Protein AF-A0A350M6R0-F1 (afdb_monomer_lite)

Foldseek 3Di:
DVVVVVVVVVVVVVVPPPPPPPLPPFWKKKKWKDAAKWWWWFQALVRDIDIDTDHDDPDDDSDTDMDIDTHHLNGFKTKIKDFHQDDQKMWMWMDTRNRTQDIDMDSGIDIDMDGSCCNVCSVPRDPCFAKEKEFAAAAAWWQFKAKAFDADDPPDDRDDGPSRHDRTAHHGGMDIDGNDDQGKIWIWIAHPVRDTQDDRFDIDGDHRHHKYWYGHGQPPDDLDRTDIDDVPDFDFPDKAKDQPDDPDDWDWDDDDDDDDPDDDDFTFTWDDLDDAFGFIWMKTAIPVRDIDIQGRPGDHRDPGDRDDDDVVNVVVRVPDDPPDPQVLDDQQFWWWDDDDQKIWIWHDDSSQKIKTDIGNDDRVPCGVQRDPPHDLAIWMWGWDAHPQQWIWIWTAHPQGIKTWTFGRRRQWTFIWIADPNVRDIDTDIIGTDGDNVPPD

pLDDT: mean 72.2, std 20.67, range [27.5, 98.38]

Sequence (440 aa):
MDRFRKYIIVFLILLISPVFTSCRNGQKITYKCQGAESIVRYTAANGKIVEEEIDPPIRMGDDYWEKTVYVSTDVEIIQLLVSPQQVSSVACSIYVGNMEVLWEESDGGLMLYLTKDQIQHPEKLTFTAPALTILNKDAPDVCSFYLEKGPLNADAEWKNDLLLGRSEMEYGESYQIRGLPIGKYSLLAEDCKGKYMLGVGNSLAYSGEDATLSLYRPGDRPANGFGISNESSRKICKVVIDADTLDEPVNVLTPNSIINENKMHIFGVAIGPHAPDVILDFSVIACDGASMSVKNLKVPNMNMPILTVTDELLEKSAVVDGSANFSLLRFDGIYYVPEAGYFHYLRFYKDGTVVDGSFRDKPEKAVDRIKKDGHEFLAEGEYVLFDDGRLDFTTSSSARSVKYYGIAKGNQLELHLHSHINDFQTDYVYNFYEHWDLYP

Radius of gyration: 29.94 Å; chains: 1; bounding box: 70×63×94 Å

Secondary structure (DSSP, 8-state):
-HHHHHHHHHHHHHH--TTSSSGGGPEEEEEEEESS-EEEEEE-TTS-EEEEEEPPPS--SS--EEEEEEE-TT--EEEEEE--SS-S-EEEEEEETTEEEEEEEESS-EEEEEEHHHHH-GGG--S---EEEEEEEESSPEEEEEEEESPPPTT------TTBTBS-B-TT-EEEEESPPSEEEEEEEEETTS-EEE-TT-EEEE-SS-EEEEEE-TTSSSSSS--EE-SS---EEEEEEE-TT-SS--EEE---S---TT-----EEEPPTT--SEEEEEEEEETTS-EEEEEEEEE---SS------HHHHHHTTS---S----SS--SEEEEEEETTEEEEEEE-TTSEEEEEEESS-HHHHTTTSSTT--TT-EEEEEEE-TTSEEEEEEE-SS-EEEEEEEE-SSEEEEEEEETTTTEEEEEEEEEEE-GGG--

Structure (mmCIF, N/CA/C/O backbone):
data_AF-A0A350M6R0-F1
#
_entry.id   AF-A0A350M6R0-F1
#
loop_
_atom_site.group_PDB
_atom_site.id
_atom_site.type_symbol
_atom_site.label_atom_id
_atom_site.label_alt_id
_atom_site.label_comp_id
_atom_site.label_asym_id
_atom_site.label_entity_id
_atom_site.label_seq_id
_atom_site.pdbx_PDB_ins_code
_atom_site.Cartn_x
_atom_site.Cartn_y
_atom_site.Cartn_z
_atom_site.occupancy
_atom_site.B_iso_or_equiv
_atom_site.auth_seq_id
_atom_site.auth_comp_id
_atom_site.auth_asym_id
_atom_site.auth_atom_id
_atom_site.pdbx_PDB_model_num
ATOM 1 N N . MET A 1 1 ? -2.835 35.919 59.467 1.00 47.78 1 MET A N 1
ATOM 2 C CA . MET A 1 1 ? -3.890 36.318 58.506 1.00 47.78 1 MET A CA 1
ATOM 3 C C . MET A 1 1 ? -3.462 36.200 57.038 1.00 47.78 1 MET A C 1
ATOM 5 O O . MET A 1 1 ? -4.303 35.829 56.233 1.00 47.78 1 MET A O 1
ATOM 9 N N . ASP A 1 2 ? -2.184 36.376 56.674 1.00 45.41 2 ASP A N 1
ATOM 10 C CA . ASP A 1 2 ? -1.739 36.271 55.264 1.00 45.41 2 ASP A CA 1
ATOM 11 C C . ASP A 1 2 ? -1.771 34.870 54.634 1.00 45.41 2 ASP A C 1
ATOM 13 O O . ASP A 1 2 ? -1.931 34.740 53.422 1.00 45.41 2 ASP A O 1
ATOM 17 N N . ARG A 1 3 ? -1.692 33.794 55.428 1.00 40.84 3 ARG A N 1
ATOM 18 C CA . ARG A 1 3 ? -1.822 32.429 54.883 1.00 40.84 3 ARG A CA 1
ATOM 19 C C . ARG A 1 3 ? -3.257 32.068 54.488 1.00 40.84 3 ARG A C 1
ATOM 21 O O . ARG A 1 3 ? -3.428 31.247 53.601 1.00 40.84 3 ARG A O 1
ATOM 28 N N . PHE A 1 4 ? -4.273 32.714 55.065 1.00 42.62 4 PHE A N 1
ATOM 29 C CA . PHE A 1 4 ? -5.680 32.436 54.738 1.00 42.62 4 PHE A CA 1
ATOM 30 C C . PHE A 1 4 ? -6.126 33.087 53.416 1.00 42.62 4 PHE A C 1
ATOM 32 O O . PHE A 1 4 ? -6.989 32.552 52.727 1.00 42.62 4 PHE A O 1
ATOM 39 N N . ARG A 1 5 ? -5.493 34.196 53.001 1.00 44.44 5 ARG A N 1
ATOM 40 C CA . ARG A 1 5 ? -5.805 34.870 51.727 1.00 44.44 5 ARG A CA 1
ATOM 41 C C . ARG A 1 5 ? -5.304 34.114 50.492 1.00 44.44 5 ARG A C 1
ATOM 43 O O . ARG A 1 5 ? -5.958 34.175 49.458 1.00 44.44 5 ARG A O 1
ATOM 50 N N . LYS A 1 6 ? -4.203 33.357 50.592 1.00 41.16 6 LYS A N 1
ATOM 51 C CA . LYS A 1 6 ? -3.692 32.556 49.462 1.00 41.16 6 LYS A CA 1
ATOM 52 C C . LYS A 1 6 ? -4.583 31.356 49.126 1.00 41.16 6 LYS A C 1
ATOM 54 O O . LYS A 1 6 ? -4.760 31.067 47.950 1.00 41.16 6 LYS A O 1
ATOM 59 N N . TYR A 1 7 ? -5.205 30.718 50.118 1.00 42.09 7 TYR A N 1
ATOM 60 C CA . TYR A 1 7 ? -6.108 29.590 49.859 1.00 42.09 7 TYR A CA 1
ATOM 61 C C . TYR A 1 7 ? -7.456 30.023 49.274 1.00 42.09 7 TYR A C 1
ATOM 63 O O . TYR A 1 7 ? -7.979 29.334 48.408 1.00 42.09 7 TYR A O 1
ATOM 71 N N . ILE A 1 8 ? -7.978 31.195 49.656 1.00 44.97 8 ILE A N 1
ATOM 72 C CA . ILE A 1 8 ? -9.241 31.708 49.100 1.00 44.97 8 ILE A CA 1
ATOM 73 C C . ILE A 1 8 ? -9.089 32.094 47.621 1.00 44.97 8 ILE A C 1
ATOM 75 O O . ILE A 1 8 ? -10.006 31.855 46.848 1.00 44.97 8 ILE A O 1
ATOM 79 N N . ILE A 1 9 ? -7.930 32.610 47.193 1.00 42.81 9 ILE A N 1
ATOM 80 C CA . ILE A 1 9 ? -7.693 32.959 45.779 1.00 42.81 9 ILE A CA 1
ATOM 81 C C . ILE A 1 9 ? -7.539 31.703 44.905 1.00 42.81 9 ILE A C 1
ATOM 83 O O . ILE A 1 9 ? -8.064 31.676 43.797 1.00 42.81 9 ILE A O 1
ATOM 87 N N . VAL A 1 10 ? -6.914 30.633 45.407 1.00 42.22 10 VAL A N 1
ATOM 88 C CA . VAL A 1 10 ? -6.831 29.353 44.675 1.00 42.22 10 VAL A CA 1
ATOM 89 C C . VAL A 1 10 ? -8.203 28.669 44.589 1.00 42.22 10 VAL A C 1
ATOM 91 O O . VAL A 1 10 ? -8.557 28.144 43.536 1.00 42.22 10 VAL A O 1
ATOM 94 N N . PHE A 1 11 ? -9.024 28.751 45.642 1.00 36.94 11 PHE A N 1
ATOM 95 C CA . PHE A 1 11 ? -10.390 28.211 45.621 1.00 36.94 11 PHE A CA 1
ATOM 96 C C . PHE A 1 11 ? -11.347 29.027 44.733 1.00 36.94 11 PHE A C 1
ATOM 98 O O . PHE A 1 11 ? -12.241 28.454 44.116 1.00 36.94 11 PHE A O 1
ATOM 105 N N . LEU A 1 12 ? -11.151 30.347 44.613 1.00 34.34 12 LEU A N 1
ATOM 106 C CA . LEU A 1 12 ? -11.966 31.186 43.726 1.00 34.34 12 LEU A CA 1
ATOM 107 C C . LEU A 1 12 ? -11.573 31.045 42.248 1.00 34.34 12 LEU A C 1
ATOM 109 O O . LEU A 1 12 ? -12.443 31.120 41.390 1.00 34.34 12 LEU A O 1
ATOM 113 N N . ILE A 1 13 ? -10.296 30.800 41.932 1.00 38.72 13 ILE A N 1
ATOM 114 C CA . ILE A 1 13 ? -9.848 30.576 40.544 1.00 38.72 13 ILE A CA 1
ATOM 115 C C . ILE A 1 13 ? -10.333 29.213 40.016 1.00 38.72 13 ILE A C 1
ATOM 117 O O . ILE A 1 13 ? -10.651 29.100 38.835 1.00 38.72 13 ILE A O 1
ATOM 121 N N . LEU A 1 14 ? -10.507 28.209 40.883 1.00 36.78 14 LEU A N 1
ATOM 122 C CA . LEU A 1 14 ? -11.124 26.929 40.505 1.00 36.78 14 LEU A CA 1
ATOM 123 C C . LEU A 1 14 ? -12.649 27.013 40.303 1.00 36.78 14 LEU A C 1
ATOM 125 O O . LEU A 1 14 ? -13.207 26.194 39.581 1.00 36.78 14 LEU A O 1
ATOM 129 N N . LEU A 1 15 ? -13.324 28.016 40.877 1.00 35.66 15 LEU A N 1
ATOM 130 C CA . LEU A 1 15 ? -14.769 28.233 40.702 1.00 35.66 15 LEU A CA 1
ATOM 131 C C . LEU A 1 15 ? -15.123 29.165 39.528 1.00 35.66 15 LEU A C 1
ATOM 133 O O . LEU A 1 15 ? -16.297 29.280 39.181 1.00 35.66 15 LEU A O 1
ATOM 137 N N . ILE A 1 16 ? -14.136 29.816 38.900 1.00 36.78 16 ILE A N 1
ATOM 138 C CA . ILE A 1 16 ? -14.335 30.767 37.790 1.00 36.78 16 ILE A CA 1
ATOM 139 C C . ILE A 1 16 ? -13.421 30.405 36.606 1.00 36.78 16 ILE A C 1
ATOM 141 O O . ILE A 1 16 ? -12.871 31.275 35.936 1.00 36.78 16 ILE A O 1
ATOM 145 N N . SER A 1 17 ? -13.241 29.111 36.330 1.00 32.84 17 SER A N 1
ATOM 146 C CA . SER A 1 17 ? -12.729 28.676 35.028 1.00 32.84 17 SER A CA 1
ATOM 147 C C . SER A 1 17 ? -13.925 28.402 34.104 1.00 32.84 17 SER A C 1
ATOM 149 O O . SER A 1 17 ? -14.607 27.391 34.284 1.00 32.84 17 SER A O 1
ATOM 151 N N . PRO A 1 18 ? -14.238 29.275 33.126 1.00 36.91 18 PRO A N 1
ATOM 152 C CA . PRO A 1 18 ? -15.393 29.122 32.233 1.00 36.91 18 PRO A CA 1
ATOM 153 C C . PRO A 1 18 ? -15.240 27.990 31.198 1.00 36.91 18 PRO A C 1
ATOM 155 O O . PRO A 1 18 ? -16.010 27.920 30.246 1.00 36.91 18 PRO A O 1
ATOM 158 N N . VAL A 1 19 ? -14.274 27.083 31.372 1.00 40.97 19 VAL A N 1
ATOM 159 C CA . VAL A 1 19 ? -14.008 25.984 30.432 1.00 40.97 19 VAL A CA 1
ATOM 160 C C . VAL A 1 19 ? -14.942 24.779 30.649 1.00 40.97 19 VAL A C 1
ATOM 162 O O . VAL A 1 19 ? -15.066 23.949 29.759 1.00 40.97 19 VAL A O 1
ATOM 165 N N . PHE A 1 20 ? -15.683 24.698 31.764 1.00 42.66 20 PHE A N 1
ATOM 166 C CA . PHE A 1 20 ? -16.545 23.535 32.060 1.00 42.66 20 PHE A CA 1
ATOM 167 C C . PHE A 1 20 ? -18.061 23.792 32.026 1.00 42.66 20 PHE A C 1
ATOM 169 O O . PHE A 1 20 ? -18.844 22.861 32.207 1.00 42.66 20 PHE A O 1
ATOM 176 N N . THR A 1 21 ? -18.525 25.018 31.767 1.00 40.94 21 THR A N 1
ATOM 177 C CA . THR A 1 21 ? -19.966 25.340 31.807 1.00 40.94 21 THR A CA 1
ATOM 178 C C . THR A 1 21 ? -20.722 25.144 30.488 1.00 40.94 21 THR A C 1
ATOM 180 O O . THR A 1 21 ? -21.950 25.233 30.510 1.00 40.94 21 THR A O 1
ATOM 183 N N . SER A 1 22 ? -20.064 24.834 29.361 1.00 42.53 22 SER A N 1
ATOM 184 C CA . SER A 1 22 ? -20.766 24.643 28.074 1.00 42.53 22 SER A CA 1
ATOM 185 C C . SER A 1 22 ? -21.233 23.207 27.787 1.00 42.53 22 SER A C 1
ATOM 187 O O . SER A 1 22 ? -22.047 23.018 26.889 1.00 42.53 22 SER A O 1
ATOM 189 N N . CYS A 1 23 ? -20.840 22.202 28.579 1.00 46.81 23 CYS A N 1
ATOM 190 C CA . CYS A 1 23 ? -21.265 20.808 28.364 1.00 46.81 23 CYS A CA 1
ATOM 191 C C . CYS A 1 23 ? -22.568 20.416 29.089 1.00 46.81 23 CYS A C 1
ATOM 193 O O . CYS A 1 23 ? -22.809 19.233 29.310 1.00 46.81 23 CYS A O 1
ATOM 195 N N . ARG A 1 24 ? -23.444 21.363 29.468 1.00 52.59 24 ARG A N 1
ATOM 196 C CA . ARG A 1 24 ? -24.735 21.015 30.111 1.00 52.59 24 ARG A CA 1
ATOM 197 C C . ARG A 1 24 ? -25.717 20.269 29.196 1.00 52.59 24 ARG A C 1
ATOM 199 O O . ARG A 1 24 ? -26.663 19.689 29.714 1.00 52.59 24 ARG A O 1
ATOM 206 N N . ASN A 1 25 ? -25.471 20.248 27.886 1.00 69.00 25 ASN A N 1
ATOM 207 C CA . ASN A 1 25 ? -26.299 19.545 26.900 1.00 69.00 25 ASN A CA 1
ATOM 208 C C . ASN A 1 25 ? -25.598 18.319 26.282 1.00 69.00 25 ASN A C 1
ATOM 210 O O . ASN A 1 25 ? -26.045 17.822 25.253 1.00 69.00 25 ASN A O 1
ATOM 214 N N . GLY A 1 26 ? -24.486 17.856 26.864 1.00 78.81 26 GLY A N 1
ATOM 215 C CA . GLY A 1 26 ? -23.788 16.664 26.379 1.00 78.81 26 GLY A CA 1
ATOM 216 C C . GLY A 1 26 ? -24.493 15.370 26.787 1.00 78.81 26 GLY A C 1
ATOM 217 O O . GLY A 1 26 ? -25.088 15.287 27.864 1.00 78.81 26 GLY A O 1
ATOM 218 N N . GLN A 1 27 ? -24.396 14.345 25.946 1.00 85.94 27 GLN A N 1
ATOM 219 C CA . GLN A 1 27 ? -24.856 13.004 26.275 1.00 85.94 27 GLN A CA 1
ATOM 220 C C . GLN A 1 27 ? -23.836 12.334 27.202 1.00 85.94 27 GLN A C 1
ATOM 222 O O . GLN A 1 27 ? -22.627 12.374 26.962 1.00 85.94 27 GLN A O 1
ATOM 227 N N . LYS A 1 28 ? -24.323 11.767 28.308 1.00 89.06 28 LYS A N 1
ATOM 228 C CA . LYS A 1 28 ? -23.492 11.069 29.292 1.00 89.06 28 LYS A CA 1
ATOM 229 C C . LYS A 1 28 ? -23.150 9.685 28.751 1.00 89.06 28 LYS A C 1
ATOM 231 O O . LYS A 1 28 ? -24.069 8.926 28.454 1.00 89.06 28 LYS A O 1
ATOM 236 N N . ILE A 1 29 ? -21.869 9.355 28.658 1.00 86.62 29 ILE A N 1
ATOM 237 C CA . ILE A 1 29 ? -21.402 8.014 28.308 1.00 86.62 29 ILE A CA 1
ATOM 238 C C . ILE A 1 29 ? -20.543 7.498 29.447 1.00 86.62 29 ILE A C 1
ATOM 240 O O . ILE A 1 29 ? -19.609 8.173 29.876 1.00 86.62 29 ILE A O 1
ATOM 244 N N . THR A 1 30 ? -20.883 6.324 29.960 1.00 88.75 30 THR A N 1
ATOM 245 C CA . THR A 1 30 ? -20.182 5.697 31.076 1.00 88.75 30 THR A CA 1
ATOM 246 C C . THR A 1 30 ? -19.602 4.367 30.619 1.00 88.75 30 THR A C 1
ATOM 248 O O . THR A 1 30 ? -20.333 3.510 30.142 1.00 88.75 30 THR A O 1
ATOM 251 N N . TYR A 1 31 ? -18.296 4.193 30.773 1.00 86.25 31 TYR A N 1
ATOM 252 C CA . TYR A 1 31 ? -17.598 2.931 30.561 1.00 86.25 31 TYR A CA 1
ATOM 253 C C . TYR A 1 31 ? -17.390 2.268 31.910 1.00 86.25 31 TYR A C 1
ATOM 255 O O . TYR A 1 31 ? -16.977 2.938 32.860 1.00 86.25 31 TYR A O 1
ATOM 263 N N . LYS A 1 32 ? -17.663 0.972 31.986 1.00 89.19 32 LYS A N 1
ATOM 264 C CA . LYS A 1 32 ? -17.409 0.154 33.161 1.00 89.19 32 LYS A CA 1
ATOM 265 C C . LYS A 1 32 ? -16.679 -1.104 32.721 1.00 89.19 32 LYS A C 1
ATOM 267 O O . LYS A 1 32 ? -17.298 -1.971 32.117 1.00 89.19 32 LYS A O 1
ATOM 272 N N . CYS A 1 33 ? -15.388 -1.196 33.006 1.00 85.38 33 CYS A N 1
ATOM 273 C CA . CYS A 1 33 ? -14.559 -2.302 32.535 1.00 85.38 33 CYS A CA 1
ATOM 274 C C . CYS A 1 33 ? -13.853 -3.019 33.680 1.00 85.38 33 CYS A C 1
ATOM 276 O O . CYS A 1 33 ? -13.464 -2.404 34.672 1.00 85.38 33 CYS A O 1
ATOM 278 N N . GLN A 1 34 ? -13.689 -4.324 33.511 1.00 84.12 34 GLN A N 1
ATOM 279 C CA . GLN A 1 34 ? -12.867 -5.205 34.322 1.00 84.12 34 GLN A CA 1
ATOM 280 C C . GLN A 1 34 ? -11.575 -5.480 33.557 1.00 84.12 34 GLN A C 1
ATOM 282 O O . GLN A 1 34 ? -11.622 -5.885 32.396 1.00 84.12 34 GLN A O 1
ATOM 287 N N . GLY A 1 35 ? -10.434 -5.265 34.206 1.00 65.69 35 GLY A N 1
ATOM 288 C CA . GLY A 1 35 ? -9.121 -5.448 33.587 1.00 65.69 35 GLY A CA 1
ATOM 289 C C . GLY A 1 35 ? -8.276 -4.178 33.575 1.00 65.69 35 GLY A C 1
ATOM 290 O O . GLY A 1 35 ? -8.742 -3.110 33.967 1.00 65.69 35 GLY A O 1
ATOM 291 N N . ALA A 1 36 ? -7.005 -4.357 33.205 1.00 64.81 36 ALA A N 1
ATOM 292 C CA . ALA A 1 36 ? -5.898 -3.409 33.348 1.00 64.81 36 ALA A CA 1
ATOM 293 C C . ALA A 1 36 ? -6.038 -2.116 32.503 1.00 64.81 36 ALA A C 1
ATOM 295 O O . ALA A 1 36 ? -7.120 -1.763 32.036 1.00 64.81 36 ALA A O 1
ATOM 296 N N . GLU A 1 37 ? -4.934 -1.372 32.382 1.00 65.75 37 GLU A N 1
ATOM 297 C CA . GLU A 1 37 ? -4.825 -0.062 31.729 1.00 65.75 37 GLU A CA 1
ATOM 298 C C . GLU A 1 37 ? -5.648 0.056 30.446 1.00 65.75 37 GLU A C 1
ATOM 300 O O . GLU A 1 37 ? -5.655 -0.813 29.573 1.00 65.75 37 GLU A O 1
ATOM 305 N N . SER A 1 38 ? -6.398 1.148 30.358 1.00 66.12 38 SER A N 1
ATOM 306 C CA . SER A 1 38 ? -7.354 1.368 29.282 1.00 66.12 38 SER A CA 1
ATOM 307 C C . SER A 1 38 ? -7.154 2.752 28.700 1.00 66.12 38 SER A C 1
ATOM 309 O O . SER A 1 38 ? -6.985 3.725 29.431 1.00 66.12 38 SER A O 1
ATOM 311 N N . ILE A 1 39 ? -7.207 2.854 27.378 1.00 66.62 39 ILE A N 1
ATOM 312 C CA . ILE A 1 39 ? -7.106 4.125 26.672 1.00 66.62 39 ILE A CA 1
ATOM 313 C C . ILE A 1 39 ? -8.481 4.423 26.086 1.00 66.62 39 ILE A C 1
ATOM 315 O O . ILE A 1 39 ? -8.970 3.745 25.184 1.00 66.62 39 ILE A O 1
ATOM 319 N N . VAL A 1 40 ? -9.135 5.471 26.574 1.00 65.81 40 VAL A N 1
ATOM 320 C CA . VAL A 1 40 ? -10.379 5.927 25.952 1.00 65.81 40 VAL A CA 1
ATOM 321 C C . VAL A 1 40 ? -10.021 6.925 24.871 1.00 65.81 40 VAL A C 1
ATOM 323 O O . VAL A 1 40 ? -9.489 7.999 25.160 1.00 65.81 40 VAL A O 1
ATOM 326 N N . ARG A 1 41 ? -10.362 6.604 23.620 1.00 67.12 41 ARG A N 1
ATOM 327 C CA . ARG A 1 41 ? -10.301 7.565 22.523 1.00 67.12 41 ARG A CA 1
ATOM 328 C C . ARG A 1 41 ? -11.679 7.940 22.032 1.00 67.12 41 ARG A C 1
ATOM 330 O O . ARG A 1 41 ? -12.593 7.137 21.889 1.00 67.12 41 ARG A O 1
ATOM 337 N N . TYR A 1 42 ? -11.840 9.205 21.712 1.00 67.69 42 TYR A N 1
ATOM 338 C CA . TYR A 1 42 ? -13.030 9.639 21.010 1.00 67.69 42 TYR A CA 1
ATOM 339 C C . TYR A 1 42 ? -12.684 10.756 20.046 1.00 67.69 42 TYR A C 1
ATOM 341 O O . TYR A 1 42 ? -11.869 11.634 20.333 1.00 67.69 42 TYR A O 1
ATOM 349 N N . THR A 1 43 ? -13.325 10.722 18.884 1.00 64.06 43 THR A N 1
ATOM 350 C CA . THR A 1 43 ? -13.187 11.774 17.887 1.00 64.06 43 THR A CA 1
ATOM 351 C C . THR A 1 43 ? -14.299 12.778 18.133 1.00 64.06 43 THR A C 1
ATOM 353 O O . THR A 1 43 ? -15.477 12.495 17.918 1.00 64.06 43 THR A O 1
ATOM 356 N N . ALA A 1 44 ? -13.943 13.960 18.633 1.00 63.44 44 ALA A N 1
ATOM 357 C CA . ALA A 1 44 ? -14.901 15.041 18.808 1.00 63.44 44 ALA A CA 1
ATOM 358 C C . ALA A 1 44 ? -15.483 15.479 17.449 1.00 63.44 44 ALA A C 1
ATOM 360 O O . ALA A 1 44 ? -14.860 15.297 16.407 1.00 63.44 44 ALA A O 1
ATOM 361 N N . ALA A 1 45 ? -16.656 16.119 17.463 1.00 56.38 45 ALA A N 1
ATOM 362 C CA . ALA A 1 45 ? -17.372 16.583 16.264 1.00 56.38 45 ALA A CA 1
ATOM 363 C C . ALA A 1 45 ? -16.538 17.455 15.302 1.00 56.38 45 ALA A C 1
ATOM 365 O O . ALA A 1 45 ? -16.839 17.562 14.121 1.00 56.38 45 ALA A O 1
ATOM 366 N N . ASN A 1 46 ? -15.487 18.103 15.808 1.00 63.09 46 ASN A N 1
ATOM 367 C CA . ASN A 1 46 ? -14.557 18.912 15.020 1.00 63.09 46 ASN A CA 1
ATOM 368 C C . ASN A 1 46 ? -13.386 18.101 14.428 1.00 63.09 46 ASN A C 1
ATOM 370 O O . ASN A 1 46 ? -12.390 18.695 14.021 1.00 63.09 46 ASN A O 1
ATOM 374 N N . GLY A 1 47 ? -13.457 16.768 14.451 1.00 65.38 47 GLY A N 1
ATOM 375 C CA . GLY A 1 47 ? -12.397 15.865 14.001 1.00 65.38 47 GLY A CA 1
ATOM 376 C C . GLY A 1 47 ? -11.207 15.761 14.958 1.00 65.38 47 GLY A C 1
ATOM 377 O O . GLY A 1 47 ? -10.267 15.018 14.681 1.00 65.38 47 GLY A O 1
ATOM 378 N N . LYS A 1 48 ? -11.209 16.479 16.092 1.00 73.31 48 LYS A N 1
ATOM 379 C CA . LYS A 1 48 ? -10.128 16.380 17.074 1.00 73.31 48 LYS A CA 1
ATOM 380 C C . LYS A 1 48 ? -10.235 15.048 17.808 1.00 73.31 48 LYS A C 1
ATOM 382 O O . LYS A 1 48 ? -11.198 14.815 18.538 1.00 73.31 48 LYS A O 1
ATOM 387 N N . ILE A 1 49 ? -9.206 14.223 17.666 1.00 71.12 49 ILE A N 1
ATOM 388 C CA . ILE A 1 49 ? -9.025 13.032 18.490 1.00 71.12 49 ILE A CA 1
ATOM 389 C C . ILE A 1 49 ? -8.666 13.497 19.902 1.00 71.12 49 ILE A C 1
ATOM 391 O O . ILE A 1 49 ? -7.724 14.271 20.098 1.00 71.12 49 ILE A O 1
ATOM 395 N N . VAL A 1 50 ? -9.460 13.069 20.876 1.00 75.31 50 VAL A N 1
ATOM 396 C CA . VAL A 1 50 ? -9.140 13.181 22.294 1.00 75.31 50 VAL A CA 1
ATOM 397 C C . VAL A 1 50 ? -8.788 11.790 22.781 1.00 75.31 50 VAL A C 1
ATOM 399 O O . VAL A 1 50 ? -9.551 10.845 22.593 1.00 75.31 50 VAL A O 1
ATOM 402 N N . GLU A 1 51 ? -7.615 11.690 23.381 1.00 77.62 51 GLU A N 1
ATOM 403 C CA . GLU A 1 51 ? -7.095 10.479 23.986 1.00 77.62 51 GLU A CA 1
ATOM 404 C C . GLU A 1 51 ? -6.933 10.740 25.476 1.00 77.62 51 GLU A C 1
ATOM 406 O O . GLU A 1 51 ? -6.302 11.723 25.875 1.00 77.62 51 GLU A O 1
ATOM 411 N N . GLU A 1 52 ? -7.570 9.904 26.285 1.00 77.00 52 GLU A N 1
ATOM 412 C CA . GLU A 1 52 ? -7.463 9.946 27.734 1.00 77.00 52 GLU A CA 1
ATOM 413 C C . GLU A 1 52 ? -7.041 8.562 28.222 1.00 77.00 52 GLU A C 1
ATOM 415 O O . GLU A 1 52 ? -7.773 7.580 28.085 1.00 77.00 52 GLU A O 1
ATOM 420 N N . GLU A 1 53 ? -5.833 8.498 28.769 1.00 77.94 53 GLU A N 1
ATOM 421 C CA . GLU A 1 53 ? -5.311 7.316 29.439 1.00 77.94 53 GLU A CA 1
ATOM 422 C C . GLU A 1 53 ? -6.000 7.172 30.801 1.00 77.94 53 GLU A C 1
ATOM 424 O O . GLU A 1 53 ? -6.127 8.140 31.561 1.00 77.94 53 GLU A O 1
ATOM 429 N N . ILE A 1 54 ? -6.516 5.977 31.081 1.00 74.50 54 ILE A N 1
ATOM 430 C CA . ILE A 1 54 ? -7.173 5.649 32.341 1.00 74.50 54 ILE A CA 1
ATOM 431 C C . ILE A 1 54 ? -6.271 4.704 33.114 1.00 74.50 54 ILE A C 1
ATOM 433 O O . ILE A 1 54 ? -6.209 3.508 32.824 1.00 74.50 54 ILE A O 1
ATOM 437 N N . ASP A 1 55 ? -5.651 5.251 34.156 1.00 71.62 55 ASP A N 1
ATOM 438 C CA . ASP A 1 55 ? -4.981 4.460 35.179 1.00 71.62 55 ASP A CA 1
ATOM 439 C C . ASP A 1 55 ? -6.037 3.675 35.977 1.00 71.62 55 ASP A C 1
ATOM 441 O O . ASP A 1 55 ? -6.888 4.285 36.647 1.00 71.62 55 ASP A O 1
ATOM 445 N N . PRO A 1 56 ? -6.027 2.331 35.939 1.00 66.38 56 PRO A N 1
ATOM 446 C CA . PRO A 1 56 ? -6.967 1.539 36.705 1.00 66.38 56 PRO A CA 1
ATOM 447 C C . PRO A 1 56 ? -6.661 1.696 38.205 1.00 66.38 56 PRO A C 1
ATOM 449 O O . PRO A 1 56 ? -5.501 1.832 38.613 1.00 66.38 56 PRO A O 1
ATOM 452 N N . PRO A 1 57 ? -7.680 1.671 39.079 1.00 63.81 57 PRO A N 1
ATOM 453 C CA . PRO A 1 57 ? -7.454 1.665 40.515 1.00 63.81 57 PRO A CA 1
ATOM 454 C C . PRO A 1 57 ? -6.629 0.427 40.908 1.00 63.81 57 PRO A C 1
ATOM 456 O O . PRO A 1 57 ? -6.951 -0.695 40.541 1.00 63.81 57 PRO A O 1
ATOM 459 N N . ILE A 1 58 ? -5.572 0.633 41.702 1.00 55.81 58 ILE A N 1
ATOM 460 C CA . ILE A 1 58 ? -4.507 -0.341 42.046 1.00 55.81 58 ILE A CA 1
ATOM 461 C C . ILE A 1 58 ? -5.005 -1.612 42.794 1.00 55.81 58 ILE A C 1
ATOM 463 O O . ILE A 1 58 ? -4.210 -2.463 43.190 1.00 55.81 58 ILE A O 1
ATOM 467 N N . ARG A 1 59 ? -6.309 -1.791 43.037 1.00 53.84 59 ARG A N 1
ATOM 468 C CA . ARG A 1 59 ? -6.824 -2.921 43.829 1.00 53.84 59 ARG A CA 1
ATOM 469 C C . ARG A 1 59 ? -7.425 -4.011 42.946 1.00 53.84 59 ARG A C 1
ATOM 471 O O . ARG A 1 59 ? -8.428 -3.801 42.284 1.00 53.84 59 ARG A O 1
ATOM 478 N N . MET A 1 60 ? -6.805 -5.191 42.997 1.00 45.66 60 MET A N 1
ATOM 479 C CA . MET A 1 60 ? -7.323 -6.427 42.412 1.00 45.66 60 MET A CA 1
ATOM 480 C C . MET A 1 60 ? -8.434 -7.007 43.308 1.00 45.66 60 MET A C 1
ATOM 482 O O . MET A 1 60 ? -8.160 -7.574 44.368 1.00 45.66 60 MET A O 1
ATOM 486 N N . GLY A 1 61 ? -9.677 -6.839 42.863 1.00 60.19 61 GLY A N 1
ATOM 487 C CA . GLY A 1 61 ? -10.909 -7.521 43.283 1.00 60.19 61 GLY A CA 1
ATOM 488 C C . GLY A 1 61 ? -11.844 -7.627 42.066 1.00 60.19 61 GLY A C 1
ATOM 489 O O . GLY A 1 61 ? -11.388 -7.362 40.955 1.00 60.19 61 GLY A O 1
ATOM 490 N N . ASP A 1 62 ? -13.143 -7.913 42.241 1.00 60.16 62 ASP A N 1
ATOM 491 C CA . ASP A 1 62 ? -14.189 -7.736 41.196 1.00 60.16 62 ASP A CA 1
ATOM 492 C C . ASP A 1 62 ? -14.395 -6.241 40.817 1.00 60.16 62 ASP A C 1
ATOM 494 O O . ASP A 1 62 ? -15.488 -5.791 40.461 1.00 60.16 62 ASP A O 1
ATOM 498 N N . ASP A 1 63 ? -13.350 -5.432 40.976 1.00 69.12 63 ASP A N 1
ATOM 499 C CA . ASP A 1 63 ? -13.363 -3.985 40.937 1.00 69.12 63 ASP A CA 1
ATOM 500 C C . ASP A 1 63 ? -13.309 -3.543 39.474 1.00 69.12 63 ASP A C 1
ATOM 502 O O . ASP A 1 63 ? -12.251 -3.361 38.872 1.00 69.12 63 ASP A O 1
ATOM 506 N N . TYR A 1 64 ? -14.492 -3.370 38.894 1.00 78.81 64 TYR A N 1
ATOM 507 C CA . TYR A 1 64 ? -14.643 -2.612 37.662 1.00 78.81 64 TYR A CA 1
ATOM 508 C C . TYR A 1 64 ? -14.215 -1.166 37.913 1.00 78.81 64 TYR A C 1
ATOM 510 O O . TYR A 1 64 ? -14.658 -0.541 38.884 1.00 78.81 64 TYR A O 1
ATOM 518 N N . TRP A 1 65 ? -13.427 -0.592 37.011 1.00 83.12 65 TRP A N 1
ATOM 519 C CA . TRP A 1 65 ? -13.279 0.857 36.973 1.00 83.12 65 TRP A CA 1
ATOM 520 C C . TRP A 1 65 ? -14.437 1.462 36.185 1.00 83.12 65 TRP A C 1
ATOM 522 O O . TRP A 1 65 ? -14.936 0.874 35.226 1.00 83.12 65 TRP A O 1
ATOM 532 N N . GLU A 1 66 ? -14.888 2.640 36.613 1.00 87.06 66 GLU A N 1
ATOM 533 C CA . GLU A 1 66 ? -15.961 3.379 35.955 1.00 87.06 66 GLU A CA 1
ATOM 534 C C . GLU A 1 66 ? -15.442 4.747 35.512 1.00 87.06 66 GLU A C 1
ATOM 536 O O . GLU A 1 66 ? -14.927 5.525 36.320 1.00 87.06 66 GLU A O 1
ATOM 541 N N . LYS A 1 67 ? -15.617 5.073 34.230 1.00 86.31 67 LYS A N 1
ATOM 542 C CA . LYS A 1 67 ? -15.331 6.402 33.687 1.00 86.31 67 LYS A CA 1
ATOM 543 C C . LYS A 1 67 ? -16.565 6.956 33.016 1.00 86.31 67 LYS A C 1
ATOM 545 O O . LYS A 1 67 ? -17.120 6.341 32.117 1.00 86.31 67 LYS A O 1
ATOM 550 N N . THR A 1 68 ? -16.947 8.167 33.399 1.00 86.00 68 THR A N 1
ATOM 551 C CA . THR A 1 68 ? -17.976 8.923 32.687 1.00 86.00 68 THR A CA 1
ATOM 552 C C . THR A 1 68 ? -17.339 10.034 31.864 1.00 86.00 68 THR A C 1
ATOM 554 O O . THR A 1 68 ? -16.611 10.867 32.404 1.00 86.00 68 THR A O 1
ATOM 557 N N . VAL A 1 69 ? -17.679 10.083 30.580 1.00 84.44 69 VAL A N 1
ATOM 558 C CA . VAL A 1 69 ? -17.387 11.193 29.672 1.00 84.44 69 VAL A CA 1
ATOM 559 C C . VAL A 1 69 ? -18.694 11.847 29.227 1.00 84.44 69 VAL A C 1
ATOM 561 O O . VAL A 1 69 ? -19.732 11.197 29.104 1.00 84.44 69 VAL A O 1
ATOM 564 N N . TYR A 1 70 ? -18.655 13.156 28.996 1.00 84.31 70 TYR A N 1
ATOM 565 C CA . TYR A 1 70 ? -19.782 13.897 28.433 1.00 84.31 70 TYR A CA 1
ATOM 566 C C . TYR A 1 70 ? -19.420 14.286 27.010 1.00 84.31 70 TYR A C 1
ATOM 568 O O . TYR A 1 70 ? -18.513 15.092 26.797 1.00 84.31 70 TYR A O 1
ATOM 576 N N . VAL A 1 71 ? -20.118 13.703 26.044 1.00 82.00 71 VAL A N 1
ATOM 577 C CA . VAL A 1 71 ? -19.881 13.955 24.623 1.00 82.00 71 VAL A CA 1
ATOM 578 C C . VAL A 1 71 ? -20.915 14.926 24.070 1.00 82.00 71 VAL A C 1
ATOM 580 O O . VAL A 1 71 ? -22.071 14.927 24.488 1.00 82.00 71 VAL A O 1
ATOM 583 N N . SER A 1 72 ? -20.506 15.780 23.130 1.00 80.44 72 SER A N 1
ATOM 584 C CA . SER A 1 72 ? -21.463 16.598 22.377 1.00 80.44 72 SER A CA 1
ATOM 585 C C . SER A 1 72 ? -22.396 15.696 21.557 1.00 80.44 72 SER A C 1
ATOM 587 O O . SER A 1 72 ? -21.981 14.626 21.115 1.00 80.44 72 SER A O 1
ATOM 589 N N . THR A 1 73 ? -23.620 16.148 21.277 1.00 75.62 73 THR A N 1
ATOM 590 C CA . THR A 1 73 ? -24.573 15.461 20.380 1.00 75.62 73 THR A CA 1
ATOM 591 C C . THR A 1 73 ? -24.060 15.303 18.946 1.00 75.62 73 THR A C 1
ATOM 593 O O . THR A 1 73 ? -24.620 14.531 18.167 1.00 75.62 73 THR A O 1
ATOM 596 N N . ASP A 1 74 ? -23.001 16.035 18.600 1.00 73.38 74 ASP A N 1
ATOM 597 C CA . ASP A 1 74 ? -22.402 16.057 17.268 1.00 73.38 74 ASP A CA 1
ATOM 598 C C . ASP A 1 74 ? -21.217 15.088 17.116 1.00 73.38 74 ASP A C 1
ATOM 600 O O . ASP A 1 74 ? -20.565 15.091 16.076 1.00 73.38 74 ASP A O 1
ATOM 604 N N . VAL A 1 75 ? -20.898 14.275 18.132 1.00 72.69 75 VAL A N 1
ATOM 605 C CA . VAL A 1 75 ? -19.829 13.267 18.029 1.00 72.69 75 VAL A CA 1
ATOM 606 C C . VAL A 1 75 ? -20.198 12.199 16.999 1.00 72.69 75 VAL A C 1
ATOM 608 O O . VAL A 1 75 ? -21.294 11.645 17.031 1.00 72.69 75 VAL A O 1
ATOM 611 N N . G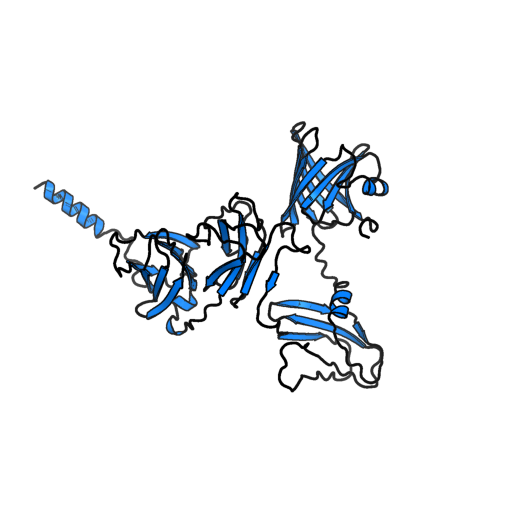LU A 1 76 ? -19.275 11.920 16.077 1.00 70.31 76 GLU A N 1
ATOM 612 C CA . GLU A 1 76 ? -19.490 10.939 15.009 1.00 70.31 76 GLU A CA 1
ATOM 613 C C . GLU A 1 76 ? -19.178 9.511 15.455 1.00 70.31 76 GLU A C 1
ATOM 615 O O . GLU A 1 76 ? -19.946 8.591 15.162 1.00 70.31 76 GLU A O 1
ATOM 620 N N . ILE A 1 77 ? -18.035 9.326 16.123 1.00 71.69 77 ILE A N 1
ATOM 621 C CA . ILE A 1 77 ? -17.508 8.016 16.505 1.00 71.69 77 ILE A CA 1
ATOM 622 C C . ILE A 1 77 ? -16.791 8.121 17.850 1.00 71.69 77 ILE A C 1
ATOM 624 O O . ILE A 1 77 ? -15.982 9.023 18.088 1.00 71.69 77 ILE A O 1
ATOM 628 N N . ILE A 1 78 ? -17.055 7.144 18.706 1.00 72.56 78 ILE A N 1
ATOM 629 C CA . ILE A 1 78 ? -16.337 6.905 19.954 1.00 72.56 78 ILE A CA 1
ATOM 630 C C . ILE A 1 78 ? -15.649 5.552 19.847 1.00 72.56 78 ILE A C 1
ATOM 632 O O . ILE A 1 78 ? -16.283 4.592 19.411 1.00 72.56 78 ILE A O 1
ATOM 636 N N . GLN A 1 79 ? -14.377 5.487 20.238 1.00 76.25 79 GLN A N 1
ATOM 637 C CA . GLN A 1 79 ? -13.551 4.287 20.163 1.00 76.25 79 GLN A CA 1
ATOM 638 C C . GLN A 1 79 ? -12.969 3.963 21.542 1.00 76.25 79 GLN A C 1
ATOM 640 O O . GLN A 1 79 ? -11.985 4.554 21.986 1.00 76.25 79 GLN A O 1
ATOM 645 N N . LEU A 1 80 ? -13.555 2.990 22.229 1.00 73.62 80 LEU A N 1
ATOM 646 C CA . LEU A 1 80 ? -12.966 2.488 23.462 1.00 73.62 80 LEU A CA 1
ATOM 647 C C . LEU A 1 80 ? -11.870 1.479 23.127 1.00 73.62 80 LEU A C 1
ATOM 649 O O . LEU A 1 80 ? -12.134 0.526 22.395 1.00 73.62 80 LEU A O 1
ATOM 653 N N . LEU A 1 81 ? -10.677 1.689 23.685 1.00 74.25 81 LEU A N 1
ATOM 654 C CA . LEU A 1 81 ? -9.549 0.782 23.572 1.00 74.25 81 LEU A CA 1
ATOM 655 C C . LEU A 1 81 ? -9.177 0.229 24.942 1.00 74.25 81 LEU A C 1
ATOM 657 O O . LEU A 1 81 ? -8.751 0.973 25.824 1.00 74.25 81 LEU A O 1
ATOM 661 N N . VAL A 1 82 ? -9.309 -1.077 25.131 1.00 72.56 82 VAL A N 1
ATOM 662 C CA . VAL A 1 82 ? -8.898 -1.722 26.379 1.00 72.56 82 VAL A CA 1
ATOM 663 C C . VAL A 1 82 ? -7.869 -2.789 26.075 1.00 72.56 82 VAL A C 1
ATOM 665 O O . VAL A 1 82 ? -8.126 -3.667 25.259 1.00 72.56 82 VAL A O 1
ATOM 668 N N . SER A 1 83 ? -6.703 -2.696 26.713 1.00 70.75 83 SER A N 1
ATOM 669 C CA . SER A 1 83 ? -5.587 -3.619 26.513 1.00 70.75 83 SER A CA 1
ATOM 670 C C . SER A 1 83 ? -5.356 -4.442 27.786 1.00 70.75 83 SER A C 1
ATOM 672 O O . SER A 1 83 ? -5.128 -3.871 28.856 1.00 70.75 83 SER A O 1
ATOM 674 N N . PRO A 1 84 ? -5.399 -5.782 27.731 1.00 66.50 84 PRO A N 1
ATOM 675 C CA . PRO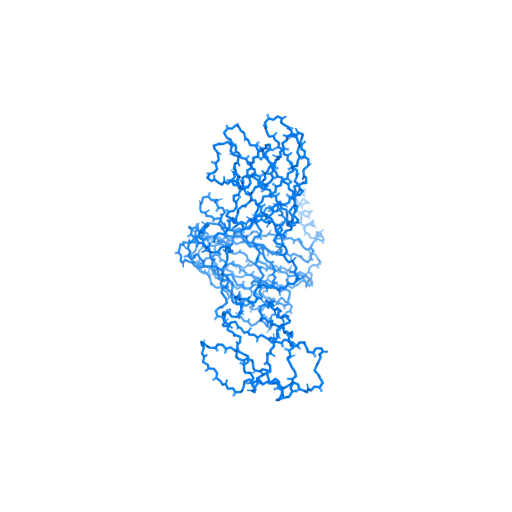 A 1 84 ? -5.076 -6.619 28.868 1.00 66.50 84 PRO A CA 1
ATOM 676 C C . PRO A 1 84 ? -3.559 -6.734 29.019 1.00 66.50 84 PRO A C 1
ATOM 678 O O . PRO A 1 84 ? -2.951 -7.689 28.553 1.00 66.50 84 PRO A O 1
ATOM 681 N N . GLN A 1 85 ? -2.914 -5.805 29.724 1.00 61.97 85 GLN A N 1
ATOM 682 C CA . GLN A 1 85 ? -1.491 -6.002 30.034 1.00 61.97 85 GLN A CA 1
ATOM 683 C C . GLN A 1 85 ? -1.238 -7.127 31.057 1.00 61.97 85 GLN A C 1
ATOM 685 O O . GLN A 1 85 ? -0.131 -7.656 31.119 1.00 61.97 85 GLN A O 1
ATOM 690 N N . GLN A 1 86 ? -2.222 -7.483 31.898 1.00 65.38 86 GLN A N 1
ATOM 691 C CA . GLN A 1 86 ? -2.020 -8.422 33.023 1.00 65.38 86 GLN A CA 1
ATOM 692 C C . GLN A 1 86 ? -3.222 -9.321 33.357 1.00 65.38 86 GLN A C 1
ATOM 694 O O . GLN A 1 86 ? -3.212 -10.001 34.383 1.00 65.38 86 GLN A O 1
ATOM 699 N N . VAL A 1 87 ? -4.270 -9.326 32.535 1.00 68.69 87 VAL A N 1
ATOM 700 C CA . VAL A 1 87 ? -5.472 -10.146 32.761 1.00 68.69 87 VAL A CA 1
ATOM 701 C C . VAL A 1 87 ? -5.720 -11.039 31.555 1.00 68.69 87 VAL A C 1
ATOM 703 O O . VAL A 1 87 ? -5.405 -10.659 30.437 1.00 68.69 87 VAL A O 1
ATOM 706 N N . SER A 1 88 ? -6.251 -12.241 31.771 1.00 71.00 88 SER A N 1
ATOM 707 C CA . SER A 1 88 ? -6.545 -13.178 30.677 1.00 71.00 88 SER A CA 1
ATOM 708 C C . SER A 1 88 ? -7.774 -12.776 29.864 1.00 71.00 88 SER A C 1
ATOM 710 O O . SER A 1 88 ? -7.877 -13.171 28.710 1.00 71.00 88 SER A O 1
ATOM 712 N N . SER A 1 89 ? -8.692 -12.004 30.454 1.00 77.56 89 SER A N 1
ATOM 713 C CA . SER A 1 89 ? -9.872 -11.476 29.774 1.00 77.56 89 SER A CA 1
ATOM 714 C C . SER A 1 89 ? -10.194 -10.053 30.234 1.00 77.56 89 SER A C 1
ATOM 716 O O . SER A 1 89 ? -9.842 -9.632 31.341 1.00 77.56 89 SER A O 1
ATOM 718 N N . VAL A 1 90 ? -10.853 -9.308 29.351 1.00 79.06 90 VAL A N 1
ATOM 719 C CA . VAL A 1 90 ? -11.391 -7.966 29.580 1.00 79.06 90 VAL A CA 1
ATOM 720 C C . VAL A 1 90 ? -12.892 -8.042 29.374 1.00 79.06 90 VAL A C 1
ATOM 722 O O . VAL A 1 90 ? -13.333 -8.516 28.331 1.00 79.06 90 VAL A O 1
ATOM 725 N N . ALA A 1 91 ? -13.666 -7.518 30.320 1.00 85.50 91 ALA A N 1
ATOM 726 C CA . ALA A 1 91 ? -15.109 -7.357 30.168 1.00 85.50 91 ALA A CA 1
ATOM 727 C C . ALA A 1 91 ? -15.484 -5.886 30.333 1.00 85.50 91 ALA A C 1
ATOM 729 O O . ALA A 1 91 ? -15.156 -5.280 31.353 1.00 85.50 91 ALA A O 1
ATOM 730 N N . CYS A 1 92 ? -16.180 -5.307 29.359 1.00 86.69 92 CYS A N 1
ATOM 731 C CA . CYS A 1 92 ? -16.593 -3.909 29.390 1.00 86.69 92 CYS A CA 1
ATOM 732 C C . CYS A 1 92 ? -18.074 -3.745 29.098 1.00 86.69 92 CYS A C 1
ATOM 734 O O . CYS A 1 92 ? -18.575 -4.225 28.085 1.00 86.69 92 CYS A O 1
ATOM 736 N N . SER A 1 93 ? -18.728 -2.944 29.932 1.00 87.81 93 SER A N 1
ATOM 737 C CA . SER A 1 93 ? -20.028 -2.351 29.659 1.00 87.81 93 SER A CA 1
ATOM 738 C C . SER A 1 93 ? -19.867 -0.896 29.218 1.00 87.81 93 SER A C 1
ATOM 740 O O . SER A 1 93 ? -19.141 -0.122 29.848 1.00 87.81 93 SER A O 1
ATOM 742 N N . ILE A 1 94 ? -20.598 -0.483 28.187 1.00 87.00 94 ILE A N 1
ATOM 743 C CA . ILE A 1 94 ? -20.804 0.922 27.839 1.00 87.00 94 ILE A CA 1
ATOM 744 C C . ILE A 1 94 ? -22.255 1.282 28.124 1.00 87.00 94 ILE A C 1
ATOM 746 O O . ILE A 1 94 ? -23.178 0.579 27.723 1.00 87.00 94 ILE A O 1
ATOM 750 N N . TYR A 1 95 ? -22.457 2.418 28.778 1.00 88.75 95 TYR A N 1
ATOM 751 C CA . TYR A 1 95 ? -23.761 2.990 29.058 1.00 88.75 95 TYR A CA 1
ATOM 752 C C . TYR A 1 95 ? -23.907 4.333 28.349 1.00 88.75 95 TYR A C 1
ATOM 754 O O . TYR A 1 95 ? -23.014 5.176 28.422 1.00 88.75 95 TYR A O 1
ATOM 762 N N . VAL A 1 96 ? -25.061 4.566 27.727 1.00 87.44 96 VAL A N 1
ATOM 763 C CA . VAL A 1 96 ? -25.475 5.880 27.220 1.00 87.44 96 VAL A CA 1
ATOM 764 C C . VAL A 1 96 ? -26.625 6.369 28.099 1.00 87.44 96 VAL A C 1
ATOM 766 O O . VAL A 1 96 ? -27.702 5.775 28.163 1.00 87.44 96 VAL A O 1
ATOM 769 N N . GLY A 1 97 ? -26.388 7.447 28.843 1.00 89.12 97 GLY A N 1
ATOM 770 C CA . GLY A 1 97 ? -27.263 7.874 29.929 1.00 89.12 97 GLY A CA 1
ATOM 771 C C . GLY A 1 97 ? -27.248 6.862 31.076 1.00 89.12 97 GLY A C 1
ATOM 772 O O . GLY A 1 97 ? -26.258 6.760 31.796 1.00 89.12 97 GLY A O 1
ATOM 773 N N . ASN A 1 98 ? -28.359 6.141 31.245 1.00 89.44 98 ASN A N 1
ATOM 774 C CA . ASN A 1 98 ? -28.522 5.069 32.237 1.00 89.44 98 ASN A CA 1
ATOM 775 C C . ASN A 1 98 ? -28.811 3.704 31.581 1.00 89.44 98 ASN A C 1
ATOM 777 O O . ASN A 1 98 ? -29.167 2.759 32.279 1.00 89.44 98 ASN A O 1
ATOM 781 N N . MET A 1 99 ? -28.737 3.617 30.251 1.00 85.00 99 MET A N 1
ATOM 782 C CA . MET A 1 99 ? -29.011 2.397 29.496 1.00 85.00 99 MET A CA 1
ATOM 783 C C . MET A 1 99 ? -27.692 1.733 29.127 1.00 85.00 99 MET A C 1
ATOM 785 O O . MET A 1 99 ? -26.818 2.403 28.581 1.00 85.00 99 MET A O 1
ATOM 789 N N . GLU A 1 100 ? -27.551 0.445 29.429 1.00 86.62 100 GLU A N 1
ATOM 790 C CA . GLU A 1 100 ? -26.433 -0.363 28.942 1.00 86.62 100 GLU A CA 1
ATOM 791 C C . GLU A 1 100 ? -26.613 -0.585 27.444 1.00 86.62 100 GLU A C 1
ATOM 793 O O . GLU A 1 100 ? -27.608 -1.159 27.007 1.00 86.62 100 GLU A O 1
ATOM 798 N N . VAL A 1 101 ? -25.680 -0.052 26.667 1.00 83.00 101 VAL A N 1
ATOM 799 C CA . VAL A 1 101 ? -25.719 -0.061 25.204 1.00 83.00 101 VAL A CA 1
ATOM 800 C C . VAL A 1 101 ? -24.739 -1.037 24.590 1.00 83.00 101 VAL A C 1
ATOM 802 O O . VAL A 1 101 ? -24.802 -1.232 23.384 1.00 83.00 101 VAL A O 1
ATOM 805 N N . LEU A 1 102 ? -23.811 -1.583 25.376 1.00 83.25 102 LEU A N 1
ATOM 806 C CA . LEU A 1 102 ? -22.828 -2.570 24.946 1.00 83.25 102 LEU A CA 1
ATOM 807 C C . LEU A 1 102 ? -22.278 -3.300 26.152 1.00 83.25 102 LEU A C 1
ATOM 809 O O . LEU A 1 102 ? -21.932 -2.653 27.130 1.00 83.25 102 LEU A O 1
ATOM 813 N N . TRP A 1 103 ? -22.211 -4.621 26.061 1.00 85.62 103 TRP A N 1
ATOM 814 C CA . TRP A 1 103 ? -21.462 -5.478 26.965 1.00 85.62 103 TRP A CA 1
ATOM 815 C C . TRP A 1 103 ? -20.673 -6.441 26.093 1.00 85.62 103 TRP A C 1
ATOM 817 O O . TRP A 1 103 ? -21.263 -7.089 25.231 1.00 85.62 103 TRP A O 1
ATOM 827 N N . GLU A 1 104 ? -19.363 -6.501 26.285 1.00 83.69 104 GLU A N 1
ATOM 828 C CA . GLU A 1 104 ? -18.497 -7.405 25.536 1.00 83.69 104 GLU A CA 1
ATOM 829 C C . GLU A 1 104 ? -17.397 -7.931 26.459 1.00 83.69 104 GLU A C 1
ATOM 831 O O . GLU A 1 104 ? -16.851 -7.186 27.281 1.00 83.69 104 GLU A O 1
ATOM 836 N N . GLU A 1 105 ? -17.081 -9.212 26.304 1.00 84.56 105 GLU A N 1
ATOM 837 C CA . GLU A 1 105 ? -15.972 -9.888 26.966 1.00 84.56 105 GLU A CA 1
ATOM 838 C C . GLU A 1 105 ? -15.033 -10.455 25.896 1.00 84.56 105 GLU A C 1
ATOM 840 O O . GLU A 1 105 ? -15.483 -11.026 24.904 1.00 84.56 105 GLU A O 1
ATOM 845 N N . SER A 1 106 ? -13.728 -10.266 26.074 1.00 78.44 106 SER A N 1
ATOM 846 C CA . SER A 1 106 ? -12.699 -10.726 25.142 1.00 78.44 106 SER A CA 1
ATOM 847 C C . SER A 1 106 ? -11.528 -11.317 25.916 1.00 78.44 106 SER A C 1
ATOM 849 O O . SER A 1 106 ? -11.065 -10.718 26.887 1.00 78.44 106 SER A O 1
ATOM 851 N N . ASP A 1 107 ? -10.992 -12.446 25.448 1.00 74.56 107 ASP A N 1
ATOM 852 C CA . ASP A 1 107 ? -9.748 -13.066 25.940 1.00 74.56 107 ASP A CA 1
ATOM 853 C C . ASP A 1 107 ? -8.493 -12.297 25.455 1.00 74.56 107 ASP A C 1
ATOM 855 O O . ASP A 1 107 ? -7.459 -12.871 25.100 1.00 74.56 107 ASP A O 1
ATOM 859 N N . GLY A 1 108 ? -8.609 -10.980 25.295 1.00 72.69 108 GLY A N 1
ATOM 860 C CA . GLY A 1 108 ? -7.638 -10.127 24.628 1.00 72.69 108 GLY A CA 1
ATOM 861 C C . GLY A 1 108 ? -8.039 -8.656 24.682 1.00 72.69 108 GLY A C 1
ATOM 862 O O . GLY A 1 108 ? -8.923 -8.254 25.440 1.00 72.69 108 GLY A O 1
ATOM 863 N N . GLY A 1 109 ? -7.363 -7.845 23.869 1.00 70.94 109 GLY A N 1
ATOM 864 C CA . GLY A 1 109 ? -7.728 -6.450 23.673 1.00 70.94 109 GLY A CA 1
ATOM 865 C C . GLY A 1 109 ? -9.173 -6.307 23.219 1.00 70.94 109 GLY A C 1
ATOM 866 O O . GLY A 1 109 ? -9.642 -7.066 22.365 1.00 70.94 109 GLY A O 1
ATOM 867 N N . LEU A 1 110 ? -9.869 -5.327 23.781 1.00 73.06 110 LEU A N 1
ATOM 868 C CA . LEU A 1 110 ? -11.234 -5.000 23.423 1.00 73.06 110 LEU A CA 1
ATOM 869 C C . LEU A 1 110 ? -11.270 -3.646 22.722 1.00 73.06 110 LEU A C 1
ATOM 871 O O . LEU A 1 110 ? -10.847 -2.630 23.277 1.00 73.06 110 LEU A O 1
ATOM 875 N N . MET A 1 111 ? -11.814 -3.634 21.509 1.00 72.56 111 MET A N 1
ATOM 876 C CA . MET A 1 111 ? -12.082 -2.415 20.762 1.00 72.56 111 MET A CA 1
ATOM 877 C C . MET A 1 111 ? -13.583 -2.285 20.529 1.00 72.56 111 MET A C 1
ATOM 879 O O . MET A 1 111 ? -14.183 -3.127 19.864 1.00 72.56 111 MET A O 1
ATOM 883 N N . LEU A 1 112 ? -14.185 -1.221 21.060 1.00 74.94 112 LEU A N 1
ATOM 884 C CA . LEU A 1 112 ? -15.614 -0.955 20.900 1.00 74.94 112 LEU A CA 1
ATOM 885 C C . LEU A 1 112 ? -15.828 0.365 20.172 1.00 74.94 112 LEU A C 1
ATOM 887 O O . LEU A 1 112 ? -15.262 1.394 20.546 1.00 74.94 112 LEU A O 1
ATOM 891 N N . TYR A 1 113 ? -16.694 0.336 19.163 1.00 76.00 113 TYR A N 1
ATOM 892 C CA . TYR A 1 113 ? -17.102 1.509 18.403 1.00 76.00 113 TYR A CA 1
ATOM 893 C C . TYR A 1 113 ? -18.568 1.837 18.674 1.00 76.00 113 TYR A C 1
ATOM 895 O O . TYR A 1 113 ? -19.442 0.983 18.523 1.00 76.00 113 TYR A O 1
ATOM 903 N N . LEU A 1 114 ? -18.842 3.095 19.019 1.00 78.38 114 LEU A N 1
ATOM 904 C CA . LEU A 1 114 ? -20.194 3.650 19.009 1.00 78.38 114 LEU A CA 1
ATOM 905 C C . LEU A 1 114 ? -20.289 4.735 17.943 1.00 78.38 114 LEU A C 1
ATOM 907 O O . LEU A 1 114 ? -19.541 5.714 17.961 1.00 78.38 114 LEU A O 1
ATOM 911 N N . THR A 1 115 ? -21.223 4.558 17.019 1.00 80.19 115 THR A N 1
ATOM 912 C CA . THR A 1 115 ? -21.581 5.550 16.004 1.00 80.19 115 THR A CA 1
ATOM 913 C C . THR A 1 115 ? -22.553 6.583 16.570 1.00 80.19 115 THR A C 1
ATOM 915 O O . THR A 1 115 ? -23.261 6.333 17.548 1.00 80.19 115 THR A O 1
ATOM 918 N N . LYS A 1 116 ? -22.638 7.742 15.914 1.00 82.62 116 LYS A N 1
ATOM 919 C CA . LYS A 1 116 ? -23.604 8.799 16.237 1.00 82.62 116 LYS A CA 1
ATOM 920 C C . LYS A 1 116 ? -25.034 8.283 16.399 1.00 82.62 116 LYS A C 1
ATOM 922 O O . LYS A 1 116 ? -25.688 8.623 17.380 1.00 82.62 116 LYS A O 1
ATOM 927 N N . ASP A 1 117 ? -25.501 7.441 15.483 1.00 80.69 117 ASP A N 1
ATOM 928 C CA . ASP A 1 117 ? -26.868 6.914 15.523 1.00 80.69 117 ASP A CA 1
ATOM 929 C C . ASP A 1 117 ? -27.102 6.039 16.760 1.00 80.69 117 ASP A C 1
ATOM 931 O O . ASP A 1 117 ? -28.154 6.130 17.386 1.00 80.69 117 ASP A O 1
ATOM 935 N N . GLN A 1 118 ? -26.105 5.249 17.165 1.00 81.88 118 GLN A N 1
ATOM 936 C CA . GLN A 1 118 ? -26.172 4.417 18.372 1.00 81.88 118 GLN A CA 1
ATOM 937 C C . GLN A 1 118 ? -26.158 5.256 19.652 1.00 81.88 118 GLN A C 1
ATOM 939 O O . GLN A 1 118 ? -26.823 4.917 20.628 1.00 81.88 118 GLN A O 1
ATOM 944 N N . ILE A 1 119 ? -25.429 6.374 19.643 1.00 81.75 119 ILE A N 1
ATOM 945 C CA . ILE A 1 119 ? -25.423 7.335 20.749 1.00 81.75 119 ILE A CA 1
ATOM 946 C C . ILE A 1 119 ? -26.788 8.034 20.838 1.00 81.75 119 ILE A C 1
ATOM 948 O O . ILE A 1 119 ? -27.338 8.169 21.927 1.00 81.75 119 ILE A O 1
ATOM 952 N N . GLN A 1 120 ? -27.368 8.446 19.710 1.00 84.44 120 GLN A N 1
ATOM 953 C CA . GLN A 1 120 ? -28.640 9.178 19.677 1.00 84.44 120 GLN A CA 1
ATOM 954 C C . GLN A 1 120 ? -29.874 8.286 19.891 1.00 84.44 120 GLN A C 1
ATOM 956 O O . GLN A 1 120 ? -30.882 8.770 20.407 1.00 84.44 120 GLN A O 1
ATOM 961 N N . HIS A 1 121 ? -29.790 7.002 19.534 1.00 84.38 121 HIS A N 1
ATOM 962 C CA . HIS A 1 121 ? -30.878 6.023 19.618 1.00 84.38 121 HIS A CA 1
ATOM 963 C C . HIS A 1 121 ? -30.431 4.717 20.298 1.00 84.38 121 HIS A C 1
ATOM 965 O O . HIS A 1 121 ? -30.470 3.651 19.671 1.00 84.38 121 HIS A O 1
ATOM 971 N N . PRO A 1 122 ? -30.012 4.765 21.577 1.00 80.50 122 PRO A N 1
ATOM 972 C CA . PRO A 1 122 ? -29.520 3.588 22.290 1.00 80.50 122 PRO A CA 1
ATOM 973 C C . PRO A 1 122 ? -30.569 2.468 22.381 1.00 80.50 122 PRO A C 1
ATOM 975 O O . PRO A 1 122 ? -30.226 1.293 22.418 1.00 80.50 122 PRO A O 1
ATOM 978 N N . GLU A 1 123 ? -31.859 2.804 22.334 1.00 80.69 123 GLU A N 1
ATOM 979 C CA . GLU A 1 123 ? -32.965 1.846 22.344 1.00 80.69 123 GLU A CA 1
ATOM 980 C C . GLU A 1 123 ? -33.079 0.992 21.071 1.00 80.69 123 GLU A C 1
ATOM 982 O O . GLU A 1 123 ? -33.770 -0.026 21.077 1.00 80.69 123 GLU A O 1
ATOM 987 N N . LYS A 1 124 ? -32.442 1.408 19.968 1.00 75.69 124 LYS A N 1
ATOM 988 C CA . LYS A 1 124 ? -32.469 0.695 18.679 1.00 75.69 124 LYS A CA 1
ATOM 989 C C . LYS A 1 124 ? -31.278 -0.239 18.486 1.00 75.69 124 LYS A C 1
ATOM 991 O O . LYS A 1 124 ? -31.145 -0.842 17.422 1.00 75.69 124 LYS A O 1
ATOM 996 N N . LEU A 1 125 ? -30.410 -0.351 19.485 1.00 68.56 125 LEU A N 1
ATOM 997 C CA . LEU A 1 125 ? -29.247 -1.219 19.432 1.00 68.56 125 LEU A CA 1
ATOM 998 C C . LEU A 1 125 ? -29.669 -2.689 19.482 1.00 68.56 125 LEU A C 1
ATOM 1000 O O . LEU A 1 125 ? -30.021 -3.227 20.528 1.00 68.56 125 LEU A O 1
ATOM 1004 N N . THR A 1 126 ? -29.619 -3.351 18.329 1.00 62.41 126 THR A N 1
ATOM 1005 C CA . THR A 1 126 ? -29.618 -4.812 18.249 1.00 62.41 126 THR A CA 1
ATOM 1006 C C . THR A 1 126 ? -28.176 -5.302 18.303 1.00 62.41 126 THR A C 1
ATOM 1008 O O . THR A 1 126 ? -27.366 -4.949 17.450 1.00 62.41 126 THR A O 1
ATOM 1011 N N . PHE A 1 127 ? -27.870 -6.113 19.314 1.00 57.47 127 PHE A N 1
ATOM 1012 C CA . PHE A 1 127 ? -26.517 -6.487 19.744 1.00 57.47 127 PHE A CA 1
ATOM 1013 C C . PHE A 1 127 ? -25.710 -7.402 18.819 1.00 57.47 127 PHE A C 1
ATOM 1015 O O . PHE A 1 127 ? -24.608 -7.811 19.166 1.00 57.47 127 PHE A O 1
ATOM 1022 N N . THR A 1 128 ? -26.190 -7.701 17.620 1.00 66.06 128 THR A N 1
ATOM 1023 C CA . THR A 1 128 ? -25.380 -8.383 16.609 1.00 66.06 128 THR A CA 1
ATOM 1024 C C . THR A 1 128 ? -24.614 -7.340 15.808 1.00 66.06 128 THR A C 1
ATOM 1026 O O . THR A 1 128 ? -24.955 -7.053 14.660 1.00 66.06 128 THR A O 1
ATOM 1029 N N . ALA A 1 129 ? -23.620 -6.714 16.442 1.00 68.88 129 ALA A N 1
ATOM 1030 C CA . ALA A 1 129 ? -22.668 -5.904 15.703 1.00 68.88 129 ALA A CA 1
ATOM 1031 C C . ALA A 1 129 ? -21.858 -6.844 14.793 1.00 68.88 129 ALA A C 1
ATOM 1033 O O . ALA A 1 129 ? -21.310 -7.833 15.296 1.00 68.88 129 ALA A O 1
ATOM 1034 N N . PRO A 1 130 ? -21.790 -6.556 13.486 1.00 80.12 130 PRO A N 1
ATOM 1035 C CA . PRO A 1 130 ? -21.052 -7.378 12.543 1.00 80.12 130 PRO A CA 1
ATOM 1036 C C . PRO A 1 130 ? -19.571 -7.413 12.944 1.00 80.12 130 PRO A C 1
ATOM 1038 O O . PRO A 1 130 ? -19.009 -6.397 13.383 1.00 80.12 130 PRO A O 1
ATOM 1041 N N . ALA A 1 131 ? -18.962 -8.587 12.831 1.00 84.81 131 ALA A N 1
ATOM 1042 C CA . ALA A 1 131 ? -17.590 -8.861 13.215 1.00 84.81 131 ALA A CA 1
ATOM 1043 C C . ALA A 1 131 ? -16.690 -9.005 11.983 1.00 84.81 131 ALA A C 1
ATOM 1045 O O . ALA A 1 131 ? -16.931 -9.823 11.095 1.00 84.81 131 ALA A O 1
ATOM 1046 N N . LEU A 1 132 ? -15.586 -8.263 11.975 1.00 88.50 132 LEU A N 1
ATOM 1047 C CA . LEU A 1 132 ? -14.460 -8.532 11.095 1.00 88.50 132 LEU A CA 1
ATOM 1048 C C . LEU A 1 132 ? -13.514 -9.503 11.808 1.00 88.50 132 LEU A C 1
ATOM 1050 O O . LEU A 1 132 ? -12.840 -9.131 12.765 1.00 88.50 132 LEU A O 1
ATOM 1054 N N . THR A 1 133 ? -13.460 -10.744 11.338 1.00 89.69 133 THR A N 1
ATOM 1055 C CA . THR A 1 133 ? -12.525 -11.764 11.819 1.00 89.69 133 THR A CA 1
ATOM 1056 C C . THR A 1 133 ? -11.238 -11.697 11.009 1.00 89.69 133 THR A C 1
ATOM 1058 O O . THR A 1 133 ? -11.243 -11.912 9.802 1.00 89.69 133 THR A O 1
ATOM 1061 N N . ILE A 1 134 ? -10.117 -11.421 11.653 1.00 90.50 134 ILE A N 1
ATOM 1062 C CA . ILE A 1 134 ? -8.781 -11.531 11.075 1.00 90.50 134 ILE A CA 1
ATOM 1063 C C . ILE A 1 134 ? -8.284 -12.936 11.386 1.00 90.50 134 ILE A C 1
ATOM 1065 O O . ILE A 1 134 ? -8.246 -13.308 12.549 1.00 90.50 134 ILE A O 1
ATOM 1069 N N . LEU A 1 135 ? -7.928 -13.717 10.373 1.00 91.44 135 LEU A N 1
ATOM 1070 C CA . LEU A 1 135 ? -7.438 -15.087 10.525 1.00 91.44 135 LEU A CA 1
ATOM 1071 C C . LEU A 1 135 ? -5.996 -15.162 10.028 1.00 91.44 135 LEU A C 1
ATOM 1073 O O . LEU A 1 135 ? -5.760 -14.963 8.833 1.00 91.44 135 LEU A O 1
ATOM 1077 N N . ASN A 1 136 ? -5.042 -15.493 10.897 1.00 90.88 136 ASN A N 1
ATOM 1078 C CA . ASN A 1 136 ? -3.690 -15.820 10.463 1.00 90.88 136 ASN A CA 1
ATOM 1079 C C . ASN A 1 136 ? -3.682 -17.230 9.868 1.00 90.88 136 ASN A C 1
ATOM 1081 O O . ASN A 1 136 ? -3.584 -18.217 10.585 1.00 90.88 136 ASN A O 1
ATOM 1085 N N . LYS A 1 137 ? -3.857 -17.345 8.549 1.00 86.81 137 LYS A N 1
ATOM 1086 C CA . LYS A 1 137 ? -4.075 -18.649 7.921 1.00 86.81 137 LYS A CA 1
ATOM 1087 C C . LYS A 1 137 ? -2.782 -19.359 7.556 1.00 86.81 137 LYS A C 1
ATOM 1089 O O . LYS A 1 137 ? -2.681 -20.544 7.816 1.00 86.81 137 LYS A O 1
ATOM 1094 N N . ASP A 1 138 ? -1.851 -18.651 6.920 1.00 84.38 138 ASP A N 1
ATOM 1095 C CA . ASP A 1 138 ? -0.577 -19.215 6.441 1.00 84.38 138 ASP A CA 1
ATOM 1096 C C . ASP A 1 138 ? 0.593 -18.231 6.558 1.00 84.38 138 ASP A C 1
ATOM 1098 O O . ASP A 1 138 ? 1.593 -18.321 5.843 1.00 84.38 138 ASP A O 1
ATOM 1102 N N . ALA A 1 139 ? 0.464 -17.235 7.423 1.00 79.19 139 ALA A N 1
ATOM 1103 C CA . ALA A 1 139 ? 1.454 -16.190 7.575 1.00 79.19 139 ALA A CA 1
ATOM 1104 C C . ALA A 1 139 ? 2.408 -16.512 8.751 1.00 79.19 139 ALA A C 1
ATOM 1106 O O . ALA A 1 139 ? 2.092 -17.373 9.574 1.00 79.19 139 ALA A O 1
ATOM 1107 N N . PRO A 1 140 ? 3.611 -15.904 8.829 1.00 87.88 140 PRO A N 1
ATOM 1108 C CA . PRO A 1 140 ? 4.389 -15.906 10.069 1.00 87.88 140 PRO A CA 1
ATOM 1109 C C . PRO A 1 140 ? 3.577 -15.290 11.218 1.00 87.88 140 PRO A C 1
ATOM 1111 O O . PRO A 1 140 ? 2.545 -14.664 10.971 1.00 87.88 140 PRO A O 1
ATOM 1114 N N . ASP A 1 141 ? 4.047 -15.446 12.451 1.00 90.94 141 ASP A N 1
ATOM 1115 C CA . ASP A 1 141 ? 3.382 -14.852 13.612 1.00 90.94 141 ASP A CA 1
ATOM 1116 C C . ASP A 1 141 ? 3.255 -13.334 13.419 1.00 90.94 141 ASP A C 1
ATOM 1118 O O . ASP A 1 141 ? 4.228 -12.645 13.078 1.00 90.94 141 ASP A O 1
ATOM 1122 N N . VAL A 1 142 ? 2.025 -12.834 13.557 1.00 89.81 142 VAL A N 1
ATOM 1123 C CA . VAL A 1 142 ? 1.703 -11.418 13.353 1.00 89.81 142 VAL A CA 1
ATOM 1124 C C . VAL A 1 142 ? 1.876 -10.720 14.688 1.00 89.81 142 VAL A C 1
ATOM 1126 O O . VAL A 1 142 ? 1.156 -11.027 15.633 1.00 89.81 142 VAL A O 1
ATOM 1129 N N . CYS A 1 143 ? 2.816 -9.785 14.763 1.00 90.00 143 CYS A N 1
ATOM 1130 C CA . CYS A 1 143 ? 3.088 -9.048 15.996 1.00 90.00 143 CYS A CA 1
ATOM 1131 C C . CYS A 1 143 ? 2.452 -7.660 16.011 1.00 90.00 143 CYS A C 1
ATOM 1133 O O . CYS A 1 143 ? 2.192 -7.139 17.089 1.00 90.00 143 CYS A O 1
ATOM 1135 N N . SER A 1 144 ? 2.166 -7.090 14.838 1.00 89.38 144 SER A N 1
ATOM 1136 C CA . SER A 1 144 ? 1.455 -5.817 14.739 1.00 89.38 144 SER A CA 1
ATOM 1137 C C . SER A 1 144 ? 0.410 -5.888 13.632 1.00 89.38 144 SER A C 1
ATOM 1139 O O . SER A 1 144 ? 0.707 -6.321 12.515 1.00 89.38 144 SER A O 1
ATOM 1141 N N . PHE A 1 145 ? -0.807 -5.425 13.902 1.00 89.12 145 PHE A N 1
ATOM 1142 C CA . PHE A 1 145 ? -1.858 -5.276 12.900 1.00 89.12 145 PHE A CA 1
ATOM 1143 C C . PHE A 1 145 ? -2.525 -3.916 13.048 1.00 89.12 145 PHE A C 1
ATOM 1145 O O . PHE A 1 145 ? -3.067 -3.591 14.092 1.00 89.12 145 PHE A O 1
ATOM 1152 N N . TYR A 1 146 ? -2.561 -3.126 11.988 1.00 89.19 146 TYR A N 1
ATOM 1153 C CA . TYR A 1 146 ? -3.101 -1.778 12.011 1.00 89.19 146 TYR A CA 1
ATOM 1154 C C . TYR A 1 146 ? -4.290 -1.659 11.055 1.00 89.19 146 TYR A C 1
ATOM 1156 O O . TYR A 1 146 ? -4.265 -2.160 9.929 1.00 89.19 146 TYR A O 1
ATOM 1164 N N . LEU A 1 147 ? -5.328 -0.950 11.502 1.00 87.75 147 LEU A N 1
ATOM 1165 C CA . LEU A 1 147 ? -6.526 -0.636 10.723 1.00 87.75 147 LEU A CA 1
ATOM 1166 C C . LEU A 1 147 ? -6.874 0.829 10.939 1.00 87.75 147 LEU A C 1
ATOM 1168 O O . LEU A 1 147 ? -7.196 1.246 12.054 1.00 87.75 147 LEU A O 1
ATOM 1172 N N . GLU A 1 148 ? -6.857 1.602 9.863 1.00 86.88 148 GLU A N 1
ATOM 1173 C CA . GLU A 1 148 ? -7.200 3.019 9.906 1.00 86.88 148 GLU A CA 1
ATOM 1174 C C . GLU A 1 148 ? -8.330 3.325 8.928 1.00 86.88 148 GLU A C 1
ATOM 1176 O O . GLU A 1 148 ? -8.360 2.814 7.812 1.00 86.88 148 GLU A O 1
ATOM 1181 N N . LYS A 1 149 ? -9.308 4.132 9.349 1.00 83.69 149 LYS A N 1
ATOM 1182 C CA . LYS A 1 149 ? -10.452 4.481 8.501 1.00 83.69 149 LYS A CA 1
ATOM 1183 C C . LYS A 1 149 ? -10.037 5.533 7.470 1.00 83.69 149 LYS A C 1
ATOM 1185 O O . LYS A 1 149 ? -9.607 6.620 7.838 1.00 83.69 149 LYS A O 1
ATOM 1190 N N . GLY A 1 150 ? -10.285 5.250 6.193 1.00 80.56 150 GLY A N 1
ATOM 1191 C CA . GLY A 1 150 ? -9.961 6.121 5.064 1.00 80.56 150 GLY A CA 1
ATOM 1192 C C . GLY A 1 150 ? -8.635 5.773 4.373 1.00 80.56 150 GLY A C 1
ATOM 1193 O O . GLY A 1 150 ? -7.943 4.840 4.784 1.00 80.56 150 GLY A O 1
ATOM 1194 N N . PRO A 1 151 ? -8.302 6.480 3.277 1.00 75.62 151 PRO A N 1
ATOM 1195 C CA . PRO A 1 151 ? -7.008 6.341 2.625 1.00 75.62 151 PRO A CA 1
ATOM 1196 C C . PRO A 1 151 ? -5.919 6.927 3.524 1.00 75.62 151 PRO A C 1
ATOM 1198 O O . PRO A 1 151 ? -6.033 8.066 3.981 1.00 75.62 151 PRO A O 1
ATOM 1201 N N . LEU A 1 152 ? -4.858 6.162 3.756 1.00 70.38 152 LEU A N 1
ATOM 1202 C CA . LEU A 1 152 ? -3.669 6.705 4.394 1.00 70.38 152 LEU A CA 1
ATOM 1203 C C . LEU A 1 152 ? -2.901 7.585 3.419 1.00 70.38 152 LEU A C 1
ATOM 1205 O O . LEU A 1 152 ? -2.644 7.213 2.273 1.00 70.38 152 LEU A O 1
ATOM 1209 N N . ASN A 1 153 ? -2.495 8.754 3.903 1.00 68.06 153 ASN A N 1
ATOM 1210 C CA . ASN A 1 153 ? -1.447 9.510 3.238 1.00 68.06 153 ASN A CA 1
ATOM 1211 C C . ASN A 1 153 ? -0.135 8.731 3.395 1.00 68.06 153 ASN A C 1
ATOM 1213 O O . ASN A 1 153 ? 0.091 8.130 4.440 1.00 68.06 153 ASN A O 1
ATOM 1217 N N . ALA A 1 154 ? 0.737 8.759 2.386 1.00 61.69 154 ALA A N 1
ATOM 1218 C CA . ALA A 1 154 ? 2.005 8.017 2.414 1.00 61.69 154 ALA A CA 1
ATOM 1219 C C . ALA A 1 154 ? 2.894 8.367 3.629 1.00 61.69 154 ALA A C 1
ATOM 1221 O O . ALA A 1 154 ? 3.682 7.538 4.066 1.00 61.69 154 ALA A O 1
ATOM 1222 N N . ASP A 1 155 ? 2.712 9.565 4.191 1.00 68.69 155 ASP A N 1
ATOM 1223 C CA . ASP A 1 155 ? 3.457 10.072 5.348 1.00 68.69 155 ASP A CA 1
ATOM 1224 C C . ASP A 1 155 ? 2.706 9.904 6.684 1.00 68.69 155 ASP A C 1
ATOM 1226 O O . ASP A 1 155 ? 3.139 10.423 7.713 1.00 68.69 155 ASP A O 1
ATOM 1230 N N . ALA A 1 156 ? 1.536 9.260 6.687 1.00 71.75 156 ALA A N 1
ATOM 1231 C CA . ALA A 1 156 ? 0.777 9.048 7.910 1.00 71.75 156 ALA A CA 1
ATOM 1232 C C . ALA A 1 156 ? 1.452 7.964 8.762 1.00 71.75 156 ALA A C 1
ATOM 1234 O O . ALA A 1 156 ? 1.591 6.815 8.348 1.00 71.75 156 ALA A O 1
ATOM 1235 N N . GLU A 1 157 ? 1.869 8.338 9.971 1.00 78.75 157 GLU A N 1
ATOM 1236 C CA . GLU A 1 157 ? 2.344 7.383 10.969 1.00 78.75 157 GLU A CA 1
ATOM 1237 C C . GLU A 1 157 ? 1.186 6.485 11.423 1.00 78.75 157 GLU A C 1
ATOM 1239 O O . GLU A 1 157 ? 0.140 6.983 11.847 1.00 78.75 157 GLU A O 1
ATOM 1244 N N . TRP A 1 158 ? 1.394 5.169 11.386 1.00 80.62 158 TRP A N 1
ATOM 1245 C CA . TRP A 1 158 ? 0.467 4.192 11.946 1.00 80.62 158 TRP A CA 1
ATOM 1246 C C . TRP A 1 158 ? 0.532 4.250 13.466 1.00 80.62 158 TRP A C 1
ATOM 1248 O O . TRP A 1 158 ? 1.530 3.877 14.078 1.00 80.62 158 TRP A O 1
ATOM 1258 N N . LYS A 1 159 ? -0.524 4.767 14.093 1.00 69.06 159 LYS A N 1
ATOM 1259 C CA . LYS A 1 159 ? -0.459 5.106 15.522 1.00 69.06 159 LYS A CA 1
ATOM 1260 C C . LYS A 1 159 ? -0.852 3.975 16.460 1.00 69.06 159 LYS A C 1
ATOM 1262 O O . LYS A 1 159 ? -0.474 4.044 17.623 1.00 69.06 159 LYS A O 1
ATOM 1267 N N . ASN A 1 160 ? -1.613 2.974 16.003 1.00 70.19 160 ASN A N 1
ATOM 1268 C CA . ASN A 1 160 ? -2.205 1.977 16.907 1.00 70.19 160 ASN A CA 1
ATOM 1269 C C . ASN A 1 160 ? -2.209 0.584 16.318 1.00 70.19 160 ASN A C 1
ATOM 1271 O O . ASN A 1 160 ? -2.920 0.317 15.348 1.00 70.19 160 ASN A O 1
ATOM 1275 N N . ASP A 1 161 ? -1.478 -0.291 16.984 1.00 78.88 161 ASP A N 1
ATOM 1276 C CA . ASP A 1 161 ? -1.624 -1.719 16.811 1.00 78.88 161 ASP A CA 1
ATOM 1277 C C . ASP A 1 161 ? -2.961 -2.181 17.421 1.00 78.88 161 ASP A C 1
ATOM 1279 O O . ASP A 1 161 ? -3.290 -1.871 18.566 1.00 78.88 161 ASP A O 1
ATOM 1283 N N . LEU A 1 162 ? -3.753 -2.888 16.622 1.00 72.50 162 LEU A N 1
ATOM 1284 C CA . LEU A 1 162 ? -5.028 -3.495 16.982 1.00 72.50 162 LEU A CA 1
ATOM 1285 C C . LEU A 1 162 ? -4.879 -4.837 17.695 1.00 72.50 162 LEU A C 1
ATOM 1287 O O . LEU A 1 162 ? -5.874 -5.338 18.217 1.00 72.50 162 LEU A O 1
ATOM 1291 N N . LEU A 1 163 ? -3.684 -5.427 17.740 1.00 66.81 163 LEU A N 1
ATOM 1292 C CA . LEU A 1 163 ? -3.464 -6.625 18.551 1.00 66.81 163 LEU A CA 1
ATOM 1293 C C . LEU A 1 163 ? -3.466 -6.322 20.054 1.00 66.81 163 LEU A C 1
ATOM 1295 O O . LEU A 1 163 ? -3.465 -7.255 20.853 1.00 66.81 163 LEU A O 1
ATOM 1299 N N . LEU A 1 164 ? -3.563 -5.039 20.435 1.00 56.16 164 LEU A N 1
ATOM 1300 C CA . LEU A 1 164 ? -4.077 -4.510 21.707 1.00 56.16 164 LEU A CA 1
ATOM 1301 C C . LEU A 1 164 ? -3.770 -5.333 22.953 1.00 56.16 164 LEU A C 1
ATOM 1303 O O . LEU A 1 164 ? -4.640 -5.515 23.795 1.00 56.16 164 LEU A O 1
ATOM 1307 N N . GLY A 1 165 ? -2.533 -5.798 23.091 1.00 56.53 165 GLY A N 1
ATOM 1308 C CA . GLY A 1 165 ? -2.057 -6.473 24.296 1.00 56.53 165 GLY A CA 1
ATOM 1309 C C . GLY A 1 165 ? -1.772 -7.964 24.145 1.00 56.53 165 GLY A C 1
ATOM 1310 O O . GLY A 1 165 ? -1.192 -8.539 25.062 1.00 56.53 165 GLY A O 1
ATOM 1311 N N . ARG A 1 166 ? -2.093 -8.599 23.010 1.00 63.31 166 ARG A N 1
ATOM 1312 C CA . ARG A 1 166 ? -1.455 -9.878 22.664 1.00 63.31 166 ARG A CA 1
ATOM 1313 C C . ARG A 1 166 ? -0.052 -9.606 22.133 1.00 63.31 166 ARG A C 1
ATOM 1315 O O . ARG A 1 166 ? 0.149 -8.651 21.391 1.00 63.31 166 ARG A O 1
ATOM 1322 N N . SER A 1 167 ? 0.912 -10.430 22.540 1.00 69.50 167 SER A N 1
ATOM 1323 C CA . SER A 1 167 ? 2.289 -10.335 22.045 1.00 69.50 167 SER A CA 1
ATOM 1324 C C . SER A 1 167 ? 2.416 -10.782 20.592 1.00 69.50 167 SER A C 1
ATOM 1326 O O . SER A 1 167 ? 3.320 -10.318 19.909 1.00 69.50 167 SER A O 1
ATOM 1328 N N . GLU A 1 168 ? 1.531 -11.671 20.134 1.00 87.56 168 GLU A N 1
ATOM 1329 C CA . GLU A 1 168 ? 1.548 -12.252 18.793 1.00 87.56 168 GLU A CA 1
ATOM 1330 C C . GLU A 1 168 ? 0.199 -12.915 18.456 1.00 87.56 168 GLU A C 1
ATOM 1332 O O . GLU A 1 168 ? -0.557 -13.294 19.354 1.00 87.56 168 GLU A O 1
ATOM 1337 N N . MET A 1 169 ? -0.109 -13.021 17.161 1.00 89.38 169 MET A N 1
ATOM 1338 C CA . MET A 1 169 ? -1.142 -13.901 16.609 1.00 89.38 169 MET A CA 1
ATOM 1339 C C . MET A 1 169 ? -0.451 -15.042 15.862 1.00 89.38 169 MET A C 1
ATOM 1341 O O . MET A 1 169 ? 0.091 -14.836 14.767 1.00 89.38 169 MET A O 1
ATOM 1345 N N . GLU A 1 170 ? -0.477 -16.232 16.453 1.00 91.12 170 GLU A N 1
ATOM 1346 C CA . GLU A 1 170 ? 0.173 -17.422 15.907 1.00 91.12 170 GLU A CA 1
ATOM 1347 C C . GLU A 1 170 ? -0.549 -17.945 14.653 1.00 91.12 170 GLU A C 1
ATOM 1349 O O . GLU A 1 170 ? -1.680 -17.570 14.321 1.00 91.12 170 GLU A O 1
ATOM 1354 N N . TYR A 1 171 ? 0.110 -18.856 13.938 1.00 89.25 171 TYR A N 1
ATOM 1355 C CA . TYR A 1 171 ? -0.504 -19.600 12.842 1.00 89.25 171 TYR A CA 1
ATOM 1356 C C . TYR A 1 171 ? -1.814 -20.289 13.268 1.00 89.25 171 TYR A C 1
ATOM 1358 O O . TYR A 1 171 ? -1.854 -21.078 14.211 1.00 89.25 171 TYR A O 1
ATOM 1366 N N . GLY A 1 172 ? -2.879 -20.057 12.502 1.00 88.69 172 GLY A N 1
ATOM 1367 C CA . GLY A 1 172 ? -4.210 -20.620 12.718 1.00 88.69 172 GLY A CA 1
ATOM 1368 C C . GLY A 1 172 ? -5.076 -19.831 13.700 1.00 88.69 172 GLY A C 1
ATOM 1369 O O . GLY A 1 172 ? -6.268 -20.124 13.811 1.00 88.69 172 GLY A O 1
ATOM 1370 N N . GLU A 1 173 ? -4.523 -18.830 14.385 1.00 91.62 173 GLU A N 1
ATOM 1371 C CA . GLU A 1 173 ? -5.291 -17.993 15.298 1.00 91.62 173 GLU A CA 1
ATOM 1372 C C . GLU A 1 173 ? -6.135 -16.950 14.565 1.00 91.62 173 GLU A C 1
ATOM 1374 O O . GLU A 1 173 ? -5.857 -16.547 13.431 1.00 91.62 173 GLU A O 1
ATOM 1379 N N . SER A 1 174 ? -7.185 -16.488 15.245 1.00 89.06 174 SER A N 1
ATOM 1380 C CA . SER A 1 174 ? -8.046 -15.425 14.746 1.00 89.06 174 SER A CA 1
ATOM 1381 C C . SER A 1 174 ? -8.328 -14.359 15.794 1.00 89.06 174 SER A C 1
ATOM 1383 O O . SER A 1 174 ? -8.471 -14.671 16.975 1.00 89.06 174 SER A O 1
ATOM 1385 N N . TYR A 1 175 ? -8.502 -13.121 15.341 1.00 86.75 175 TYR A N 1
ATOM 1386 C CA . TYR A 1 175 ? -8.895 -11.974 16.151 1.00 86.75 175 TYR A CA 1
ATOM 1387 C C . TYR A 1 175 ? -10.160 -11.331 15.586 1.00 86.75 175 TYR A C 1
ATOM 1389 O O . TYR A 1 175 ? -10.269 -11.148 14.377 1.00 86.75 175 TYR A O 1
ATOM 1397 N N . GLN A 1 176 ? -11.126 -10.987 16.437 1.00 86.06 176 GLN A N 1
ATOM 1398 C CA . GLN A 1 176 ? -12.392 -10.394 16.002 1.00 86.06 176 GLN A CA 1
ATOM 1399 C C . GLN A 1 176 ? -12.473 -8.918 16.380 1.00 86.06 176 GLN A C 1
ATOM 1401 O O . GLN A 1 176 ? -12.314 -8.551 17.540 1.00 86.06 176 GLN A O 1
ATOM 1406 N N . ILE A 1 177 ? -12.800 -8.083 15.396 1.00 84.25 177 ILE A N 1
ATOM 1407 C CA . ILE A 1 177 ? -13.111 -6.667 15.578 1.00 84.25 177 ILE A CA 1
ATOM 1408 C C . ILE A 1 177 ? -14.616 -6.497 15.405 1.00 84.25 177 ILE A C 1
ATOM 1410 O O . ILE A 1 177 ? -15.151 -6.748 14.324 1.00 84.25 177 ILE A O 1
ATOM 1414 N N . ARG A 1 178 ? -15.309 -6.047 16.451 1.00 81.81 178 ARG A N 1
ATOM 1415 C CA . ARG A 1 178 ? -16.759 -5.811 16.420 1.00 81.81 178 ARG A CA 1
ATOM 1416 C C . ARG A 1 178 ? -17.092 -4.331 16.334 1.00 81.81 178 ARG A C 1
ATOM 1418 O O . ARG A 1 178 ? -16.343 -3.466 16.779 1.00 81.81 178 ARG A O 1
ATOM 1425 N N . GLY A 1 179 ? -18.253 -4.042 15.749 1.00 78.94 179 GLY A N 1
ATOM 1426 C CA . GLY A 1 179 ? -18.788 -2.680 15.673 1.00 78.94 179 GLY A CA 1
ATOM 1427 C C . GLY A 1 179 ? -18.048 -1.772 14.694 1.00 78.94 179 GLY A C 1
ATOM 1428 O O . GLY A 1 179 ? -18.285 -0.567 14.695 1.00 78.94 179 GLY A O 1
ATOM 1429 N N . LEU A 1 180 ? -17.174 -2.327 13.848 1.00 82.94 180 LEU A N 1
ATOM 1430 C CA . LEU A 1 180 ? -16.448 -1.551 12.855 1.00 82.94 180 LEU A CA 1
ATOM 1431 C C . LEU A 1 180 ? -17.451 -0.788 11.962 1.00 82.94 180 LEU A C 1
ATOM 1433 O O . LEU A 1 180 ? -18.339 -1.413 11.377 1.00 82.94 180 LEU A O 1
ATOM 1437 N N . PRO A 1 181 ? -17.364 0.551 11.858 1.00 81.81 181 PRO A N 1
ATOM 1438 C CA . PRO A 1 181 ? -18.261 1.301 10.988 1.00 81.81 181 PRO A CA 1
ATOM 1439 C C . PRO A 1 181 ? -18.162 0.851 9.524 1.00 81.81 181 PRO A C 1
ATOM 1441 O O . PRO A 1 181 ? -17.109 0.440 9.048 1.00 81.81 181 PRO A O 1
ATOM 1444 N N . ILE A 1 182 ? -19.247 0.997 8.765 1.00 82.44 182 ILE A N 1
ATOM 1445 C CA . ILE A 1 182 ? -19.202 0.809 7.308 1.00 82.44 182 ILE A CA 1
ATOM 1446 C C . ILE A 1 182 ? -18.228 1.836 6.716 1.00 82.44 182 ILE A C 1
ATOM 1448 O O . ILE A 1 182 ? -18.273 3.027 7.057 1.00 82.44 182 ILE A O 1
ATOM 1452 N N . GLY A 1 183 ? -17.340 1.394 5.826 1.00 86.56 183 GLY A N 1
ATOM 1453 C CA . GLY A 1 183 ? -16.384 2.294 5.192 1.00 86.56 183 GLY A CA 1
ATOM 1454 C C . GLY A 1 183 ? -15.193 1.608 4.543 1.00 86.56 183 GLY A C 1
ATOM 1455 O O . GLY A 1 183 ? -15.089 0.386 4.499 1.00 86.56 183 GLY A O 1
ATOM 1456 N N . LYS A 1 184 ? -14.285 2.435 4.022 1.00 85.38 184 LYS A N 1
ATOM 1457 C CA . LYS A 1 184 ? -12.980 1.995 3.531 1.00 85.38 184 LYS A CA 1
ATOM 1458 C C . LYS A 1 184 ? -11.946 2.129 4.637 1.00 85.38 184 LYS A C 1
ATOM 1460 O O . LYS A 1 184 ? -11.924 3.148 5.327 1.00 85.38 184 LYS A O 1
ATOM 1465 N N . TYR A 1 185 ? -11.085 1.135 4.748 1.00 88.31 185 TYR A N 1
ATOM 1466 C CA . TYR A 1 185 ? -10.033 1.053 5.742 1.00 88.31 185 TYR A CA 1
ATOM 1467 C C . TYR A 1 185 ? -8.705 0.758 5.072 1.00 88.31 185 TYR A C 1
ATOM 1469 O O . TYR A 1 185 ? -8.666 -0.052 4.156 1.00 88.31 185 TYR A O 1
ATOM 1477 N N . SER A 1 186 ? -7.634 1.387 5.532 1.00 86.81 186 SER A N 1
ATOM 1478 C CA . SER A 1 186 ? -6.272 1.001 5.185 1.00 86.81 186 SER A CA 1
ATOM 1479 C C . SER A 1 186 ? -5.768 -0.030 6.192 1.00 86.81 186 SER A C 1
ATOM 1481 O O . SER A 1 186 ? -6.026 0.096 7.391 1.00 86.81 186 SER A O 1
ATOM 1483 N N . LEU A 1 187 ? -5.069 -1.047 5.693 1.00 88.88 187 LEU A N 1
ATOM 1484 C CA . LEU A 1 187 ? -4.569 -2.183 6.464 1.00 88.88 187 LEU A CA 1
ATOM 1485 C C . LEU A 1 187 ? -3.043 -2.265 6.406 1.00 88.88 187 LEU A C 1
ATOM 1487 O O . LEU A 1 187 ? -2.458 -2.102 5.335 1.00 88.88 187 LEU A O 1
ATOM 1491 N N . LEU A 1 188 ? -2.421 -2.594 7.533 1.00 88.75 188 LEU A N 1
ATOM 1492 C CA . LEU A 1 188 ? -1.008 -2.958 7.625 1.00 88.75 188 LEU A CA 1
ATOM 1493 C C . LEU A 1 188 ? -0.874 -4.120 8.598 1.00 88.75 188 LEU A C 1
ATOM 1495 O O . LEU A 1 188 ? -1.523 -4.134 9.637 1.00 88.75 188 LEU A O 1
ATOM 1499 N N . ALA A 1 189 ? -0.028 -5.086 8.276 1.00 89.94 189 ALA A N 1
ATOM 1500 C CA . ALA A 1 189 ? 0.351 -6.126 9.221 1.00 89.94 189 ALA A CA 1
ATOM 1501 C C . ALA A 1 189 ? 1.846 -6.382 9.107 1.00 89.94 189 ALA A C 1
ATOM 1503 O 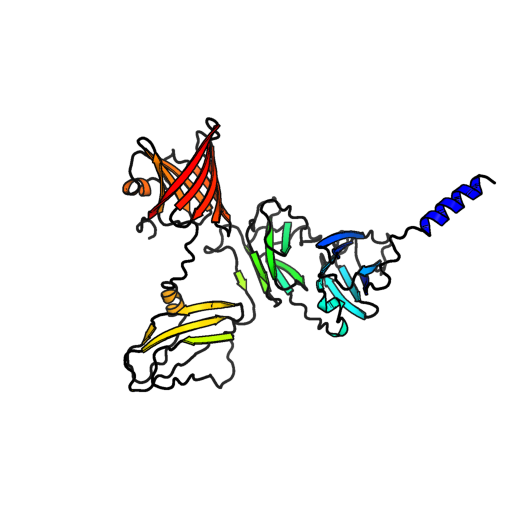O . ALA A 1 189 ? 2.387 -6.437 7.995 1.00 89.94 189 ALA A O 1
ATOM 1504 N N . GLU A 1 190 ? 2.488 -6.549 10.253 1.00 89.56 190 GLU A N 1
ATOM 1505 C CA . GLU A 1 190 ? 3.916 -6.795 10.382 1.00 89.56 190 GLU A CA 1
ATOM 1506 C C . GLU A 1 190 ? 4.149 -8.097 11.142 1.00 89.56 190 GLU A C 1
ATOM 1508 O O . GLU A 1 190 ? 3.454 -8.414 12.115 1.00 89.56 190 GLU A O 1
ATOM 1513 N N . ASP A 1 191 ? 5.149 -8.851 10.692 1.00 90.25 191 ASP A N 1
ATOM 1514 C CA . ASP A 1 191 ? 5.633 -9.992 11.457 1.00 90.25 191 ASP A CA 1
ATOM 1515 C C . ASP A 1 191 ? 6.433 -9.521 12.681 1.00 90.25 191 ASP A C 1
ATOM 1517 O O . ASP A 1 191 ? 6.793 -8.350 12.826 1.00 90.25 191 ASP A O 1
ATOM 1521 N N . CYS A 1 192 ? 6.788 -10.455 13.556 1.00 88.44 192 CYS A N 1
ATOM 1522 C CA . CYS A 1 192 ? 7.584 -10.176 14.755 1.00 88.44 192 CYS A CA 1
ATOM 1523 C C . CYS A 1 192 ? 9.023 -9.690 14.497 1.00 88.44 192 CYS A C 1
ATOM 1525 O O . CYS A 1 192 ? 9.780 -9.448 15.437 1.00 88.44 192 CYS A O 1
ATOM 1527 N N . LYS A 1 193 ? 9.430 -9.537 13.232 1.00 89.56 193 LYS A N 1
ATOM 1528 C CA . LYS A 1 193 ? 10.704 -8.930 12.824 1.00 89.56 193 LYS A CA 1
ATOM 1529 C C . LYS A 1 193 ? 10.510 -7.533 12.224 1.00 89.56 193 LYS A C 1
ATOM 1531 O O . LYS A 1 193 ? 11.491 -6.955 11.756 1.00 89.56 193 LYS A O 1
ATOM 1536 N N . GLY A 1 194 ? 9.285 -7.004 12.226 1.00 86.06 194 GLY A N 1
ATOM 1537 C CA . GLY A 1 194 ? 8.931 -5.724 11.613 1.00 86.06 194 GLY A CA 1
ATOM 1538 C C . GLY A 1 194 ? 8.881 -5.778 10.085 1.00 86.06 194 GLY A C 1
ATOM 1539 O O . GLY A 1 194 ? 8.981 -4.743 9.430 1.00 86.06 194 GLY A O 1
ATOM 1540 N N . LYS A 1 195 ? 8.789 -6.971 9.480 1.00 85.50 195 LYS A N 1
ATOM 1541 C CA . LYS A 1 195 ? 8.632 -7.098 8.030 1.00 85.50 195 LYS A CA 1
ATOM 1542 C C . LYS A 1 195 ? 7.154 -7.009 7.675 1.00 85.50 195 LYS A C 1
ATOM 1544 O O . LYS A 1 195 ? 6.331 -7.753 8.206 1.00 85.50 195 LYS A O 1
ATOM 1549 N N . TYR A 1 196 ? 6.839 -6.165 6.697 1.00 82.19 196 TYR A N 1
ATOM 1550 C CA . TYR A 1 196 ? 5.490 -6.057 6.158 1.00 82.19 196 TYR A CA 1
ATOM 1551 C C . TYR A 1 196 ? 5.012 -7.381 5.555 1.00 82.19 196 TYR A C 1
ATOM 1553 O O . TYR A 1 196 ? 5.604 -7.927 4.621 1.00 82.19 196 TYR A O 1
ATOM 1561 N N . MET A 1 197 ? 3.901 -7.867 6.090 1.00 79.31 197 MET A N 1
ATOM 1562 C CA . MET A 1 197 ? 3.122 -8.987 5.563 1.00 79.31 197 MET A CA 1
ATOM 1563 C C . MET A 1 197 ? 1.984 -8.476 4.678 1.00 79.31 197 MET A C 1
ATOM 1565 O O . MET A 1 197 ? 1.597 -9.106 3.696 1.00 79.31 197 MET A O 1
ATOM 1569 N N . LEU A 1 198 ? 1.487 -7.294 5.035 1.00 75.94 198 LEU A N 1
ATOM 1570 C CA . LEU A 1 198 ? 0.475 -6.497 4.359 1.00 75.94 198 LEU A CA 1
ATOM 1571 C C . LEU A 1 198 ? 1.087 -5.115 4.153 1.00 75.94 198 LEU A C 1
ATOM 1573 O O . LEU A 1 198 ? 1.282 -4.398 5.125 1.00 75.94 198 LEU A O 1
ATOM 1577 N N . GLY A 1 199 ? 1.438 -4.766 2.917 1.00 65.75 199 GLY A N 1
ATOM 1578 C CA . GLY A 1 199 ? 2.055 -3.474 2.613 1.00 65.75 199 GLY A CA 1
ATOM 1579 C C . GLY A 1 199 ? 1.076 -2.299 2.672 1.00 65.75 199 GLY A C 1
ATOM 1580 O O . GLY A 1 199 ? -0.143 -2.471 2.581 1.00 65.75 199 GLY A O 1
ATOM 1581 N N . VAL A 1 200 ? 1.636 -1.092 2.766 1.00 56.19 200 VAL A N 1
ATOM 1582 C CA . VAL A 1 200 ? 0.907 0.177 2.629 1.00 56.19 200 VAL A CA 1
ATOM 1583 C C . VAL A 1 200 ? 0.204 0.218 1.265 1.00 56.19 200 VAL A C 1
ATOM 1585 O O . VAL A 1 200 ? 0.826 -0.059 0.243 1.00 56.19 200 VAL A O 1
ATOM 1588 N N . GLY A 1 201 ? -1.090 0.548 1.253 1.00 57.47 201 GLY A N 1
ATOM 1589 C CA . GLY A 1 201 ? -1.924 0.599 0.041 1.00 57.47 201 GLY A CA 1
ATOM 1590 C C . GLY A 1 201 ? -3.027 -0.461 -0.012 1.00 57.47 201 GLY A C 1
ATOM 1591 O O . GLY A 1 201 ? -3.974 -0.322 -0.776 1.00 57.47 201 GLY A O 1
ATOM 1592 N N . ASN A 1 202 ? -2.982 -1.478 0.852 1.00 75.25 202 ASN A N 1
ATOM 1593 C CA . ASN A 1 202 ? -4.089 -2.422 0.950 1.00 75.25 202 ASN A CA 1
ATOM 1594 C C . ASN A 1 202 ? -5.299 -1.755 1.604 1.00 75.25 202 ASN A C 1
ATOM 1596 O O . ASN A 1 202 ? -5.228 -1.310 2.753 1.00 75.25 202 ASN A O 1
ATOM 1600 N N . SER A 1 203 ? -6.412 -1.701 0.869 1.00 80.81 203 SER A N 1
ATOM 1601 C CA . SER A 1 203 ? -7.672 -1.161 1.368 1.00 80.81 203 SER A CA 1
ATOM 1602 C C . SER A 1 203 ? -8.753 -2.235 1.499 1.00 80.81 203 SER A C 1
ATOM 1604 O O . SER A 1 203 ? -8.943 -3.081 0.628 1.00 80.81 203 SER A O 1
ATOM 1606 N N . LEU A 1 204 ? -9.480 -2.196 2.612 1.00 83.69 204 LEU A N 1
ATOM 1607 C CA . LEU A 1 204 ? -10.654 -3.012 2.893 1.00 83.69 204 LEU A CA 1
ATOM 1608 C C . LEU A 1 204 ? -11.899 -2.134 2.813 1.00 83.69 204 LEU A C 1
ATOM 1610 O O . LEU A 1 204 ? -12.057 -1.201 3.597 1.00 83.69 204 LEU A O 1
ATOM 1614 N N . ALA A 1 205 ? -12.810 -2.447 1.896 1.00 84.69 205 ALA A N 1
ATOM 1615 C CA . ALA A 1 205 ? -14.164 -1.909 1.926 1.00 84.69 205 ALA A CA 1
ATOM 1616 C C . ALA A 1 205 ? -15.037 -2.822 2.798 1.00 84.69 205 ALA A C 1
ATOM 1618 O O . ALA A 1 205 ? -15.378 -3.928 2.390 1.00 84.69 205 ALA A O 1
ATOM 1619 N N . TYR A 1 206 ? -15.374 -2.371 4.005 1.00 85.44 206 TYR A N 1
ATOM 1620 C CA . TYR A 1 206 ? -16.213 -3.111 4.940 1.00 85.44 206 TYR A CA 1
ATOM 1621 C C . TYR A 1 206 ? -17.678 -2.686 4.807 1.00 85.44 206 TYR A C 1
ATOM 1623 O O . TYR A 1 206 ? -18.005 -1.502 4.931 1.00 85.44 206 TYR A O 1
ATOM 1631 N N . SER A 1 207 ? -18.556 -3.658 4.556 1.00 82.88 207 SER A N 1
ATOM 1632 C CA . SER A 1 207 ? -19.990 -3.455 4.318 1.00 82.88 207 SER A CA 1
ATOM 1633 C C . SER A 1 207 ? -20.835 -3.416 5.593 1.00 82.88 207 SER A C 1
ATOM 1635 O O . SER A 1 207 ? -22.015 -3.085 5.513 1.00 82.88 207 SER A O 1
ATOM 1637 N N . GLY A 1 208 ? -20.260 -3.726 6.761 1.00 82.06 208 GLY A N 1
ATOM 1638 C CA . GLY A 1 208 ? -21.040 -3.913 7.987 1.00 82.06 208 GLY A CA 1
ATOM 1639 C C . GLY A 1 208 ? -21.735 -5.275 8.054 1.00 82.06 208 GLY A C 1
ATOM 1640 O O . GLY A 1 208 ? -22.766 -5.399 8.704 1.00 82.06 208 GLY A O 1
ATOM 1641 N N . GLU A 1 209 ? -21.190 -6.286 7.382 1.00 85.81 209 GLU A N 1
ATOM 1642 C CA . GLU A 1 209 ? -21.570 -7.691 7.547 1.00 85.81 209 GLU A CA 1
ATOM 1643 C C . GLU A 1 209 ? -20.393 -8.475 8.129 1.00 85.81 209 GLU A C 1
ATOM 1645 O O . GLU A 1 209 ? -19.246 -8.043 7.995 1.00 85.81 209 GLU A O 1
ATOM 1650 N N . ASP A 1 210 ? -20.670 -9.626 8.747 1.00 85.31 210 ASP A N 1
ATOM 1651 C CA . ASP A 1 210 ? -19.616 -10.523 9.221 1.00 85.31 210 ASP A CA 1
ATOM 1652 C C . ASP A 1 210 ? -18.680 -10.886 8.061 1.00 85.31 210 ASP A C 1
ATOM 1654 O O . ASP A 1 210 ? -19.107 -11.363 7.006 1.00 85.31 210 ASP A O 1
ATOM 1658 N N . ALA A 1 211 ? -17.388 -10.642 8.247 1.00 87.75 211 ALA A N 1
ATOM 1659 C CA . ALA A 1 211 ? -16.386 -10.848 7.213 1.00 87.75 211 ALA A CA 1
ATOM 1660 C C . ALA A 1 211 ? -15.144 -11.504 7.802 1.00 87.75 211 ALA A C 1
ATOM 1662 O O . ALA A 1 211 ? -14.756 -11.205 8.929 1.00 87.75 211 ALA A O 1
ATOM 1663 N N . THR A 1 212 ? -14.484 -12.362 7.020 1.00 87.94 212 THR A N 1
ATOM 1664 C CA . THR A 1 212 ? -13.175 -12.911 7.388 1.00 87.94 212 THR A CA 1
ATOM 1665 C C . THR A 1 212 ? -12.086 -12.368 6.468 1.00 87.94 212 THR A C 1
ATOM 1667 O O . THR A 1 212 ? -12.137 -12.549 5.249 1.00 87.94 212 THR A O 1
ATOM 1670 N N . LEU A 1 213 ? -11.084 -11.717 7.058 1.00 88.81 213 LEU A N 1
ATOM 1671 C CA . LEU A 1 213 ? -9.837 -11.309 6.424 1.00 88.81 213 LEU A CA 1
ATOM 1672 C C . LEU A 1 213 ? -8.753 -12.336 6.756 1.00 88.81 213 LEU A C 1
ATOM 1674 O O . LEU A 1 213 ? -8.247 -12.383 7.872 1.00 88.81 213 LEU A O 1
ATOM 1678 N N . SER A 1 214 ? -8.368 -13.154 5.781 1.00 87.94 214 SER A N 1
ATOM 1679 C CA . SER A 1 214 ? -7.302 -14.139 5.978 1.00 87.94 214 SER A CA 1
ATOM 1680 C C . SER A 1 214 ? -5.925 -13.593 5.574 1.00 87.94 214 SER A C 1
ATOM 1682 O O . SER A 1 214 ? -5.752 -13.127 4.442 1.00 87.94 214 SER A O 1
ATOM 1684 N N . LEU A 1 215 ? -4.944 -13.714 6.473 1.00 86.12 215 LEU A N 1
ATOM 1685 C CA . LEU A 1 215 ? -3.533 -13.348 6.305 1.00 86.12 215 LEU A CA 1
ATOM 1686 C C . LEU A 1 215 ? -2.713 -14.555 5.831 1.00 86.12 215 LEU A C 1
ATOM 1688 O O . LEU A 1 215 ? -2.926 -15.676 6.289 1.00 86.12 215 LEU A O 1
ATOM 1692 N N . TYR A 1 216 ? -1.800 -14.336 4.883 1.00 81.75 216 TYR A N 1
ATOM 1693 C CA . TYR A 1 216 ? -0.979 -15.389 4.268 1.00 81.75 216 TYR A CA 1
ATOM 1694 C C . TYR A 1 216 ? 0.460 -14.903 4.129 1.00 81.75 216 TYR A C 1
ATOM 1696 O O . TYR A 1 216 ? 0.712 -13.695 4.121 1.00 81.75 216 TYR A O 1
ATOM 1704 N N . ARG A 1 217 ? 1.400 -15.837 3.960 1.00 77.25 217 ARG A N 1
ATOM 1705 C CA . ARG A 1 217 ? 2.787 -15.504 3.644 1.00 77.25 217 ARG A CA 1
ATOM 1706 C C . ARG A 1 217 ? 2.912 -14.698 2.348 1.00 77.25 217 ARG A C 1
ATOM 1708 O O . ARG A 1 217 ? 2.301 -15.061 1.337 1.00 77.25 217 ARG A O 1
ATOM 1715 N N . PRO A 1 218 ? 3.780 -13.671 2.333 1.00 66.00 218 PRO A N 1
ATOM 1716 C CA . PRO A 1 218 ? 4.236 -13.065 1.090 1.00 66.00 218 PRO A CA 1
ATOM 1717 C C . PRO A 1 218 ? 4.843 -14.138 0.171 1.00 66.00 218 PRO A C 1
ATOM 1719 O O . PRO A 1 218 ? 5.793 -14.812 0.561 1.00 66.00 218 PRO A O 1
ATOM 1722 N N . GLY A 1 219 ? 4.285 -14.301 -1.033 1.00 65.75 219 GLY A N 1
ATOM 1723 C CA . GLY A 1 219 ? 4.752 -15.259 -2.047 1.00 65.75 219 GLY A CA 1
ATOM 1724 C C . GLY A 1 219 ? 3.924 -16.543 -2.191 1.00 65.75 219 GLY A C 1
ATOM 1725 O O . GLY A 1 219 ? 3.984 -17.166 -3.245 1.00 65.75 219 GLY A O 1
ATOM 1726 N N . ASP A 1 220 ? 3.084 -16.893 -1.212 1.00 59.97 220 ASP A N 1
ATOM 1727 C CA . ASP A 1 220 ? 2.323 -18.157 -1.213 1.00 59.97 220 ASP A CA 1
ATOM 1728 C C . ASP A 1 220 ? 0.913 -18.037 -1.855 1.00 59.97 220 ASP A C 1
ATOM 1730 O O . ASP A 1 220 ? 0.056 -18.900 -1.656 1.00 59.97 220 ASP A O 1
ATOM 1734 N N . ARG A 1 221 ? 0.631 -16.988 -2.656 1.00 56.44 221 ARG A N 1
ATOM 1735 C CA . ARG A 1 221 ? -0.694 -16.760 -3.286 1.00 56.44 221 ARG A CA 1
ATOM 1736 C C . ARG A 1 221 ? -0.690 -16.509 -4.807 1.00 56.44 221 ARG A C 1
ATOM 1738 O O . ARG A 1 221 ? 0.260 -15.939 -5.339 1.00 56.44 221 ARG A O 1
ATOM 1745 N N . PRO A 1 222 ? -1.818 -16.806 -5.494 1.00 39.00 222 PRO A N 1
ATOM 1746 C CA . PRO A 1 222 ? -2.073 -16.399 -6.876 1.00 39.00 222 PRO A CA 1
ATOM 1747 C C . PRO A 1 222 ? -2.365 -14.888 -6.981 1.00 39.00 222 PRO A C 1
ATOM 1749 O O . PRO A 1 222 ? -3.427 -14.436 -6.573 1.00 39.00 222 PRO A O 1
ATOM 1752 N N . ALA A 1 223 ? -1.415 -14.138 -7.548 1.00 36.69 223 ALA A N 1
ATOM 1753 C CA . ALA A 1 223 ? -1.447 -12.766 -8.097 1.00 36.69 223 ALA A CA 1
ATOM 1754 C C . ALA A 1 223 ? -2.038 -11.583 -7.284 1.00 36.69 223 ALA A C 1
ATOM 1756 O O . ALA A 1 223 ? -1.510 -10.487 -7.423 1.00 36.69 223 ALA A O 1
ATOM 1757 N N . ASN A 1 224 ? -3.050 -11.751 -6.427 1.00 39.78 224 ASN A N 1
ATOM 1758 C CA . ASN A 1 224 ? -3.654 -10.686 -5.619 1.00 39.78 224 ASN A CA 1
ATOM 1759 C C . ASN A 1 224 ? -3.721 -11.144 -4.151 1.00 39.78 224 ASN A C 1
ATOM 1761 O O . ASN A 1 224 ? -4.384 -12.125 -3.822 1.00 39.78 224 ASN A O 1
ATOM 1765 N N . GLY A 1 225 ? -3.013 -10.448 -3.262 1.00 42.38 225 GLY A N 1
ATOM 1766 C CA . GLY A 1 225 ? -2.650 -10.896 -1.909 1.00 42.38 225 GLY A CA 1
ATOM 1767 C C . GLY A 1 225 ? -3.767 -11.139 -0.880 1.00 42.38 225 GLY A C 1
ATOM 1768 O O . GLY A 1 225 ? -3.436 -11.355 0.283 1.00 42.38 225 GLY A O 1
ATOM 1769 N N . PHE A 1 226 ? -5.057 -11.148 -1.244 1.00 49.53 226 PHE A N 1
ATOM 1770 C CA . PHE A 1 226 ? -6.173 -11.249 -0.289 1.00 49.53 226 PHE A CA 1
ATOM 1771 C C . PHE A 1 226 ? -7.278 -12.201 -0.730 1.00 49.53 226 PHE A C 1
ATOM 1773 O O . PHE A 1 226 ? -7.513 -12.445 -1.906 1.00 49.53 226 PHE A O 1
ATOM 1780 N N . GLY A 1 227 ? -7.948 -12.778 0.266 1.00 45.75 227 GLY A N 1
ATOM 1781 C CA . GLY A 1 227 ? -9.141 -13.592 0.102 1.00 45.75 227 GLY A CA 1
ATOM 1782 C C . GLY A 1 227 ? -10.078 -13.143 1.198 1.00 45.75 227 GLY A C 1
ATOM 1783 O O . GLY A 1 227 ? -9.850 -13.478 2.356 1.00 45.75 227 GLY A O 1
ATOM 1784 N N . ILE A 1 228 ? -11.046 -12.311 0.832 1.00 45.19 228 ILE A N 1
ATOM 1785 C CA . ILE A 1 228 ? -12.167 -11.986 1.701 1.00 45.19 228 ILE A CA 1
ATOM 1786 C C . ILE A 1 228 ? -13.216 -13.043 1.392 1.00 45.19 228 ILE A C 1
ATOM 1788 O O . ILE A 1 228 ? -13.748 -13.091 0.281 1.00 45.19 228 ILE A O 1
ATOM 1792 N N . SER A 1 229 ? -13.467 -13.928 2.347 1.00 42.31 229 SER A N 1
ATOM 1793 C CA . SER A 1 229 ? -14.603 -14.838 2.281 1.00 42.31 229 SER A CA 1
ATOM 1794 C C . SER A 1 229 ? -15.699 -14.294 3.183 1.00 42.31 229 SER A C 1
ATOM 1796 O O . SER A 1 229 ? -15.499 -14.126 4.386 1.00 42.31 229 SER A O 1
ATOM 1798 N N . ASN A 1 230 ? -16.855 -14.019 2.590 1.00 40.59 230 ASN A N 1
ATOM 1799 C CA . ASN A 1 230 ? -18.102 -13.923 3.329 1.00 40.59 230 ASN A CA 1
ATOM 1800 C C . ASN A 1 230 ? -18.674 -15.350 3.342 1.00 40.59 230 ASN A C 1
ATOM 1802 O O . ASN A 1 230 ? -18.857 -15.938 2.274 1.00 40.59 230 ASN A O 1
ATOM 1806 N N . GLU A 1 231 ? -18.865 -15.952 4.519 1.00 37.25 231 GLU A N 1
ATOM 1807 C CA . GLU A 1 231 ? -19.423 -17.312 4.623 1.00 37.25 231 GLU A CA 1
ATOM 1808 C C . GLU A 1 231 ? -20.913 -17.367 4.243 1.00 37.25 231 GLU A C 1
ATOM 1810 O O . GLU A 1 231 ? -21.487 -18.448 4.111 1.00 37.25 231 GLU A O 1
ATOM 1815 N N . SER A 1 232 ? -21.546 -16.223 3.964 1.00 36.88 232 SER A N 1
ATOM 1816 C CA . SER A 1 232 ? -22.834 -16.207 3.283 1.00 36.88 232 SER A CA 1
ATOM 1817 C C . SER A 1 232 ? -22.633 -16.365 1.768 1.00 36.88 232 SER A C 1
ATOM 1819 O O . SER A 1 232 ? -22.023 -15.535 1.097 1.00 36.88 232 SER A O 1
ATOM 1821 N N . SER A 1 233 ? -23.144 -17.470 1.216 1.00 38.56 233 SER A N 1
ATOM 1822 C CA . SER A 1 233 ? -23.285 -17.727 -0.225 1.00 38.56 233 SER A CA 1
ATOM 1823 C C . SER A 1 233 ? -23.523 -16.426 -1.007 1.00 38.56 233 SER A C 1
ATOM 1825 O O . SER A 1 233 ? -24.520 -15.751 -0.735 1.00 38.56 233 SER A O 1
ATOM 1827 N N . ARG A 1 234 ? -22.637 -16.067 -1.953 1.00 39.88 234 ARG A N 1
ATOM 1828 C CA . ARG A 1 234 ? -22.755 -14.839 -2.764 1.00 39.88 234 ARG A CA 1
ATOM 1829 C C . ARG A 1 234 ? -24.156 -14.748 -3.372 1.00 39.88 234 ARG A C 1
ATOM 1831 O O . ARG A 1 234 ? -24.465 -15.437 -4.342 1.00 39.88 234 ARG A O 1
ATOM 1838 N N . LYS A 1 235 ? -25.013 -13.902 -2.801 1.00 45.03 235 LYS A N 1
ATOM 1839 C CA . LYS A 1 235 ? -26.342 -13.638 -3.350 1.00 45.03 235 LYS A CA 1
ATOM 1840 C C . LYS A 1 235 ? -26.184 -12.710 -4.553 1.00 45.03 235 LYS A C 1
ATOM 1842 O O . LYS A 1 235 ? -25.463 -11.713 -4.507 1.00 45.03 235 LYS A O 1
ATOM 1847 N N . ILE A 1 236 ? -26.860 -13.044 -5.646 1.00 39.59 236 ILE A N 1
ATOM 1848 C CA . ILE A 1 236 ? -27.023 -12.134 -6.781 1.00 39.59 236 ILE A CA 1
ATOM 1849 C C . ILE A 1 236 ? -28.215 -11.245 -6.447 1.00 39.59 236 ILE A C 1
ATOM 1851 O O . ILE A 1 236 ? -29.343 -11.726 -6.349 1.00 39.59 236 ILE A O 1
ATOM 1855 N N . CYS A 1 237 ? -27.961 -9.957 -6.234 1.00 39.34 237 CYS A N 1
ATOM 1856 C CA . CYS A 1 237 ? -28.997 -9.014 -5.822 1.00 39.34 237 CYS A CA 1
ATOM 1857 C C . CYS A 1 237 ? -29.754 -8.420 -7.014 1.00 39.34 237 CYS A C 1
ATOM 1859 O O . CYS A 1 237 ? -30.927 -8.071 -6.879 1.00 39.34 237 CYS A O 1
ATOM 1861 N N . LYS A 1 238 ? -29.100 -8.268 -8.176 1.00 47.78 238 LYS A N 1
ATOM 1862 C CA . LYS A 1 238 ? -29.707 -7.593 -9.327 1.00 47.78 238 LYS A CA 1
ATOM 1863 C C . LYS A 1 238 ? -29.091 -8.051 -10.648 1.00 47.78 238 LYS A C 1
ATOM 1865 O O . LYS A 1 238 ? -27.876 -8.024 -10.817 1.00 47.78 238 LYS A O 1
ATOM 1870 N N . VAL A 1 239 ? -29.948 -8.408 -11.600 1.00 41.75 239 VAL A N 1
ATOM 1871 C CA . VAL A 1 239 ? -29.587 -8.590 -13.011 1.00 41.75 239 VAL A CA 1
ATOM 1872 C C . VAL A 1 239 ? -30.306 -7.499 -13.795 1.00 41.75 239 VAL A C 1
ATOM 1874 O O . VAL A 1 239 ? -31.520 -7.347 -13.665 1.00 41.75 239 VAL A O 1
ATOM 1877 N N . VAL A 1 240 ? -29.560 -6.704 -14.556 1.00 52.81 240 VAL A N 1
ATOM 1878 C CA . VAL A 1 240 ? -30.095 -5.664 -15.441 1.00 52.81 240 VAL A CA 1
ATOM 1879 C C . VAL A 1 240 ? -29.872 -6.130 -16.868 1.00 52.81 240 VAL A C 1
ATOM 1881 O O . VAL A 1 240 ? -28.731 -6.321 -17.270 1.00 52.81 240 VAL A O 1
ATOM 1884 N N . ILE A 1 241 ? -30.947 -6.342 -17.615 1.00 50.91 241 ILE A N 1
ATOM 1885 C CA . ILE A 1 241 ? -30.877 -6.665 -19.042 1.00 50.91 241 ILE A CA 1
ATOM 1886 C C . ILE A 1 241 ? -31.227 -5.381 -19.779 1.00 50.91 241 ILE A C 1
ATOM 1888 O O . ILE A 1 241 ? -32.307 -4.838 -19.543 1.00 50.91 241 ILE A O 1
ATOM 1892 N N . ASP A 1 242 ? -30.314 -4.903 -20.620 1.00 44.97 242 ASP A N 1
ATOM 1893 C CA . ASP A 1 242 ? -30.562 -3.751 -21.477 1.00 44.97 242 ASP A CA 1
ATOM 1894 C C . ASP A 1 242 ? -30.833 -4.274 -22.888 1.00 44.97 242 ASP A C 1
ATOM 1896 O O . ASP A 1 242 ? -29.977 -4.888 -23.526 1.00 44.97 242 ASP A O 1
ATOM 1900 N N . ALA A 1 243 ? -32.078 -4.144 -23.334 1.00 50.56 243 ALA A N 1
ATOM 1901 C CA . ALA A 1 243 ? -32.532 -4.675 -24.610 1.00 50.56 243 ALA A CA 1
ATOM 1902 C C . ALA A 1 243 ? -33.044 -3.523 -25.470 1.00 50.56 243 ALA A C 1
ATOM 1904 O O . ALA A 1 243 ? -34.244 -3.374 -25.686 1.00 50.56 243 ALA A O 1
ATOM 1905 N N . ASP A 1 244 ? -32.117 -2.714 -25.978 1.00 41.66 244 ASP A N 1
ATOM 1906 C CA . ASP A 1 244 ? -32.416 -1.513 -26.766 1.00 41.66 244 ASP A CA 1
ATOM 1907 C C . ASP A 1 244 ? -33.072 -1.793 -28.141 1.00 41.66 244 ASP A C 1
ATOM 1909 O O . ASP A 1 244 ? -33.352 -0.862 -28.894 1.00 41.66 244 ASP A O 1
ATOM 1913 N N . THR A 1 245 ? -33.330 -3.055 -28.519 1.00 44.12 245 THR A N 1
ATOM 1914 C CA . THR A 1 245 ? -33.752 -3.412 -29.894 1.00 44.12 245 THR A CA 1
ATOM 1915 C C . THR A 1 245 ? -34.833 -4.496 -30.031 1.00 44.12 245 THR A C 1
ATOM 1917 O O . THR A 1 245 ? -34.970 -5.079 -31.106 1.00 44.12 245 THR A O 1
ATOM 1920 N N . LEU A 1 246 ? -35.648 -4.775 -29.007 1.00 47.69 246 LEU A N 1
ATOM 1921 C CA . LEU A 1 246 ? -36.695 -5.806 -29.122 1.00 47.69 246 LEU A CA 1
ATOM 1922 C C . LEU A 1 246 ? -38.101 -5.213 -29.330 1.00 47.69 246 LEU A C 1
ATOM 1924 O O . LEU A 1 246 ? -38.666 -4.601 -28.431 1.00 47.69 246 LEU A O 1
ATOM 1928 N N . ASP A 1 247 ? -38.685 -5.471 -30.508 1.00 43.12 247 ASP A N 1
ATOM 1929 C CA . ASP A 1 247 ? -40.094 -5.176 -30.837 1.00 43.12 247 ASP A CA 1
ATOM 1930 C C . ASP A 1 247 ? -41.091 -6.156 -30.165 1.00 43.12 247 ASP A C 1
ATOM 1932 O O . ASP A 1 247 ? -42.303 -5.935 -30.199 1.00 43.12 247 ASP A O 1
ATOM 1936 N N . GLU A 1 248 ? -40.606 -7.235 -29.532 1.00 45.50 248 GLU A N 1
ATOM 1937 C CA . GLU A 1 248 ? -41.425 -8.235 -28.829 1.00 45.50 248 GLU A CA 1
ATOM 1938 C C . GLU A 1 248 ? -41.117 -8.307 -27.317 1.00 45.50 248 GLU A C 1
ATOM 1940 O O . GLU A 1 248 ? -39.973 -8.109 -26.900 1.00 45.50 248 GLU A O 1
ATOM 1945 N N . PRO A 1 249 ? -42.119 -8.620 -26.467 1.00 41.78 249 PRO A N 1
ATOM 1946 C CA . PRO A 1 249 ? -41.949 -8.666 -25.018 1.00 41.78 249 PRO A CA 1
ATOM 1947 C C . PRO A 1 249 ? -41.038 -9.820 -24.571 1.00 41.78 249 PRO A C 1
ATOM 1949 O O . PRO A 1 249 ? -41.303 -10.990 -24.848 1.00 41.78 249 PRO A O 1
ATOM 1952 N N . VAL A 1 250 ? -39.999 -9.493 -23.798 1.00 43.69 250 VAL A N 1
ATOM 1953 C CA . VAL A 1 250 ? -39.130 -10.471 -23.127 1.00 43.69 250 VAL A CA 1
ATOM 1954 C C . VAL A 1 250 ? -39.769 -10.909 -21.812 1.00 43.69 250 VAL A C 1
ATOM 1956 O O . VAL A 1 250 ? -40.021 -10.087 -20.931 1.00 43.69 250 VAL A O 1
ATOM 1959 N N . ASN A 1 251 ? -39.991 -12.214 -21.646 1.00 42.66 251 ASN A N 1
ATOM 1960 C CA . ASN A 1 251 ? -40.428 -12.782 -20.372 1.00 42.66 251 ASN A CA 1
ATOM 1961 C C . ASN A 1 251 ? -39.212 -13.262 -19.572 1.00 42.66 251 ASN A C 1
ATOM 1963 O O . ASN A 1 251 ? -38.526 -14.207 -19.966 1.00 42.66 251 ASN A O 1
ATOM 1967 N N . VAL A 1 252 ? -38.970 -12.628 -18.424 1.00 41.38 252 VAL A N 1
ATOM 1968 C CA . VAL A 1 252 ? -37.967 -13.074 -17.450 1.00 41.38 252 VAL A CA 1
ATOM 1969 C C . VAL A 1 252 ? -38.618 -14.109 -16.538 1.00 41.38 252 VAL A C 1
ATOM 1971 O O . VAL A 1 252 ? -39.545 -13.792 -15.792 1.00 41.38 252 VAL A O 1
ATOM 1974 N N . LEU A 1 253 ? -38.154 -15.357 -16.599 1.00 39.16 253 LEU A N 1
ATOM 1975 C CA . LEU A 1 253 ? -38.636 -16.412 -15.710 1.00 39.16 253 LEU A CA 1
ATOM 1976 C C . LEU A 1 253 ? -37.887 -16.326 -14.378 1.00 39.16 253 LEU A C 1
ATOM 1978 O O . LEU A 1 253 ? -36.681 -16.568 -14.320 1.00 39.16 253 LEU A O 1
ATOM 1982 N N . THR A 1 254 ? -38.595 -15.994 -13.299 1.00 36.78 254 THR A N 1
ATOM 1983 C CA . THR A 1 254 ? -38.055 -16.085 -11.938 1.00 36.78 254 THR A CA 1
ATOM 1984 C C . THR A 1 254 ? -38.254 -17.503 -11.384 1.00 36.78 254 THR A C 1
ATOM 1986 O O . THR A 1 254 ? -39.320 -18.096 -11.586 1.00 36.78 254 THR A O 1
ATOM 1989 N N . PRO A 1 255 ? -37.266 -18.097 -10.686 1.00 33.41 255 PRO A N 1
ATOM 1990 C CA . PRO A 1 255 ? -37.437 -19.429 -10.117 1.00 33.41 255 PRO A CA 1
ATOM 1991 C C . PRO A 1 255 ? -38.445 -19.405 -8.959 1.00 33.41 255 PRO A C 1
ATOM 1993 O O . PRO A 1 255 ? -38.221 -18.741 -7.950 1.00 33.41 255 PRO A O 1
ATOM 1996 N N . ASN A 1 256 ? -39.518 -20.188 -9.065 1.00 32.03 256 ASN A N 1
ATOM 1997 C CA . ASN A 1 256 ? -40.378 -20.559 -7.939 1.00 32.03 256 ASN A CA 1
ATOM 1998 C C . ASN A 1 256 ? -40.001 -21.971 -7.457 1.00 32.03 256 ASN A C 1
ATOM 2000 O O . ASN A 1 256 ? -40.676 -22.927 -7.823 1.00 32.03 256 ASN A O 1
ATOM 2004 N N . SER A 1 257 ? -38.938 -22.127 -6.656 1.00 27.50 257 SER A N 1
ATOM 2005 C CA . SER A 1 257 ? -38.769 -23.296 -5.763 1.00 27.50 257 SER A CA 1
ATOM 2006 C C . SER A 1 257 ? -37.542 -23.198 -4.846 1.00 27.50 257 SER A C 1
ATOM 2008 O O . SER A 1 257 ? -36.511 -22.639 -5.206 1.00 27.50 257 SER A O 1
ATOM 2010 N N . ILE A 1 258 ? -37.690 -23.796 -3.665 1.00 28.11 258 ILE A N 1
ATOM 2011 C CA . ILE A 1 258 ? -36.812 -23.798 -2.489 1.00 28.11 258 ILE A CA 1
ATOM 2012 C C . ILE A 1 258 ? -35.541 -24.662 -2.680 1.00 28.11 258 ILE A C 1
ATOM 2014 O O . ILE A 1 258 ? -35.633 -25.850 -2.969 1.00 28.11 258 ILE A O 1
ATOM 2018 N N . ILE A 1 259 ? -34.389 -24.002 -2.490 1.00 33.94 259 ILE A N 1
ATOM 2019 C CA . ILE A 1 259 ? -33.129 -24.335 -1.778 1.00 33.94 259 ILE A CA 1
ATOM 2020 C C . ILE A 1 259 ? -32.530 -25.755 -1.889 1.00 33.94 259 ILE A C 1
ATOM 2022 O O . ILE A 1 259 ? -33.039 -26.721 -1.325 1.00 33.94 259 ILE A O 1
ATOM 2026 N N . ASN A 1 260 ? -31.320 -25.816 -2.462 1.00 27.55 260 ASN A N 1
ATOM 2027 C CA . ASN A 1 260 ? -30.259 -26.747 -2.064 1.00 27.55 260 ASN A CA 1
ATOM 2028 C C . ASN A 1 260 ? -28.907 -26.000 -2.109 1.00 27.55 260 ASN A C 1
ATOM 2030 O O . ASN A 1 260 ? -28.606 -25.343 -3.105 1.00 27.55 260 ASN A O 1
ATOM 2034 N N . GLU A 1 261 ? -28.120 -26.068 -1.035 1.00 33.81 261 GLU A N 1
ATOM 2035 C CA . GLU A 1 261 ? -27.081 -25.088 -0.643 1.00 33.81 261 GLU A CA 1
ATOM 2036 C C . GLU A 1 261 ? -25.802 -25.061 -1.504 1.00 33.81 261 GLU A C 1
ATOM 2038 O O . GLU A 1 261 ? -24.874 -24.328 -1.196 1.00 33.81 261 GLU A O 1
ATOM 2043 N N . ASN A 1 262 ? -25.753 -25.792 -2.622 1.00 30.97 262 ASN A N 1
ATOM 2044 C CA . ASN A 1 262 ? -24.555 -25.903 -3.467 1.00 30.97 262 ASN A CA 1
ATOM 2045 C C . ASN A 1 262 ? -24.819 -25.775 -4.979 1.00 30.97 262 ASN A C 1
ATOM 2047 O O . ASN A 1 262 ? -24.033 -26.285 -5.779 1.00 30.97 262 ASN A O 1
ATOM 2051 N N . LYS A 1 263 ? -25.920 -25.146 -5.422 1.00 33.44 263 LYS A N 1
ATOM 2052 C CA . LYS A 1 263 ? -26.183 -24.987 -6.867 1.00 33.44 263 LYS A CA 1
ATOM 2053 C C . LYS A 1 263 ? -26.671 -23.596 -7.280 1.00 33.44 263 LYS A C 1
ATOM 2055 O O . LYS A 1 263 ? -27.752 -23.168 -6.899 1.00 33.44 263 LYS A O 1
ATOM 2060 N N . MET A 1 264 ? -25.831 -22.976 -8.115 1.00 34.47 264 MET A N 1
ATOM 2061 C CA . MET A 1 264 ? -26.075 -22.070 -9.248 1.00 34.47 264 MET A CA 1
ATOM 2062 C C . MET A 1 264 ? -27.474 -21.436 -9.362 1.00 34.47 264 MET A C 1
ATOM 2064 O O . MET A 1 264 ? -28.478 -22.119 -9.563 1.00 34.47 264 MET A O 1
ATOM 2068 N N . HIS A 1 265 ? -27.514 -20.101 -9.357 1.00 41.06 265 HIS A N 1
ATOM 2069 C CA . HIS A 1 265 ? -28.693 -19.325 -9.736 1.00 41.06 265 HIS A CA 1
ATOM 2070 C C . HIS A 1 265 ? -28.875 -19.361 -11.261 1.00 41.06 265 HIS A C 1
ATOM 2072 O O . HIS A 1 265 ? -28.072 -18.799 -12.002 1.00 41.06 265 HIS A O 1
ATOM 2078 N N . ILE A 1 266 ? -29.928 -20.031 -11.734 1.00 38.38 266 ILE A N 1
ATOM 2079 C CA . ILE A 1 266 ? -30.291 -20.087 -13.155 1.00 38.38 266 ILE A CA 1
ATOM 2080 C C . ILE A 1 266 ? -31.224 -18.913 -13.464 1.00 38.38 266 ILE A C 1
ATOM 2082 O O . ILE A 1 266 ? -32.310 -18.823 -12.891 1.00 38.38 266 ILE A O 1
ATOM 2086 N N . PHE A 1 267 ? -30.830 -18.049 -14.399 1.00 46.25 267 PHE A N 1
ATOM 2087 C CA . PHE A 1 267 ? -31.714 -17.050 -15.000 1.00 46.25 267 PHE A CA 1
ATOM 2088 C C . PHE A 1 267 ? -32.004 -17.470 -16.441 1.00 46.25 267 PHE A C 1
ATOM 2090 O O . PHE A 1 267 ? -31.099 -17.533 -17.267 1.00 46.25 267 PHE A O 1
ATOM 2097 N N . GLY A 1 268 ? -33.262 -17.801 -16.736 1.00 39.78 268 GLY A N 1
ATOM 2098 C CA . GLY A 1 268 ? -33.704 -18.106 -18.094 1.00 39.78 268 GLY A CA 1
ATOM 2099 C C . GLY A 1 268 ? -34.292 -16.864 -18.754 1.00 39.78 268 GLY A C 1
ATOM 2100 O O . GLY A 1 268 ? -35.281 -16.320 -18.261 1.00 39.78 268 GLY A O 1
ATOM 2101 N N . VAL A 1 269 ? -33.717 -16.437 -19.878 1.00 49.34 269 VAL A N 1
ATOM 2102 C CA . VAL A 1 269 ? -34.332 -15.449 -20.774 1.00 49.34 269 VAL A CA 1
ATOM 2103 C C . VAL A 1 269 ? -35.010 -16.221 -21.901 1.00 49.34 269 VAL A C 1
ATOM 2105 O O . VAL A 1 269 ? -34.334 -16.861 -22.703 1.00 49.34 269 VAL A O 1
ATOM 2108 N N . ALA A 1 270 ? -36.343 -16.210 -21.944 1.00 45.25 270 ALA A N 1
ATOM 2109 C CA . ALA A 1 270 ? -37.092 -16.832 -23.030 1.00 45.25 270 ALA A CA 1
ATOM 2110 C C . ALA A 1 270 ? -37.327 -15.803 -24.142 1.00 45.25 270 ALA A C 1
ATOM 2112 O O . ALA A 1 270 ? -37.993 -14.790 -23.924 1.00 45.25 270 ALA A O 1
ATOM 2113 N N . ILE A 1 271 ? -36.791 -16.079 -25.331 1.00 52.38 271 ILE A N 1
ATOM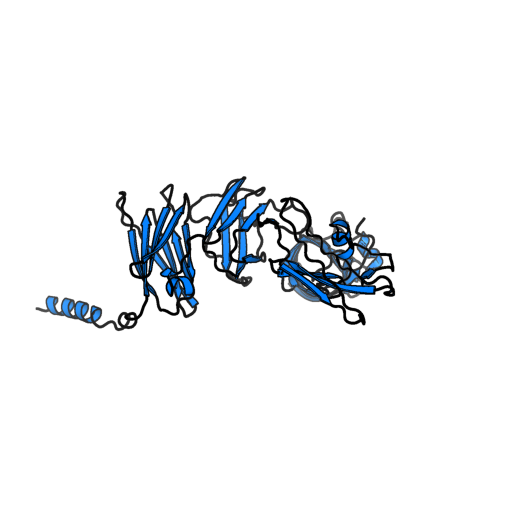 2114 C CA . ILE A 1 271 ? -37.003 -15.280 -26.543 1.00 52.38 271 ILE A CA 1
ATOM 2115 C C . ILE A 1 271 ? -37.993 -16.037 -27.439 1.00 52.38 271 ILE A C 1
ATOM 2117 O O . ILE A 1 271 ? -37.913 -17.263 -27.553 1.00 52.38 271 ILE A O 1
ATOM 2121 N N . GLY A 1 272 ? -38.961 -15.327 -28.026 1.00 48.97 272 GLY A N 1
ATOM 2122 C CA . GLY A 1 272 ? -40.009 -15.914 -28.864 1.00 48.97 272 GLY A CA 1
ATOM 2123 C C . GLY A 1 272 ? -39.461 -16.691 -30.077 1.00 48.97 272 GLY A C 1
ATOM 2124 O O . GLY A 1 272 ? -38.371 -16.391 -30.565 1.00 48.97 272 GLY A O 1
ATOM 2125 N N . PRO A 1 273 ? -40.215 -17.675 -30.609 1.00 45.25 273 PRO A N 1
ATOM 2126 C CA . PRO A 1 273 ? -39.749 -18.644 -31.616 1.00 45.25 273 PRO A CA 1
ATOM 2127 C C . PRO A 1 273 ? -39.420 -18.060 -33.006 1.00 45.25 273 PRO A C 1
ATOM 2129 O O . PRO A 1 273 ? -39.101 -18.812 -33.928 1.00 45.25 273 PRO A O 1
ATOM 2132 N N . HIS A 1 274 ? -39.510 -16.740 -33.189 1.00 51.75 274 HIS A N 1
ATOM 2133 C CA . HIS A 1 274 ? -39.344 -16.071 -34.482 1.00 51.75 274 HIS A CA 1
ATOM 2134 C C . HIS A 1 274 ? -38.383 -14.872 -34.459 1.00 51.75 274 HIS A C 1
ATOM 2136 O O . HIS A 1 274 ? -38.317 -14.139 -35.445 1.00 51.75 274 HIS A O 1
ATOM 2142 N N . ALA A 1 275 ? -37.603 -14.681 -33.391 1.00 53.91 275 ALA A N 1
ATOM 2143 C CA . ALA A 1 275 ? -36.624 -13.598 -33.351 1.00 53.91 275 ALA A CA 1
ATOM 2144 C C . ALA A 1 275 ? -35.399 -13.906 -34.251 1.00 53.91 275 ALA A C 1
ATOM 2146 O O . ALA A 1 275 ? -34.898 -15.035 -34.231 1.00 53.91 275 ALA A O 1
ATOM 2147 N N . PRO A 1 276 ? -34.895 -12.942 -35.051 1.00 62.16 276 PRO A N 1
ATOM 2148 C CA . PRO A 1 276 ? -33.569 -13.048 -35.673 1.00 62.16 276 PRO A CA 1
ATOM 2149 C C . PRO A 1 276 ? -32.474 -13.150 -34.596 1.00 62.16 276 PRO A C 1
ATOM 2151 O O . PRO A 1 276 ? -32.772 -12.967 -33.420 1.00 62.16 276 PRO A O 1
ATOM 2154 N N . ASP A 1 277 ? -31.222 -13.444 -34.983 1.00 59.44 277 ASP A N 1
ATOM 2155 C CA . ASP A 1 277 ? -30.071 -13.462 -34.058 1.00 59.44 277 ASP A CA 1
ATOM 2156 C C . ASP A 1 277 ? -30.141 -12.260 -33.099 1.00 59.44 277 ASP A C 1
ATOM 2158 O O . ASP A 1 277 ? -30.026 -11.111 -33.533 1.00 59.44 277 ASP A O 1
ATOM 2162 N N . VAL A 1 278 ? -30.359 -12.525 -31.808 1.00 59.31 278 VAL A N 1
ATOM 2163 C CA . VAL A 1 278 ? -30.505 -11.466 -30.806 1.00 59.31 278 VAL A CA 1
ATOM 2164 C C . VAL A 1 278 ? -29.134 -11.160 -30.233 1.00 59.31 278 VAL A C 1
ATOM 2166 O O . VAL A 1 278 ? -28.392 -12.065 -29.843 1.00 59.31 278 VAL A O 1
ATOM 2169 N N . ILE A 1 279 ? -28.803 -9.875 -30.199 1.00 60.59 279 ILE A N 1
ATOM 2170 C CA . ILE A 1 279 ? -27.643 -9.360 -29.486 1.00 60.59 279 ILE A CA 1
ATOM 2171 C C . ILE A 1 279 ? -28.144 -8.903 -28.119 1.00 60.59 279 ILE A C 1
ATOM 2173 O O . ILE A 1 279 ? -29.012 -8.038 -28.043 1.00 60.59 279 ILE A O 1
ATOM 2177 N N . LEU A 1 280 ? -27.646 -9.531 -27.056 1.00 61.03 280 LEU A N 1
ATOM 2178 C CA . LEU A 1 280 ? -28.015 -9.193 -25.684 1.00 61.03 280 LEU A CA 1
ATOM 2179 C C . LEU A 1 280 ? -26.863 -8.486 -24.980 1.00 61.03 280 LEU A C 1
ATOM 2181 O O . LEU A 1 280 ? -25.731 -8.981 -24.996 1.00 61.03 280 LEU A O 1
ATOM 2185 N N . ASP A 1 281 ? -27.213 -7.408 -24.286 1.00 58.91 281 ASP A N 1
ATOM 2186 C CA . ASP A 1 281 ? -26.371 -6.766 -23.291 1.00 58.91 281 ASP A CA 1
ATOM 2187 C C . ASP A 1 281 ? -27.000 -6.999 -21.909 1.00 58.91 281 ASP A C 1
ATOM 2189 O O . ASP A 1 281 ? -28.186 -6.741 -21.681 1.00 58.91 281 ASP A O 1
ATOM 2193 N N . PHE A 1 282 ? -26.230 -7.525 -20.959 1.00 66.56 282 PHE A N 1
ATOM 2194 C CA . PHE A 1 282 ? -26.704 -7.664 -19.583 1.00 66.56 282 PHE A CA 1
ATOM 2195 C C . PHE A 1 282 ? -25.604 -7.366 -18.576 1.00 66.56 282 PHE A C 1
ATOM 2197 O O . PHE A 1 282 ? -24.426 -7.625 -18.802 1.00 66.56 282 PHE A O 1
ATOM 2204 N N . SER A 1 283 ? -26.011 -6.824 -17.434 1.00 56.03 283 SER A N 1
ATOM 2205 C CA . SER A 1 283 ? -25.147 -6.543 -16.297 1.00 56.03 283 SER A CA 1
ATOM 2206 C C . SER A 1 283 ? -25.609 -7.342 -15.084 1.00 56.03 283 SER A C 1
ATOM 2208 O O . SER A 1 283 ? -26.779 -7.295 -14.697 1.00 56.03 283 SER A O 1
ATOM 2210 N N . VAL A 1 284 ? -24.686 -8.071 -14.465 1.00 57.62 284 VAL A N 1
ATOM 2211 C CA . VAL A 1 284 ? -24.905 -8.784 -13.204 1.00 57.62 284 VAL A CA 1
ATOM 2212 C C . VAL A 1 284 ? -24.255 -7.978 -12.091 1.00 57.62 284 VAL A C 1
ATOM 2214 O O . VAL A 1 284 ? -23.077 -7.643 -12.180 1.00 57.62 284 VAL A O 1
ATOM 2217 N N . ILE A 1 285 ? -25.023 -7.663 -11.049 1.00 51.97 285 ILE A N 1
ATOM 2218 C CA . ILE A 1 285 ? -24.545 -6.937 -9.872 1.00 51.97 285 ILE A CA 1
ATOM 2219 C C . ILE A 1 285 ? -24.695 -7.858 -8.658 1.00 51.97 285 ILE A C 1
ATOM 2221 O O . ILE A 1 285 ? -25.806 -8.256 -8.277 1.00 51.97 285 ILE A O 1
ATOM 2225 N N . ALA A 1 286 ? -23.561 -8.215 -8.065 1.00 53.16 286 ALA A N 1
ATOM 2226 C CA . ALA A 1 286 ? -23.495 -8.952 -6.814 1.00 53.16 286 ALA A CA 1
ATOM 2227 C C . ALA A 1 286 ? -23.904 -8.053 -5.634 1.00 53.16 286 ALA A C 1
ATOM 2229 O O . ALA A 1 286 ? -23.830 -6.825 -5.708 1.00 53.16 286 ALA A O 1
ATOM 2230 N N . CYS A 1 287 ? -24.379 -8.657 -4.539 1.00 47.53 287 CYS A N 1
ATOM 2231 C CA . CYS A 1 287 ? -24.825 -7.897 -3.364 1.00 47.53 287 CYS A CA 1
ATOM 2232 C C . CYS A 1 287 ? -23.701 -7.090 -2.685 1.00 47.53 287 CYS A C 1
ATOM 2234 O O . CYS A 1 287 ? -23.993 -6.113 -2.004 1.00 47.53 287 CYS A O 1
ATOM 2236 N N . ASP A 1 288 ? -22.437 -7.455 -2.907 1.00 48.03 288 ASP A N 1
ATOM 2237 C CA . ASP A 1 288 ? -21.248 -6.727 -2.442 1.00 48.03 288 ASP A CA 1
ATOM 2238 C C . ASP A 1 288 ? -20.872 -5.527 -3.338 1.00 48.03 288 ASP A C 1
ATOM 2240 O O . ASP A 1 288 ? -19.877 -4.846 -3.093 1.00 48.03 288 ASP A O 1
ATOM 2244 N N . GLY A 1 289 ? -21.667 -5.244 -4.376 1.00 42.47 289 GLY A N 1
ATOM 2245 C CA . GLY A 1 289 ? -21.444 -4.144 -5.312 1.00 42.47 289 GLY A CA 1
ATOM 2246 C C . GLY A 1 289 ? -20.485 -4.472 -6.455 1.00 42.47 289 GLY A C 1
ATOM 2247 O O . GLY A 1 289 ? -20.311 -3.631 -7.341 1.00 42.47 289 GLY A O 1
ATOM 2248 N N . ALA A 1 290 ? -19.901 -5.676 -6.498 1.00 48.66 290 ALA A N 1
ATOM 2249 C CA . ALA A 1 290 ? -19.168 -6.125 -7.673 1.00 48.66 290 ALA A CA 1
ATOM 2250 C C . ALA A 1 290 ? -20.129 -6.236 -8.865 1.00 48.66 290 ALA A C 1
ATOM 2252 O O . ALA A 1 290 ? -21.248 -6.738 -8.742 1.00 48.66 290 ALA A O 1
ATOM 2253 N N . SER A 1 291 ? -19.702 -5.757 -10.031 1.00 54.97 291 SER A N 1
ATOM 2254 C CA . SER A 1 291 ? -20.517 -5.812 -11.243 1.00 54.97 291 SER A CA 1
ATOM 2255 C C . SER A 1 291 ? -19.731 -6.387 -12.408 1.00 54.97 291 SER A C 1
ATOM 2257 O O . SER A 1 291 ? -18.523 -6.186 -12.511 1.00 54.97 291 SER A O 1
ATOM 2259 N N . MET A 1 292 ? -20.432 -7.109 -13.273 1.00 53.91 292 MET A N 1
ATOM 2260 C CA . MET A 1 292 ? -19.930 -7.600 -14.548 1.00 53.91 292 MET A CA 1
ATOM 2261 C C . MET A 1 292 ? -20.928 -7.201 -15.628 1.00 53.91 292 MET A C 1
ATOM 2263 O O . MET A 1 292 ? -22.130 -7.389 -15.442 1.00 53.91 292 MET A O 1
ATOM 2267 N N . SER A 1 293 ? -20.438 -6.675 -16.748 1.00 55.03 293 SER A N 1
ATOM 2268 C CA . SER A 1 293 ? -21.245 -6.406 -17.936 1.00 55.03 293 SER A CA 1
ATOM 2269 C C . SER A 1 293 ? -20.817 -7.347 -19.055 1.00 55.03 293 SER A C 1
ATOM 2271 O O . SER A 1 293 ? -19.627 -7.523 -19.302 1.00 55.03 293 SER A O 1
ATOM 2273 N N . VAL A 1 294 ? -21.784 -7.975 -19.713 1.00 59.47 294 VAL A N 1
ATOM 2274 C CA . VAL A 1 294 ? -21.580 -8.751 -20.934 1.00 59.47 294 VAL A CA 1
ATOM 2275 C C . VAL A 1 294 ? -22.234 -7.969 -22.056 1.00 59.47 294 VAL A C 1
ATOM 2277 O O . VAL A 1 294 ? -23.435 -7.704 -21.998 1.00 59.47 294 VAL A O 1
ATOM 2280 N N . LYS A 1 295 ? -21.439 -7.600 -23.063 1.00 63.03 295 LYS A N 1
ATOM 2281 C CA . LYS A 1 295 ? -21.914 -6.884 -24.247 1.00 63.03 295 LYS A CA 1
ATOM 2282 C C . LYS A 1 295 ? -21.802 -7.730 -25.498 1.00 63.03 295 LYS A C 1
ATOM 2284 O O . LYS A 1 295 ? -20.866 -8.512 -25.657 1.00 63.03 295 LYS A O 1
ATOM 2289 N N . ASN A 1 296 ? -22.711 -7.487 -26.427 1.00 60.91 296 ASN A N 1
ATOM 2290 C CA . ASN A 1 296 ? -22.748 -8.082 -27.750 1.00 60.91 296 ASN A CA 1
ATOM 2291 C C . ASN A 1 296 ? -22.848 -9.615 -27.753 1.00 60.91 296 ASN A C 1
ATOM 2293 O O . ASN A 1 296 ? -22.304 -10.271 -28.649 1.00 60.91 296 ASN A O 1
ATOM 2297 N N . LEU A 1 297 ? -23.541 -10.213 -26.776 1.00 66.12 297 LEU A N 1
ATOM 2298 C CA . LEU A 1 297 ? -23.727 -11.660 -26.773 1.00 66.12 297 LEU A CA 1
ATOM 2299 C C . LEU A 1 297 ? -24.676 -12.045 -27.909 1.00 66.12 297 LEU A C 1
ATOM 2301 O O . LEU A 1 297 ? -25.886 -11.845 -27.820 1.00 66.12 297 LEU A O 1
ATOM 2305 N N . LYS A 1 298 ? -24.117 -12.615 -28.977 1.00 66.19 298 LYS A N 1
ATOM 2306 C CA . LYS A 1 298 ? -24.889 -13.096 -30.119 1.00 66.19 298 LYS A CA 1
ATOM 2307 C C . LYS A 1 298 ? -25.506 -14.455 -29.794 1.00 66.19 298 LYS A C 1
ATOM 2309 O O . LYS A 1 298 ? -24.797 -15.461 -29.752 1.00 66.19 298 LYS A O 1
ATOM 2314 N N . VAL A 1 299 ? -26.820 -14.494 -29.596 1.00 66.12 299 VAL A N 1
ATOM 2315 C CA . VAL A 1 299 ? -27.562 -15.738 -29.361 1.00 66.12 299 VAL A CA 1
ATOM 2316 C C . VAL A 1 299 ? -28.120 -16.237 -30.699 1.00 66.12 299 VAL A C 1
ATOM 2318 O O . VAL A 1 299 ? -29.002 -15.586 -31.264 1.00 66.12 299 VAL A O 1
ATOM 2321 N N . PRO A 1 300 ? -27.608 -17.356 -31.247 1.00 55.06 300 PRO A N 1
ATOM 2322 C CA . PRO A 1 300 ? -28.107 -17.893 -32.506 1.00 55.06 300 PRO A CA 1
ATOM 2323 C C . PRO A 1 300 ? -29.550 -18.380 -32.351 1.00 55.06 300 PRO A C 1
ATOM 2325 O O . PRO A 1 300 ? -29.915 -18.957 -31.324 1.00 55.06 300 PRO A O 1
ATOM 2328 N N . ASN A 1 301 ? -30.354 -18.178 -33.394 1.00 54.75 301 ASN A N 1
ATOM 2329 C CA . ASN A 1 301 ? -31.751 -18.603 -33.427 1.00 54.75 301 ASN A CA 1
ATOM 2330 C C . ASN A 1 301 ? -31.870 -20.134 -33.247 1.00 54.75 301 ASN A C 1
ATOM 2332 O O . ASN A 1 301 ? -31.568 -20.915 -34.152 1.00 54.75 301 ASN A O 1
ATOM 2336 N N . MET A 1 302 ? -32.284 -20.565 -32.055 1.00 45.66 302 MET A N 1
ATOM 2337 C CA . MET A 1 302 ? -32.603 -21.954 -31.726 1.00 45.66 302 MET A CA 1
ATOM 2338 C C . MET A 1 302 ? -34.006 -22.006 -31.117 1.00 45.66 302 MET A C 1
ATOM 2340 O O . MET A 1 302 ? -34.429 -21.073 -30.441 1.00 45.66 302 MET A O 1
ATOM 2344 N N . ASN A 1 303 ? -34.733 -23.108 -31.320 1.00 47.62 303 ASN A N 1
ATOM 2345 C CA . ASN A 1 303 ? -36.014 -23.339 -30.649 1.00 47.62 303 ASN A CA 1
ATOM 2346 C C . ASN A 1 303 ? -35.785 -23.416 -29.126 1.00 47.62 303 ASN A C 1
ATOM 2348 O O . ASN A 1 303 ? -35.386 -24.461 -28.620 1.00 47.62 303 ASN A O 1
ATOM 2352 N N . MET A 1 304 ? -36.029 -22.294 -28.435 1.00 43.22 304 MET A N 1
ATOM 2353 C CA . MET A 1 304 ? -35.812 -22.051 -26.999 1.00 43.22 304 MET A CA 1
ATOM 2354 C C . MET A 1 304 ? -34.390 -22.362 -26.493 1.00 43.22 304 MET A C 1
ATOM 2356 O O . MET A 1 304 ? -34.154 -23.431 -25.924 1.00 43.22 304 MET A O 1
ATOM 2360 N N . PRO A 1 305 ? -33.435 -21.422 -26.606 1.00 44.69 305 PRO A N 1
ATOM 2361 C CA . PRO A 1 305 ? -32.171 -21.549 -25.902 1.00 44.69 305 PRO A CA 1
ATOM 2362 C C . PRO A 1 305 ? -32.379 -21.236 -24.412 1.00 44.69 305 PRO A C 1
ATOM 2364 O O . PRO A 1 305 ? -32.764 -20.130 -24.042 1.00 44.69 305 PRO A O 1
ATOM 2367 N N . ILE A 1 306 ? -32.090 -22.202 -23.537 1.00 49.72 306 ILE A N 1
ATOM 2368 C CA . ILE A 1 306 ? -31.797 -21.912 -22.128 1.00 49.72 306 ILE A CA 1
ATOM 2369 C C . ILE A 1 306 ? -30.323 -21.513 -22.087 1.00 49.72 306 ILE A C 1
ATOM 2371 O O . ILE A 1 306 ? -29.441 -22.373 -22.146 1.00 49.72 306 ILE A O 1
ATOM 2375 N N . LEU A 1 307 ? -30.046 -20.210 -22.035 1.00 45.75 307 LEU A N 1
ATOM 2376 C CA . LEU A 1 307 ? -28.683 -19.728 -21.846 1.00 45.75 307 LEU A CA 1
ATOM 2377 C C . LEU A 1 307 ? -28.237 -20.096 -20.424 1.00 45.75 307 LEU A C 1
ATOM 2379 O O . LEU A 1 307 ? -28.764 -19.576 -19.444 1.00 45.75 307 LEU A O 1
ATOM 2383 N N . THR A 1 308 ? -27.289 -21.023 -20.312 1.00 49.25 308 THR A N 1
ATOM 2384 C CA . THR A 1 308 ? -26.680 -21.383 -19.027 1.00 49.25 308 THR A CA 1
ATOM 2385 C C . THR A 1 308 ? -25.356 -20.643 -18.918 1.00 49.25 308 THR A C 1
ATOM 2387 O O . THR A 1 308 ? -24.421 -20.945 -19.655 1.00 49.25 308 THR A O 1
ATOM 2390 N N . VAL A 1 309 ? -25.280 -19.658 -18.024 1.00 46.91 309 VAL A N 1
ATOM 2391 C CA . VAL A 1 309 ? -24.014 -18.998 -17.687 1.00 46.91 309 VAL A CA 1
ATOM 2392 C C . VAL A 1 309 ? -23.251 -19.940 -16.756 1.00 46.91 309 VAL A C 1
ATOM 2394 O O . VAL A 1 309 ? -23.647 -20.133 -15.610 1.00 46.91 309 VAL A O 1
ATOM 2397 N N . THR A 1 310 ? -22.213 -20.594 -17.272 1.00 52.28 310 THR A N 1
ATOM 2398 C CA . THR A 1 310 ? -21.315 -21.457 -16.491 1.00 52.28 310 THR A CA 1
ATOM 2399 C C . THR A 1 310 ? -20.079 -20.679 -16.040 1.00 52.28 310 THR A C 1
ATOM 2401 O O . THR A 1 310 ? -19.728 -19.670 -16.655 1.00 52.28 310 THR A O 1
ATOM 2404 N N . ASP A 1 311 ? -19.379 -21.172 -15.013 1.00 44.72 311 ASP A N 1
ATOM 2405 C CA . ASP A 1 311 ? -18.089 -20.613 -14.570 1.00 44.72 311 ASP A CA 1
ATOM 2406 C C . ASP A 1 311 ? -17.056 -20.571 -15.718 1.00 44.72 311 ASP A C 1
ATOM 2408 O O . ASP A 1 311 ? -16.286 -19.625 -15.840 1.00 44.72 311 ASP A O 1
ATOM 2412 N N . GLU A 1 312 ? -17.119 -21.529 -16.650 1.00 41.84 312 GLU A N 1
ATOM 2413 C CA . GLU A 1 312 ? -16.274 -21.558 -17.854 1.00 41.84 312 GLU A CA 1
ATOM 2414 C C . GLU A 1 312 ? -16.602 -20.425 -18.851 1.00 41.84 312 GLU A C 1
ATOM 2416 O O . GLU A 1 312 ? -15.724 -19.925 -19.557 1.00 41.84 312 GLU A O 1
ATOM 2421 N N . LEU A 1 313 ? -17.871 -20.008 -18.925 1.00 43.62 313 LEU A N 1
ATOM 2422 C CA . LEU A 1 313 ? -18.297 -18.866 -19.737 1.00 43.62 313 LEU A CA 1
ATOM 2423 C C . LEU A 1 313 ? -17.860 -17.554 -19.079 1.00 43.62 313 LEU A C 1
ATOM 2425 O O . LEU A 1 313 ? -17.354 -16.687 -19.782 1.00 43.62 313 LEU A O 1
ATOM 2429 N N . LEU A 1 314 ? -17.962 -17.464 -17.748 1.00 46.34 314 LEU A N 1
ATOM 2430 C CA . LEU A 1 314 ? -17.478 -16.350 -16.921 1.00 46.34 314 LEU A CA 1
ATOM 2431 C C . LEU A 1 314 ? -15.965 -16.118 -17.060 1.00 46.34 314 LEU A C 1
ATOM 2433 O O . LEU A 1 314 ? -15.538 -14.969 -17.175 1.00 46.34 314 LEU A O 1
ATOM 2437 N N . GLU A 1 315 ? -15.163 -17.184 -17.115 1.00 46.03 315 GLU A N 1
ATOM 2438 C CA . GLU A 1 315 ? -13.714 -17.090 -17.349 1.00 46.03 315 GLU A CA 1
ATOM 2439 C C . GLU A 1 315 ? -13.373 -16.647 -18.782 1.00 46.03 315 GLU A C 1
ATOM 2441 O O . GLU A 1 315 ? -12.409 -15.909 -18.988 1.00 46.03 315 GLU A O 1
ATOM 2446 N N . LYS A 1 316 ? -14.177 -17.038 -19.782 1.00 40.81 316 LYS A N 1
ATOM 2447 C CA . LYS A 1 316 ? -13.949 -16.675 -21.195 1.00 40.81 316 LYS A CA 1
ATOM 2448 C C . LYS A 1 316 ? -14.469 -15.285 -21.575 1.00 40.81 316 LYS A C 1
ATOM 2450 O O . LYS A 1 316 ? -13.925 -14.686 -22.498 1.00 40.81 316 LYS A O 1
ATOM 2455 N N . SER A 1 317 ? -15.479 -14.751 -20.884 1.00 43.19 317 SER A N 1
ATOM 2456 C CA . SER A 1 317 ? -16.021 -13.401 -21.121 1.00 43.19 317 SER A CA 1
ATOM 2457 C C . SER A 1 317 ? -15.346 -12.294 -20.301 1.00 43.19 317 SER A C 1
ATOM 2459 O O . SER A 1 317 ? -15.705 -11.131 -20.447 1.00 43.19 317 SER A O 1
ATOM 2461 N N . ALA A 1 318 ? -14.340 -12.616 -19.478 1.00 40.72 318 ALA A N 1
ATOM 2462 C CA . ALA A 1 318 ? -13.507 -11.623 -18.785 1.00 40.72 318 ALA A CA 1
ATOM 2463 C C . ALA A 1 318 ? -12.602 -10.801 -19.733 1.00 40.72 318 ALA A C 1
ATOM 2465 O O 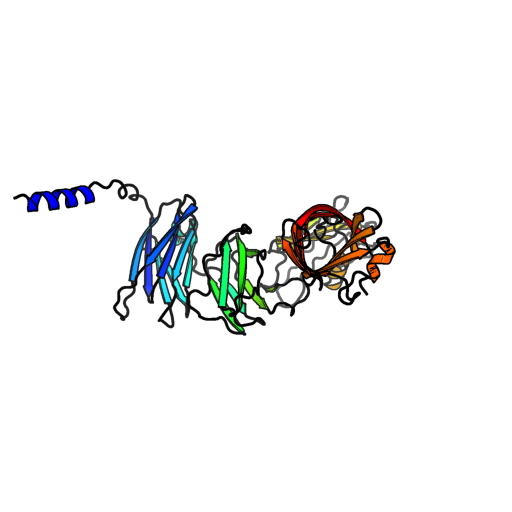. ALA A 1 318 ? -11.898 -9.890 -19.300 1.00 40.72 318 ALA A O 1
ATOM 2466 N N . VAL A 1 319 ? -12.631 -11.096 -21.033 1.00 43.91 319 VAL A N 1
ATOM 2467 C CA . VAL A 1 319 ? -12.017 -10.286 -22.081 1.00 43.91 319 VAL A CA 1
ATOM 2468 C C . VAL A 1 319 ? -13.154 -9.635 -22.861 1.00 43.91 319 VAL A C 1
ATOM 2470 O O . VAL A 1 319 ? -14.051 -10.332 -23.321 1.00 43.91 319 VAL A O 1
ATOM 2473 N N . VAL A 1 320 ? -13.076 -8.317 -23.049 1.00 46.31 320 VAL A N 1
ATOM 2474 C CA . VAL A 1 320 ? -14.069 -7.424 -23.683 1.00 46.31 320 VAL A CA 1
ATOM 2475 C C . VAL A 1 320 ? -15.033 -6.751 -22.691 1.00 46.31 320 VAL A C 1
ATOM 2477 O O . VAL A 1 320 ? -16.248 -6.888 -22.775 1.00 46.31 320 VAL A O 1
ATOM 2480 N N . ASP A 1 321 ? -14.482 -5.891 -21.826 1.00 38.31 321 ASP A N 1
ATOM 2481 C CA . ASP A 1 321 ? -15.160 -4.634 -21.492 1.00 38.31 321 ASP A CA 1
ATOM 2482 C C . ASP A 1 321 ? -14.212 -3.446 -21.715 1.00 38.31 321 ASP A C 1
ATOM 2484 O O . ASP A 1 321 ? -13.061 -3.428 -21.280 1.00 38.31 321 ASP A O 1
ATOM 2488 N N . GLY A 1 322 ? -14.713 -2.460 -22.455 1.00 38.34 322 GLY A N 1
ATOM 2489 C CA . GLY A 1 322 ? -14.034 -1.235 -22.870 1.00 38.34 322 GLY A CA 1
ATOM 2490 C C . GLY A 1 322 ? -14.092 -0.124 -21.823 1.00 38.34 322 GLY A C 1
ATOM 2491 O O . GLY A 1 322 ? -13.992 1.047 -22.180 1.00 38.34 322 GLY A O 1
ATOM 2492 N N . SER A 1 323 ? -14.245 -0.461 -20.540 1.00 35.22 323 SER A N 1
ATOM 2493 C CA . SER A 1 323 ? -13.834 0.413 -19.441 1.00 35.22 323 SER A CA 1
ATOM 2494 C C . SER A 1 323 ? -12.406 0.005 -19.097 1.00 35.22 323 SER A C 1
ATOM 2496 O O . SER A 1 323 ? -12.165 -0.905 -18.305 1.00 35.22 323 SER A O 1
ATOM 2498 N N . ALA A 1 324 ? -11.445 0.584 -19.811 1.00 35.84 324 ALA A N 1
ATOM 2499 C CA . ALA A 1 324 ? -10.051 0.230 -19.650 1.00 35.84 324 ALA A CA 1
ATOM 2500 C C . ALA A 1 324 ? -9.559 0.690 -18.269 1.00 35.84 324 ALA A C 1
ATOM 2502 O O . ALA A 1 324 ? -8.984 1.767 -18.119 1.00 35.84 324 ALA A O 1
ATOM 2503 N N . ASN A 1 325 ? -9.732 -0.173 -17.268 1.00 39.56 325 ASN A N 1
ATOM 2504 C CA . ASN A 1 325 ? -8.760 -0.334 -16.199 1.00 39.56 325 ASN A CA 1
ATOM 2505 C C . ASN A 1 325 ? -7.474 -0.819 -16.873 1.00 39.56 325 ASN A C 1
ATOM 2507 O O . ASN A 1 325 ? -7.118 -1.995 -16.809 1.00 39.56 325 ASN A O 1
ATOM 2511 N N . PHE A 1 326 ? -6.814 0.077 -17.614 1.00 45.28 326 PHE A N 1
ATOM 2512 C CA . PHE A 1 326 ? -5.438 -0.135 -18.004 1.00 45.28 326 PHE A CA 1
ATOM 2513 C C . PHE A 1 326 ? -4.712 -0.390 -16.694 1.00 45.28 326 PHE A C 1
ATOM 2515 O O . PHE A 1 326 ? -4.712 0.478 -15.819 1.00 45.28 326 PHE A O 1
ATOM 2522 N N . SER A 1 32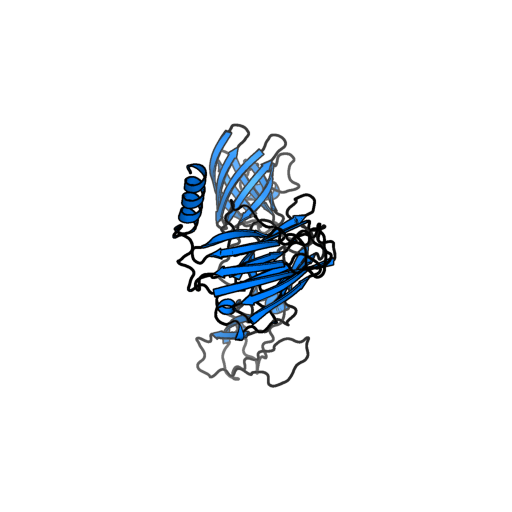7 ? -4.150 -1.589 -16.537 1.00 60.72 327 SER A N 1
ATOM 2523 C CA . SER A 1 327 ? -3.143 -1.804 -15.508 1.00 60.72 327 SER A CA 1
ATOM 2524 C C . SER A 1 327 ? -2.161 -0.642 -15.639 1.00 60.72 327 SER A C 1
ATOM 2526 O O . SER A 1 327 ? -1.558 -0.473 -16.703 1.00 60.72 327 SER A O 1
ATOM 2528 N N . LEU A 1 328 ? -2.105 0.224 -14.618 1.00 89.00 328 LEU A N 1
ATOM 2529 C CA . LEU A 1 328 ? -1.354 1.486 -14.671 1.00 89.00 328 LEU A CA 1
ATOM 2530 C C . LEU A 1 328 ? 0.110 1.217 -15.032 1.00 89.00 328 LEU A C 1
ATOM 2532 O O . LEU A 1 328 ? 0.732 2.007 -15.736 1.00 89.00 328 LEU A O 1
ATOM 2536 N N . LEU A 1 329 ? 0.600 0.043 -14.634 1.00 94.94 329 LEU A N 1
ATOM 2537 C CA . LEU A 1 329 ? 1.870 -0.546 -15.017 1.00 94.94 329 LEU A CA 1
ATOM 2538 C C . LEU A 1 329 ? 1.641 -1.824 -15.839 1.00 94.94 329 LEU A C 1
ATOM 2540 O O . LEU A 1 329 ? 0.819 -2.667 -15.475 1.00 94.94 329 LEU A O 1
ATOM 2544 N N . ARG A 1 330 ? 2.378 -1.993 -16.936 1.00 95.56 330 ARG A N 1
ATOM 2545 C CA . ARG A 1 330 ? 2.333 -3.171 -17.810 1.00 95.56 330 ARG A CA 1
ATOM 2546 C C . ARG A 1 330 ? 3.526 -4.095 -17.561 1.00 95.56 330 ARG A C 1
ATOM 2548 O O . ARG A 1 330 ? 4.620 -3.637 -17.243 1.00 95.56 330 ARG A O 1
ATOM 2555 N N . PHE A 1 331 ? 3.306 -5.397 -17.741 1.00 94.75 331 PHE A N 1
ATOM 2556 C CA . PHE A 1 331 ? 4.281 -6.463 -17.441 1.00 94.75 331 PHE A CA 1
ATOM 2557 C C . PHE A 1 331 ? 4.663 -7.308 -18.670 1.00 94.75 331 PHE A C 1
ATOM 2559 O O . PHE A 1 331 ? 5.572 -8.131 -18.621 1.00 94.75 331 PHE A O 1
ATOM 2566 N N . ASP A 1 332 ? 3.967 -7.103 -19.783 1.00 94.19 332 ASP A N 1
ATOM 2567 C CA . ASP A 1 332 ? 4.036 -7.845 -21.046 1.00 94.19 332 ASP A CA 1
ATOM 2568 C C . ASP A 1 332 ? 4.946 -7.171 -22.083 1.00 94.19 332 ASP A C 1
ATOM 2570 O O . ASP A 1 332 ? 4.703 -7.191 -23.289 1.00 94.19 332 ASP A O 1
ATOM 2574 N N . GLY A 1 333 ? 6.011 -6.531 -21.606 1.00 95.81 333 GLY A N 1
ATOM 2575 C CA . GLY A 1 333 ? 6.922 -5.787 -22.461 1.00 95.81 333 GLY A CA 1
ATOM 2576 C C . GLY A 1 333 ? 8.007 -5.065 -21.682 1.00 95.81 333 GLY A C 1
ATOM 2577 O O . GLY A 1 333 ? 8.353 -5.443 -20.561 1.00 95.81 333 GLY A O 1
ATOM 2578 N N . ILE A 1 334 ? 8.554 -4.023 -22.301 1.00 97.50 334 ILE A N 1
ATOM 2579 C CA . ILE A 1 334 ? 9.590 -3.169 -21.718 1.00 97.50 334 ILE A CA 1
ATOM 2580 C C . ILE A 1 334 ? 9.228 -1.701 -21.897 1.00 97.50 334 ILE A C 1
ATOM 2582 O O . ILE A 1 334 ? 8.672 -1.290 -22.913 1.00 97.50 334 ILE A O 1
ATOM 2586 N N . TYR A 1 335 ? 9.597 -0.899 -20.914 1.00 98.25 335 TYR A N 1
ATOM 2587 C CA . TYR A 1 335 ? 9.565 0.549 -20.987 1.00 98.25 335 TYR A CA 1
ATOM 2588 C C . TYR A 1 335 ? 10.925 1.047 -21.459 1.00 98.25 335 TYR A C 1
ATOM 2590 O O . TYR A 1 335 ? 11.952 0.527 -21.027 1.00 98.25 335 TYR A O 1
ATOM 2598 N N . TYR A 1 336 ? 10.953 2.035 -22.350 1.00 98.31 336 TYR A N 1
ATOM 2599 C CA . TYR A 1 336 ? 12.200 2.551 -22.902 1.00 98.31 336 TYR A CA 1
ATOM 2600 C C . TYR A 1 336 ? 12.187 4.066 -23.096 1.00 98.31 336 TYR A C 1
ATOM 2602 O O . TYR A 1 336 ? 11.163 4.658 -23.445 1.00 98.31 336 TYR A O 1
ATOM 2610 N N . VAL A 1 337 ? 13.355 4.685 -22.945 1.00 98.31 337 VAL A N 1
ATOM 2611 C CA . VAL A 1 337 ? 13.604 6.078 -23.327 1.00 98.31 337 VAL A CA 1
ATOM 2612 C C . VAL A 1 337 ? 14.833 6.141 -24.247 1.00 98.31 337 VAL A C 1
ATOM 2614 O O . VAL A 1 337 ? 15.871 5.547 -23.937 1.00 98.31 337 VAL A O 1
ATOM 2617 N N . PRO A 1 338 ? 14.732 6.778 -25.430 1.00 97.62 338 PRO A N 1
ATOM 2618 C CA . PRO A 1 338 ? 15.879 6.956 -26.308 1.00 97.62 338 PRO A CA 1
ATOM 2619 C C . PRO A 1 338 ? 16.808 8.048 -25.770 1.00 97.62 338 PRO A C 1
ATOM 2621 O O . PRO A 1 338 ? 16.371 9.152 -25.455 1.00 97.62 338 PRO A O 1
ATOM 2624 N N . GLU A 1 339 ? 18.103 7.765 -25.762 1.00 96.19 339 GLU A N 1
ATOM 2625 C CA . GLU A 1 339 ? 19.166 8.711 -25.437 1.00 96.19 339 GLU A CA 1
ATOM 2626 C C . GLU A 1 339 ? 20.155 8.852 -26.605 1.00 96.19 339 GLU A C 1
ATOM 2628 O O . GLU A 1 339 ? 20.021 8.222 -27.660 1.00 96.19 339 GLU A O 1
ATOM 2633 N N . ALA A 1 340 ? 21.163 9.717 -26.454 1.00 95.19 340 ALA A N 1
ATOM 2634 C CA . ALA A 1 340 ? 22.155 9.982 -27.491 1.00 95.19 340 ALA A CA 1
ATOM 2635 C C . ALA A 1 340 ? 23.045 8.750 -27.768 1.00 95.19 340 ALA A C 1
ATOM 2637 O O . ALA A 1 340 ? 24.147 8.609 -27.242 1.00 95.19 340 ALA A O 1
ATOM 2638 N N . GLY A 1 341 ? 22.569 7.864 -28.648 1.00 95.38 341 GLY A N 1
ATOM 2639 C CA . GLY A 1 341 ? 23.298 6.686 -29.128 1.00 95.38 341 GLY A CA 1
ATOM 2640 C C . GLY A 1 341 ? 23.026 5.386 -28.366 1.00 95.38 341 GLY A C 1
ATOM 2641 O O . GLY A 1 341 ? 23.690 4.386 -28.646 1.00 95.38 341 GLY A O 1
ATOM 2642 N N . TYR A 1 342 ? 22.071 5.379 -27.437 1.00 97.19 342 TYR A N 1
ATOM 2643 C CA . TYR A 1 342 ? 21.587 4.185 -26.739 1.00 97.19 342 TYR A CA 1
ATOM 2644 C C . TYR A 1 342 ? 20.133 4.374 -26.290 1.00 97.19 342 TYR A C 1
ATOM 2646 O O . TYR A 1 342 ? 19.536 5.425 -26.499 1.00 97.19 342 TYR A O 1
ATOM 2654 N N . PHE A 1 343 ? 19.568 3.337 -25.692 1.00 97.75 343 PHE A N 1
ATOM 2655 C CA . PHE A 1 343 ? 18.256 3.329 -25.071 1.00 97.75 343 PHE A CA 1
ATOM 2656 C C . PHE A 1 343 ? 18.413 2.869 -23.628 1.00 97.75 343 PHE A C 1
ATOM 2658 O O . PHE A 1 343 ? 19.184 1.941 -23.355 1.00 97.75 343 PHE A O 1
ATOM 2665 N N . HIS A 1 344 ? 17.684 3.515 -22.730 1.00 97.44 344 HIS A N 1
ATOM 2666 C CA . HIS A 1 344 ? 17.541 3.085 -21.346 1.00 97.44 344 HIS A CA 1
ATOM 2667 C C . HIS A 1 344 ? 16.226 2.322 -21.202 1.00 97.44 344 HIS A C 1
ATOM 2669 O O . HIS A 1 344 ? 15.206 2.753 -21.743 1.00 97.44 344 HIS A O 1
ATOM 2675 N N . TYR A 1 345 ? 16.272 1.166 -20.544 1.00 97.81 345 TYR A N 1
ATOM 2676 C CA . TYR A 1 345 ? 15.178 0.207 -20.476 1.00 97.81 345 TYR A CA 1
ATOM 2677 C C . TYR A 1 345 ? 14.818 -0.131 -19.040 1.00 97.81 345 TYR A C 1
ATOM 2679 O O . TYR A 1 345 ? 15.696 -0.337 -18.207 1.00 97.81 345 TYR A O 1
ATOM 2687 N N . LEU A 1 346 ? 13.521 -0.294 -18.802 1.00 98.00 346 LEU A N 1
ATOM 2688 C CA . LEU A 1 346 ? 12.960 -0.818 -17.566 1.00 98.00 346 LEU A CA 1
ATOM 2689 C C . LEU A 1 346 ? 12.002 -1.965 -17.889 1.00 98.00 346 LEU A C 1
ATOM 2691 O O . LEU A 1 346 ? 11.186 -1.869 -18.809 1.00 98.00 346 LEU A O 1
ATOM 2695 N N . ARG A 1 347 ? 12.061 -3.044 -17.112 1.00 97.44 347 ARG A N 1
ATOM 2696 C CA . ARG A 1 347 ? 11.093 -4.143 -17.174 1.00 97.44 347 ARG A CA 1
ATOM 2697 C C . ARG A 1 347 ? 10.574 -4.466 -15.789 1.00 97.44 347 ARG A C 1
ATOM 2699 O O . ARG A 1 347 ? 11.359 -4.752 -14.892 1.00 97.44 347 ARG A O 1
ATOM 2706 N N . PHE A 1 348 ? 9.257 -4.468 -15.651 1.00 96.94 348 PHE A N 1
ATOM 2707 C CA . PHE A 1 348 ? 8.569 -4.758 -14.400 1.00 96.94 348 PHE A CA 1
ATOM 2708 C C . PHE A 1 348 ? 8.017 -6.181 -14.414 1.00 96.94 348 PHE A C 1
ATOM 2710 O O . PHE A 1 348 ? 7.644 -6.703 -15.467 1.00 96.94 348 PHE A O 1
ATOM 2717 N N . TYR A 1 349 ? 7.936 -6.789 -13.235 1.00 95.94 349 TYR A N 1
ATOM 2718 C CA . TYR A 1 349 ? 7.404 -8.131 -13.023 1.00 95.94 349 TYR A CA 1
ATOM 2719 C C . TYR A 1 349 ? 6.336 -8.118 -11.939 1.00 95.94 349 TYR A C 1
ATOM 2721 O O . TYR A 1 349 ? 6.441 -7.379 -10.970 1.00 95.94 349 TYR A O 1
ATOM 2729 N N . LYS A 1 350 ? 5.328 -8.986 -12.072 1.00 94.25 350 LYS A N 1
ATOM 2730 C CA . LYS A 1 350 ? 4.178 -9.045 -11.152 1.00 94.25 350 LYS A CA 1
ATOM 2731 C C . LYS A 1 350 ? 4.539 -9.347 -9.694 1.00 94.25 350 LYS A C 1
ATOM 2733 O O . LYS A 1 350 ? 3.730 -9.100 -8.813 1.00 94.25 350 LYS A O 1
ATOM 2738 N N . ASP A 1 351 ? 5.718 -9.899 -9.444 1.00 93.00 351 ASP A N 1
ATOM 2739 C CA . ASP A 1 351 ? 6.225 -10.209 -8.106 1.00 93.00 351 ASP A CA 1
ATOM 2740 C C . ASP A 1 351 ? 6.971 -9.037 -7.447 1.00 93.00 351 ASP A C 1
ATOM 2742 O O . ASP A 1 351 ? 7.638 -9.231 -6.435 1.00 93.00 351 ASP A O 1
ATOM 2746 N N . GLY A 1 352 ? 6.865 -7.825 -8.001 1.00 95.00 352 GLY A N 1
ATOM 2747 C CA . GLY A 1 352 ? 7.451 -6.621 -7.413 1.00 95.00 352 GLY A CA 1
ATOM 2748 C C . GLY A 1 352 ? 8.889 -6.348 -7.847 1.00 95.00 352 GLY A C 1
ATOM 2749 O O . GLY A 1 352 ? 9.466 -5.350 -7.430 1.00 95.00 352 GLY A O 1
ATOM 2750 N N . THR A 1 353 ? 9.486 -7.182 -8.703 1.00 96.88 353 THR A N 1
ATOM 2751 C CA . THR A 1 353 ? 10.838 -6.934 -9.223 1.00 96.88 353 THR A CA 1
ATOM 2752 C C . THR A 1 353 ? 10.823 -5.977 -10.416 1.00 96.88 353 THR A C 1
ATOM 2754 O O . THR A 1 353 ? 9.943 -6.038 -11.279 1.00 96.88 353 THR A O 1
ATOM 2757 N N . VAL A 1 354 ? 11.856 -5.146 -10.520 1.00 97.69 354 VAL A N 1
ATOM 2758 C CA . VAL A 1 354 ? 12.166 -4.322 -11.692 1.00 97.69 354 VAL A CA 1
ATOM 2759 C C . VAL A 1 354 ? 13.608 -4.564 -12.137 1.00 97.69 354 VAL A C 1
ATOM 2761 O O . VAL A 1 354 ? 14.509 -4.693 -11.312 1.00 97.69 354 VAL A O 1
ATOM 2764 N N . VAL A 1 355 ? 13.820 -4.637 -13.451 1.00 97.31 355 VAL A N 1
ATOM 2765 C CA . VAL A 1 355 ? 15.137 -4.792 -14.082 1.00 97.31 355 VAL A CA 1
ATOM 2766 C C . VAL A 1 355 ? 15.419 -3.574 -14.952 1.00 97.31 355 VAL A C 1
ATOM 2768 O O . VAL A 1 355 ? 14.565 -3.151 -15.732 1.00 97.31 355 VAL A O 1
ATOM 2771 N N . ASP A 1 356 ? 16.625 -3.040 -14.828 1.00 96.56 356 ASP A N 1
ATOM 2772 C CA . ASP A 1 356 ? 17.117 -1.829 -15.473 1.00 96.56 356 ASP A CA 1
ATOM 2773 C C . ASP A 1 356 ? 18.377 -2.141 -16.297 1.00 96.56 356 ASP A C 1
ATOM 2775 O O . ASP A 1 356 ? 19.289 -2.844 -15.845 1.00 96.56 356 ASP A O 1
ATOM 2779 N N . GLY A 1 357 ? 18.430 -1.625 -17.527 1.00 95.31 357 GLY A N 1
ATOM 2780 C CA . GLY A 1 357 ? 19.644 -1.683 -18.329 1.00 95.31 357 GLY A CA 1
ATOM 2781 C C . GLY A 1 357 ? 19.678 -0.717 -19.510 1.00 95.31 357 GLY A C 1
ATOM 2782 O O . GLY A 1 357 ? 18.655 -0.264 -20.018 1.00 95.31 357 GLY A O 1
ATOM 2783 N N . SER A 1 358 ? 20.891 -0.453 -20.002 1.00 95.19 358 SER A N 1
ATOM 2784 C CA . SER A 1 358 ? 21.144 0.442 -21.139 1.00 95.19 358 SER A CA 1
ATOM 2785 C C . SER A 1 358 ? 21.807 -0.297 -22.296 1.00 95.19 358 SER A C 1
ATOM 2787 O O . SER A 1 358 ? 22.871 -0.895 -22.135 1.00 95.19 358 SER A O 1
ATOM 2789 N N . PHE A 1 359 ? 21.216 -0.220 -23.491 1.00 95.00 359 PHE A N 1
ATOM 2790 C CA . PHE A 1 359 ? 21.711 -0.919 -24.684 1.00 95.00 359 PHE A CA 1
ATOM 2791 C C . PHE A 1 359 ? 21.633 -0.042 -25.931 1.00 95.00 359 PHE A C 1
ATOM 2793 O O . PHE A 1 359 ? 20.810 0.859 -26.034 1.00 95.00 359 PHE A O 1
ATOM 2800 N N . ARG A 1 360 ? 22.477 -0.330 -26.928 1.00 96.50 360 ARG A N 1
ATOM 2801 C CA . ARG A 1 360 ? 22.378 0.300 -28.262 1.00 96.50 360 ARG A CA 1
ATOM 2802 C C . ARG A 1 360 ? 21.311 -0.334 -29.150 1.00 96.50 360 ARG A C 1
ATOM 2804 O O . ARG A 1 360 ? 20.920 0.253 -30.156 1.00 96.50 360 ARG A O 1
ATOM 2811 N N . ASP A 1 361 ? 20.898 -1.549 -28.809 1.00 96.62 361 ASP A N 1
ATOM 2812 C CA . ASP A 1 361 ? 19.837 -2.254 -29.509 1.00 96.62 361 ASP A CA 1
ATOM 2813 C C . ASP A 1 361 ? 18.503 -1.540 -29.299 1.00 96.62 361 ASP A C 1
ATOM 2815 O O . ASP A 1 361 ? 18.272 -0.955 -28.243 1.00 96.62 361 ASP A O 1
ATOM 2819 N N . LYS A 1 362 ? 17.645 -1.588 -30.320 1.00 97.00 362 LYS A N 1
ATOM 2820 C CA . LYS A 1 362 ? 16.267 -1.091 -30.266 1.00 97.00 362 LYS A CA 1
ATOM 2821 C C . LYS A 1 362 ? 15.370 -2.024 -29.427 1.00 97.00 362 LYS A C 1
ATOM 2823 O O . LYS A 1 362 ? 15.763 -3.182 -29.224 1.00 97.00 362 LYS A O 1
ATOM 2828 N N . PRO A 1 363 ? 14.173 -1.573 -28.992 1.00 96.75 363 PRO A N 1
ATOM 2829 C CA . PRO A 1 363 ? 13.306 -2.346 -28.102 1.00 96.75 363 PRO A CA 1
ATOM 2830 C C . PRO A 1 363 ? 13.014 -3.773 -28.583 1.00 96.75 363 PRO A C 1
ATOM 2832 O O . PRO A 1 363 ? 13.052 -4.704 -27.781 1.00 96.75 363 PRO A O 1
ATOM 2835 N N . GLU A 1 364 ? 12.854 -3.974 -29.896 1.00 95.38 364 GLU A N 1
ATOM 2836 C CA . GLU A 1 364 ? 12.517 -5.276 -30.488 1.00 95.38 364 GLU A CA 1
ATOM 2837 C C . GLU A 1 364 ? 13.592 -6.346 -30.240 1.00 95.38 364 GLU A C 1
ATOM 2839 O O . GLU A 1 364 ? 13.296 -7.534 -30.249 1.00 95.38 364 GLU A O 1
ATOM 2844 N N . LYS A 1 365 ? 14.851 -5.936 -30.037 1.00 94.44 365 LYS A N 1
ATOM 2845 C CA . LYS A 1 365 ? 15.982 -6.839 -29.758 1.00 94.44 365 LYS A CA 1
ATOM 2846 C C . LYS A 1 365 ? 16.412 -6.828 -28.295 1.00 94.44 365 LYS A C 1
ATOM 2848 O O . LYS A 1 365 ? 17.084 -7.755 -27.846 1.00 94.44 365 LYS A O 1
ATOM 2853 N N . ALA A 1 366 ? 16.104 -5.753 -27.572 1.00 94.56 366 ALA A N 1
ATOM 2854 C CA . ALA A 1 366 ? 16.494 -5.593 -26.178 1.00 94.56 366 ALA A CA 1
ATOM 2855 C C . ALA A 1 366 ? 15.651 -6.473 -25.246 1.00 94.56 366 ALA A C 1
ATOM 2857 O O . ALA A 1 366 ? 16.163 -6.946 -24.234 1.00 94.56 366 ALA A O 1
ATOM 2858 N N . VAL A 1 367 ? 14.390 -6.733 -25.601 1.00 93.31 367 VAL A N 1
ATOM 2859 C CA . VAL A 1 367 ? 13.428 -7.448 -24.751 1.00 93.31 367 VAL A CA 1
ATOM 2860 C C . VAL A 1 367 ? 13.907 -8.828 -24.271 1.00 93.31 367 VAL A C 1
ATOM 2862 O O . VAL A 1 367 ? 13.723 -9.164 -23.102 1.00 93.31 367 VAL A O 1
ATOM 2865 N N . ASP A 1 368 ? 14.622 -9.578 -25.114 1.00 90.62 368 ASP A N 1
ATOM 2866 C CA . ASP A 1 368 ? 15.188 -10.892 -24.764 1.00 90.62 368 ASP A CA 1
ATOM 2867 C C . ASP A 1 368 ? 16.358 -10.813 -23.772 1.00 90.62 368 ASP A C 1
ATOM 2869 O O . ASP A 1 368 ? 16.713 -11.803 -23.118 1.00 90.62 368 ASP A O 1
ATOM 2873 N N . ARG A 1 369 ? 16.991 -9.639 -23.685 1.00 92.19 369 ARG A N 1
ATOM 2874 C CA . ARG A 1 369 ? 18.156 -9.379 -22.834 1.00 92.19 369 ARG A CA 1
ATOM 2875 C C . ARG A 1 369 ? 17.771 -8.766 -21.499 1.00 92.19 369 ARG A C 1
ATOM 2877 O O . ARG A 1 369 ? 18.429 -9.083 -20.516 1.00 92.19 369 ARG A O 1
ATOM 2884 N N . ILE A 1 370 ? 16.732 -7.928 -21.454 1.00 93.88 370 ILE A N 1
ATOM 2885 C CA . ILE A 1 370 ? 16.210 -7.344 -20.211 1.00 93.88 370 ILE A CA 1
ATOM 2886 C C . ILE A 1 370 ? 15.348 -8.392 -19.501 1.00 93.88 370 ILE A C 1
ATOM 2888 O O . ILE A 1 370 ? 14.126 -8.426 -19.668 1.00 93.88 370 ILE A O 1
ATOM 2892 N N . LYS A 1 371 ? 15.979 -9.282 -18.732 1.00 93.62 371 LYS A N 1
ATOM 2893 C CA . LYS A 1 371 ? 15.290 -10.281 -17.906 1.00 93.62 371 LYS A CA 1
ATOM 2894 C C . LYS A 1 371 ? 16.000 -10.535 -16.575 1.00 93.62 371 LYS A C 1
ATOM 2896 O O . LYS A 1 371 ? 17.178 -10.218 -16.492 1.00 93.62 371 LYS A O 1
ATOM 2901 N N . LYS A 1 372 ? 15.293 -11.098 -15.582 1.00 89.44 372 LYS A N 1
ATOM 2902 C CA . LYS A 1 372 ? 15.840 -11.408 -14.239 1.00 89.44 372 LYS A CA 1
ATOM 2903 C C . LYS A 1 372 ? 17.089 -12.284 -14.310 1.00 89.44 372 LYS A C 1
ATOM 2905 O O . LYS A 1 372 ? 18.159 -11.921 -13.859 1.00 89.44 372 LYS A O 1
ATOM 2910 N N . ASP A 1 373 ? 17.005 -13.390 -15.043 1.00 86.44 373 ASP A N 1
ATOM 2911 C CA . ASP A 1 373 ? 18.163 -14.268 -15.275 1.00 86.44 373 ASP A CA 1
ATOM 2912 C C . ASP A 1 373 ? 19.037 -13.771 -16.443 1.00 86.44 373 ASP A C 1
ATOM 2914 O O . ASP A 1 373 ? 19.553 -14.546 -17.254 1.00 86.44 373 ASP A O 1
ATOM 2918 N N . GLY A 1 374 ? 19.084 -12.453 -16.629 1.00 73.75 374 GLY A N 1
ATOM 2919 C CA . GLY A 1 374 ? 19.768 -11.793 -17.726 1.00 73.75 374 GLY A CA 1
ATOM 2920 C C . GLY A 1 374 ? 21.275 -11.696 -17.509 1.00 73.75 374 GLY A C 1
ATOM 2921 O O . GLY A 1 374 ? 21.881 -12.382 -16.692 1.00 73.75 374 GLY A O 1
ATOM 2922 N N . HIS A 1 375 ? 21.910 -10.841 -18.305 1.00 76.69 375 HIS A N 1
ATOM 2923 C CA . HIS A 1 375 ? 23.345 -10.587 -18.197 1.00 76.69 375 HIS A CA 1
ATOM 2924 C C . HIS A 1 375 ? 23.732 -10.071 -16.798 1.00 76.69 375 HIS A C 1
ATOM 2926 O O . HIS A 1 375 ? 23.031 -9.236 -16.240 1.00 76.69 375 HIS A O 1
ATOM 2932 N N . GLU A 1 376 ? 24.926 -10.455 -16.327 1.00 80.56 376 GLU A N 1
ATOM 2933 C CA . GLU A 1 376 ? 25.596 -10.020 -15.076 1.00 80.56 376 GLU A CA 1
ATOM 2934 C C . GLU A 1 376 ? 25.575 -8.501 -14.796 1.00 80.56 376 GLU A C 1
ATOM 2936 O O . GLU A 1 376 ? 25.792 -8.071 -13.666 1.00 80.56 376 GLU A O 1
ATOM 2941 N N . PHE A 1 377 ? 25.338 -7.678 -15.817 1.00 87.19 377 PHE A N 1
ATOM 2942 C CA . PHE A 1 377 ? 25.451 -6.223 -15.744 1.00 87.19 377 PHE A CA 1
ATOM 2943 C C . PHE A 1 377 ? 24.112 -5.487 -15.632 1.00 87.19 377 PHE A C 1
ATOM 2945 O O . PHE A 1 377 ? 24.108 -4.258 -15.671 1.00 87.19 377 PHE A O 1
ATOM 2952 N N . LEU A 1 378 ? 22.988 -6.200 -15.545 1.00 94.44 378 LEU A N 1
ATOM 2953 C CA . LEU A 1 378 ? 21.692 -5.565 -15.318 1.00 94.44 378 LEU A CA 1
ATOM 2954 C C . LEU A 1 378 ? 21.559 -5.134 -13.858 1.00 94.44 378 LEU A C 1
ATOM 2956 O O . LEU A 1 378 ? 22.033 -5.817 -12.950 1.00 94.44 378 LEU A O 1
ATOM 2960 N N . ALA A 1 379 ? 20.936 -3.979 -13.644 1.00 95.38 379 ALA A N 1
ATOM 2961 C CA . ALA A 1 379 ? 20.569 -3.537 -12.310 1.00 95.38 379 ALA A CA 1
ATOM 2962 C C . ALA A 1 379 ? 19.184 -4.092 -11.968 1.00 95.38 379 ALA A C 1
ATOM 2964 O O . ALA A 1 379 ? 18.286 -4.091 -12.809 1.00 95.38 379 ALA A O 1
ATOM 2965 N N . GLU A 1 380 ? 19.002 -4.537 -10.732 1.00 96.62 380 GLU A N 1
ATOM 2966 C CA . GLU A 1 380 ? 17.733 -5.089 -10.256 1.00 96.62 380 GLU A CA 1
ATOM 2967 C C . GLU A 1 380 ? 17.261 -4.356 -9.008 1.00 96.62 380 GLU A C 1
ATOM 2969 O O . GLU A 1 380 ? 18.061 -3.810 -8.245 1.00 96.62 380 GLU A O 1
ATOM 2974 N N . GLY A 1 381 ? 15.951 -4.323 -8.806 1.00 96.50 381 GLY A N 1
ATOM 2975 C CA . GLY A 1 381 ? 15.332 -3.665 -7.669 1.00 96.50 381 GLY A CA 1
ATOM 2976 C C . GLY A 1 381 ? 13.955 -4.217 -7.354 1.00 96.50 381 GLY A C 1
ATOM 2977 O O . GLY A 1 381 ? 13.395 -5.014 -8.107 1.00 96.50 381 GLY A O 1
ATOM 2978 N N . GLU A 1 382 ? 13.397 -3.736 -6.252 1.00 96.94 382 GLU A N 1
ATOM 2979 C CA . GLU A 1 382 ? 11.989 -3.914 -5.911 1.00 96.94 382 GLU A CA 1
ATOM 2980 C C . GLU A 1 382 ? 11.253 -2.590 -6.118 1.00 96.94 382 GLU A C 1
ATOM 2982 O O . GLU A 1 382 ? 11.824 -1.514 -5.899 1.00 96.94 382 GLU A O 1
ATOM 2987 N N . TYR A 1 383 ? 10.002 -2.666 -6.566 1.00 97.62 383 TYR A N 1
ATOM 2988 C CA . TYR A 1 383 ? 9.151 -1.502 -6.776 1.00 97.62 383 TYR A CA 1
ATOM 2989 C C . TYR A 1 383 ? 7.877 -1.564 -5.938 1.00 97.62 383 TYR A C 1
ATOM 2991 O O . TYR A 1 383 ? 7.339 -2.632 -5.649 1.00 97.62 383 TYR A O 1
ATOM 2999 N N . VAL A 1 384 ? 7.363 -0.381 -5.611 1.00 93.81 384 VAL A N 1
ATOM 3000 C CA . VAL A 1 384 ? 6.042 -0.180 -5.016 1.00 93.81 384 VAL A CA 1
ATOM 3001 C C . VAL A 1 384 ? 5.190 0.600 -6.011 1.00 93.81 384 VAL A C 1
ATOM 3003 O O . VAL A 1 384 ? 5.576 1.687 -6.442 1.00 93.81 384 VAL A O 1
ATOM 3006 N N . LEU A 1 385 ? 4.044 0.033 -6.391 1.00 94.94 385 LEU A N 1
ATOM 3007 C CA . LEU A 1 385 ? 3.022 0.687 -7.210 1.00 94.94 385 LEU A CA 1
ATOM 3008 C C . LEU A 1 385 ? 1.819 1.002 -6.319 1.00 94.94 385 LEU A C 1
ATOM 3010 O O . LEU A 1 385 ? 1.247 0.099 -5.714 1.00 94.94 385 LEU A O 1
ATOM 3014 N N . PHE A 1 386 ? 1.443 2.273 -6.253 1.00 89.81 386 PHE A N 1
ATOM 3015 C CA . PHE A 1 386 ? 0.297 2.748 -5.483 1.00 89.81 386 PHE A CA 1
ATOM 3016 C C . PHE A 1 386 ? -0.978 2.760 -6.344 1.00 89.81 386 PHE A C 1
ATOM 3018 O O . PHE A 1 386 ? -0.908 2.841 -7.572 1.00 89.81 386 PHE A O 1
ATOM 3025 N N . ASP A 1 387 ? -2.151 2.743 -5.703 1.00 85.31 387 ASP A N 1
ATOM 3026 C CA . ASP A 1 387 ? -3.466 2.732 -6.375 1.00 85.31 387 ASP A CA 1
ATOM 3027 C C . ASP A 1 387 ? -3.704 3.934 -7.306 1.00 85.31 387 ASP A C 1
ATOM 3029 O O . ASP A 1 387 ? -4.472 3.854 -8.264 1.00 85.31 387 ASP A O 1
ATOM 3033 N N . ASP A 1 388 ? -3.045 5.061 -7.034 1.00 84.69 388 ASP A N 1
ATOM 3034 C CA . ASP A 1 388 ? -3.111 6.282 -7.842 1.00 84.69 388 ASP A CA 1
ATOM 3035 C C . ASP A 1 388 ? -2.116 6.291 -9.018 1.00 84.69 388 ASP A C 1
ATOM 3037 O O . ASP A 1 388 ? -1.993 7.290 -9.730 1.00 84.69 388 ASP A O 1
ATOM 3041 N N . GLY A 1 389 ? -1.404 5.183 -9.229 1.00 92.44 389 GLY A N 1
ATOM 3042 C CA . GLY A 1 389 ? -0.413 5.019 -10.285 1.00 92.44 389 GLY A CA 1
ATOM 3043 C C . GLY A 1 389 ? 0.960 5.562 -9.933 1.00 92.44 389 GLY A C 1
ATOM 3044 O O . GLY A 1 389 ? 1.855 5.473 -10.774 1.00 92.44 389 GLY A O 1
ATOM 3045 N N . ARG A 1 390 ? 1.173 6.107 -8.727 1.00 95.75 390 ARG A N 1
ATOM 3046 C CA . ARG A 1 390 ? 2.528 6.452 -8.293 1.00 95.75 390 ARG A CA 1
ATOM 3047 C C . ARG A 1 390 ? 3.403 5.205 -8.232 1.00 95.75 390 ARG A C 1
ATOM 3049 O O . ARG A 1 390 ? 2.942 4.118 -7.894 1.00 95.75 390 ARG A O 1
ATOM 3056 N N . LEU A 1 391 ? 4.677 5.386 -8.545 1.00 97.19 391 LEU A N 1
ATOM 3057 C CA . LEU A 1 391 ? 5.684 4.337 -8.601 1.00 97.19 391 LEU A CA 1
ATOM 3058 C C . LEU A 1 391 ? 6.940 4.823 -7.866 1.00 97.19 391 LEU A C 1
ATOM 3060 O O . LEU A 1 391 ? 7.401 5.927 -8.149 1.00 97.19 391 LEU A O 1
ATOM 3064 N N . ASP A 1 392 ? 7.486 4.024 -6.947 1.00 96.75 392 ASP A N 1
ATOM 3065 C CA . ASP A 1 392 ? 8.784 4.257 -6.282 1.00 96.75 392 ASP A CA 1
ATOM 3066 C C . ASP A 1 392 ? 9.600 2.963 -6.332 1.00 96.75 392 ASP A C 1
ATOM 3068 O O . ASP A 1 392 ? 9.084 1.884 -6.026 1.00 96.75 392 ASP A O 1
ATOM 3072 N N . PHE A 1 393 ? 10.852 3.056 -6.772 1.00 98.06 393 PHE A N 1
ATOM 3073 C CA . PHE A 1 393 ? 11.774 1.928 -6.787 1.00 98.06 393 PHE A CA 1
ATOM 3074 C C . PHE A 1 393 ? 13.231 2.372 -6.797 1.00 98.06 393 PHE A C 1
ATOM 3076 O O . PHE A 1 393 ? 13.584 3.500 -7.137 1.00 98.06 393 PHE A O 1
ATOM 3083 N N . THR A 1 394 ? 14.115 1.448 -6.437 1.00 97.75 394 THR A N 1
ATOM 3084 C CA . THR A 1 394 ? 15.563 1.633 -6.550 1.00 97.75 394 THR A CA 1
ATOM 3085 C C . THR A 1 394 ? 16.156 0.412 -7.222 1.00 97.75 394 THR A C 1
ATOM 3087 O O . THR A 1 394 ? 15.978 -0.697 -6.728 1.00 97.75 394 THR A O 1
ATOM 3090 N N . THR A 1 395 ? 16.878 0.605 -8.322 1.00 97.19 395 THR A N 1
ATOM 3091 C CA . THR A 1 395 ? 17.655 -0.467 -8.954 1.00 97.19 395 THR A CA 1
ATOM 3092 C C . THR A 1 395 ? 19.092 -0.410 -8.465 1.00 97.19 395 THR A C 1
ATOM 3094 O O . THR A 1 395 ? 19.631 0.665 -8.199 1.00 97.19 395 THR A O 1
ATOM 3097 N N . SER A 1 396 ? 19.716 -1.570 -8.292 1.00 95.38 396 SER A N 1
ATOM 3098 C CA . SER A 1 396 ? 21.090 -1.706 -7.823 1.00 95.38 396 SER A CA 1
ATOM 3099 C C . SER A 1 396 ? 21.856 -2.679 -8.705 1.00 95.38 396 SER A C 1
ATOM 3101 O O . SER A 1 396 ? 21.363 -3.740 -9.071 1.00 95.38 396 SER A O 1
ATOM 3103 N N . SER A 1 397 ? 23.090 -2.310 -9.029 1.00 91.12 397 SER A N 1
ATOM 3104 C CA . SER A 1 397 ? 24.076 -3.174 -9.681 1.00 91.12 397 SER A CA 1
ATOM 3105 C C . SER A 1 397 ? 25.301 -3.325 -8.780 1.00 91.12 397 SER A C 1
ATOM 3107 O O . SER A 1 397 ? 25.428 -2.640 -7.762 1.00 91.12 397 SER A O 1
ATOM 3109 N N . SER A 1 398 ? 26.257 -4.165 -9.184 1.00 87.50 398 SER A N 1
ATOM 3110 C CA . SER A 1 398 ? 27.569 -4.251 -8.525 1.00 87.50 398 SER A CA 1
ATOM 3111 C C . SER A 1 398 ? 28.321 -2.917 -8.506 1.00 87.50 398 SER A C 1
ATOM 3113 O O . SER A 1 398 ? 29.170 -2.702 -7.641 1.00 87.50 398 SER A O 1
ATOM 3115 N N . ALA A 1 399 ? 28.009 -2.015 -9.442 1.00 82.06 399 ALA A N 1
ATOM 3116 C CA . ALA A 1 399 ? 28.572 -0.682 -9.454 1.00 82.06 399 ALA A CA 1
ATOM 3117 C C . ALA A 1 399 ? 27.935 0.167 -8.350 1.00 82.06 399 ALA A C 1
ATOM 3119 O O . ALA A 1 399 ? 28.660 0.554 -7.435 1.00 82.06 399 ALA A O 1
ATOM 3120 N N . ARG A 1 400 ? 26.627 0.471 -8.443 1.00 88.50 400 ARG A N 1
ATOM 3121 C CA . ARG A 1 400 ? 25.861 1.375 -7.551 1.00 88.50 400 ARG A CA 1
ATOM 3122 C C . ARG A 1 400 ? 24.340 1.291 -7.793 1.00 88.50 400 ARG A C 1
ATOM 3124 O O . ARG A 1 400 ? 23.896 0.529 -8.655 1.00 88.50 400 ARG A O 1
ATOM 3131 N N . SER A 1 401 ? 23.578 2.107 -7.051 1.00 95.25 401 SER A N 1
ATOM 3132 C CA . SER A 1 401 ? 22.119 2.235 -7.111 1.00 95.25 401 SER A CA 1
ATOM 3133 C C . SER A 1 401 ? 21.614 3.511 -7.806 1.00 95.25 401 SER A C 1
ATOM 3135 O O . SER A 1 401 ? 22.263 4.563 -7.771 1.00 95.25 401 SER A O 1
ATOM 3137 N N . VAL A 1 402 ? 20.417 3.422 -8.385 1.00 96.69 402 VAL A N 1
ATOM 3138 C CA . VAL A 1 402 ? 19.663 4.530 -8.987 1.00 96.69 402 VAL A CA 1
ATOM 3139 C C . VAL A 1 402 ? 18.243 4.510 -8.425 1.00 96.69 402 VAL A C 1
ATOM 3141 O O . VAL A 1 402 ? 17.590 3.466 -8.441 1.00 96.69 402 VAL A O 1
ATOM 3144 N N . LYS A 1 403 ? 17.776 5.648 -7.900 1.00 97.69 403 LYS A N 1
ATOM 3145 C CA . LYS A 1 403 ? 16.420 5.800 -7.365 1.00 97.69 403 LYS A CA 1
ATOM 3146 C C . LYS A 1 403 ? 15.494 6.392 -8.422 1.00 97.69 403 LYS A C 1
ATOM 3148 O O . LYS A 1 403 ? 15.880 7.318 -9.134 1.00 97.69 403 LYS A O 1
ATOM 3153 N N . TYR A 1 404 ? 14.270 5.888 -8.471 1.00 98.31 404 TYR A N 1
ATOM 3154 C CA . TYR A 1 404 ? 13.223 6.310 -9.386 1.00 98.31 404 TYR A CA 1
ATOM 3155 C C . TYR A 1 404 ? 11.945 6.599 -8.608 1.00 98.31 404 TYR A C 1
ATOM 3157 O O . TYR A 1 404 ? 11.565 5.830 -7.728 1.00 98.31 404 TYR A O 1
ATOM 3165 N N . TYR A 1 405 ? 11.258 7.682 -8.955 1.00 97.62 405 TYR A N 1
ATOM 3166 C CA . TYR A 1 405 ? 9.916 7.953 -8.451 1.00 97.62 405 TYR A CA 1
ATOM 3167 C C . TYR A 1 405 ? 9.084 8.687 -9.502 1.00 97.62 405 TYR A C 1
ATOM 3169 O O . TYR A 1 405 ? 9.602 9.530 -10.230 1.00 97.62 405 TYR A O 1
ATOM 3177 N N . GLY A 1 406 ? 7.796 8.375 -9.619 1.00 97.62 406 GLY A N 1
ATOM 3178 C CA . GLY A 1 406 ? 6.962 8.975 -10.658 1.00 97.62 406 GLY A CA 1
ATOM 3179 C C . GLY A 1 406 ? 5.573 8.370 -10.782 1.00 97.62 406 GLY A C 1
ATOM 3180 O O . GLY A 1 406 ? 5.016 7.913 -9.789 1.00 97.62 406 GLY A O 1
ATOM 3181 N N . ILE A 1 407 ? 4.995 8.405 -11.988 1.00 96.69 407 ILE A N 1
ATOM 3182 C CA . ILE A 1 407 ? 3.622 7.953 -12.269 1.00 96.69 407 ILE A CA 1
ATOM 3183 C C . ILE A 1 407 ? 3.600 7.003 -13.471 1.00 96.69 407 ILE A C 1
ATOM 3185 O O . ILE A 1 407 ? 4.189 7.284 -14.518 1.00 96.69 407 ILE A O 1
ATOM 3189 N N . ALA A 1 408 ? 2.862 5.904 -13.339 1.00 97.12 408 ALA A N 1
ATOM 3190 C CA . ALA A 1 408 ? 2.579 4.944 -14.392 1.00 97.12 408 ALA A CA 1
ATOM 3191 C C . ALA A 1 408 ? 1.231 5.256 -15.074 1.00 97.12 408 ALA A C 1
ATOM 3193 O O . ALA A 1 408 ? 0.205 5.429 -14.416 1.00 97.12 408 ALA A O 1
ATOM 3194 N N . LYS A 1 409 ? 1.237 5.359 -16.409 1.00 95.56 409 LYS A N 1
ATOM 3195 C CA . LYS A 1 409 ? 0.086 5.750 -17.248 1.00 95.56 409 LYS A CA 1
ATOM 3196 C C . LYS A 1 409 ? -0.188 4.712 -18.343 1.00 95.56 409 LYS A C 1
ATOM 3198 O O . LYS A 1 409 ? -0.379 5.045 -19.514 1.00 95.56 409 LYS A O 1
ATOM 3203 N N . GLY A 1 410 ? -0.146 3.432 -17.984 1.00 93.25 410 GLY A N 1
ATOM 3204 C CA . GLY A 1 410 ? -0.310 2.301 -18.896 1.00 93.25 410 GLY A CA 1
ATOM 3205 C C . GLY A 1 410 ? 0.884 2.163 -19.840 1.00 93.25 410 GLY A C 1
ATOM 3206 O O . GLY A 1 410 ? 1.889 1.542 -19.499 1.00 93.25 410 GLY A O 1
ATOM 3207 N N . ASN A 1 411 ? 0.796 2.769 -21.027 1.00 96.75 411 ASN A N 1
ATOM 3208 C CA . ASN A 1 411 ? 1.841 2.692 -22.059 1.00 96.75 411 ASN A CA 1
ATOM 3209 C C . ASN A 1 411 ? 2.980 3.713 -21.878 1.00 96.75 411 ASN A C 1
ATOM 3211 O O . ASN A 1 411 ? 3.860 3.802 -22.736 1.00 96.75 411 ASN A O 1
ATOM 3215 N N . GLN A 1 412 ? 2.966 4.495 -20.799 1.00 97.69 412 GLN A N 1
ATOM 3216 C CA . GLN A 1 412 ? 4.020 5.454 -20.481 1.00 97.69 412 GLN A CA 1
ATOM 3217 C C . GLN A 1 412 ? 4.339 5.462 -18.989 1.00 97.69 412 GLN A C 1
ATOM 3219 O O . GLN A 1 412 ? 3.449 5.235 -18.169 1.00 97.69 412 GLN A O 1
ATOM 3224 N N . LEU A 1 413 ? 5.593 5.766 -18.654 1.00 98.19 413 LEU A N 1
ATOM 3225 C CA . LEU A 1 413 ? 6.015 6.114 -17.295 1.00 98.19 413 LEU A CA 1
ATOM 3226 C C . LEU A 1 413 ? 6.618 7.511 -17.318 1.00 98.19 413 LEU A C 1
ATOM 3228 O O . LEU A 1 413 ? 7.472 7.791 -18.155 1.00 98.19 413 LEU A O 1
ATOM 3232 N N . GLU A 1 414 ? 6.210 8.360 -16.388 1.00 97.81 414 GLU A N 1
ATOM 3233 C CA . GLU A 1 414 ? 6.832 9.662 -16.144 1.00 97.81 414 GLU A CA 1
ATOM 3234 C C . GLU A 1 414 ? 7.606 9.557 -14.838 1.00 97.81 414 GLU A C 1
ATOM 3236 O O . GLU A 1 414 ? 6.996 9.554 -13.769 1.00 97.81 414 GLU A O 1
ATOM 3241 N N . LEU A 1 415 ? 8.927 9.395 -14.926 1.00 98.31 415 LEU A N 1
ATOM 3242 C CA . LEU A 1 415 ? 9.789 9.107 -13.782 1.00 98.31 415 LEU A CA 1
ATOM 3243 C C . LEU A 1 415 ? 10.842 10.192 -13.609 1.00 98.31 415 LEU A C 1
ATOM 3245 O O . LEU A 1 415 ? 11.523 10.562 -14.562 1.00 98.31 415 LEU A O 1
ATOM 3249 N N . HIS A 1 416 ? 11.031 10.618 -12.369 1.00 98.38 416 HIS A N 1
ATOM 3250 C CA . HIS A 1 416 ? 12.236 11.295 -11.937 1.00 98.38 416 HIS A CA 1
ATOM 3251 C C . HIS A 1 416 ? 13.278 10.256 -11.526 1.00 98.38 416 HIS A C 1
ATOM 3253 O O . HIS A 1 416 ? 12.993 9.341 -10.750 1.00 98.38 416 HIS A O 1
ATOM 3259 N N . LEU A 1 417 ? 14.492 10.416 -12.033 1.00 97.75 417 LEU A N 1
ATOM 3260 C CA . LEU A 1 417 ? 15.639 9.559 -11.780 1.00 97.75 417 LEU A CA 1
ATOM 3261 C C . LEU A 1 417 ? 16.666 10.329 -10.953 1.00 97.75 417 LEU A C 1
ATOM 3263 O O . LEU A 1 417 ? 17.052 11.432 -11.328 1.00 97.75 417 LEU A O 1
ATOM 3267 N N . HIS A 1 418 ? 17.176 9.714 -9.883 1.00 97.25 418 HIS A N 1
ATOM 3268 C CA . HIS A 1 418 ? 18.328 10.195 -9.118 1.00 97.25 418 HIS A CA 1
ATOM 3269 C C . HIS A 1 418 ? 19.408 9.112 -9.036 1.00 97.25 418 HIS A C 1
ATOM 3271 O O . HIS A 1 418 ? 19.276 8.091 -8.360 1.00 97.25 418 HIS A O 1
ATOM 3277 N N . SER A 1 419 ? 20.511 9.338 -9.745 1.00 94.38 419 SER A N 1
ATOM 3278 C CA . SER A 1 419 ? 21.691 8.480 -9.742 1.00 94.38 419 SER A CA 1
ATOM 3279 C C . SER A 1 419 ? 22.597 8.835 -8.569 1.00 94.38 419 SER A C 1
ATOM 3281 O O . SER A 1 419 ? 23.230 9.892 -8.543 1.00 94.38 419 SER A O 1
ATOM 3283 N N . HIS A 1 420 ? 22.779 7.896 -7.641 1.00 90.12 420 HIS A N 1
ATOM 3284 C CA . HIS A 1 420 ? 23.714 8.055 -6.521 1.00 90.12 420 HIS A CA 1
ATOM 3285 C C . HIS A 1 420 ? 25.181 7.818 -6.959 1.00 90.12 420 HIS A C 1
ATOM 3287 O O . HIS A 1 420 ? 26.110 7.757 -6.146 1.00 90.12 420 HIS A O 1
ATOM 3293 N N . ILE A 1 421 ? 25.424 7.665 -8.268 1.00 86.50 421 ILE A N 1
ATOM 3294 C CA . ILE A 1 421 ? 26.761 7.460 -8.838 1.00 86.50 421 ILE A CA 1
ATOM 3295 C C . ILE A 1 421 ? 27.524 8.767 -8.980 1.00 86.50 421 ILE A C 1
ATOM 3297 O O . ILE A 1 421 ? 28.695 8.888 -8.617 1.00 86.50 421 ILE A O 1
ATOM 3301 N N . ASN A 1 422 ? 26.846 9.748 -9.532 1.00 92.00 422 ASN A N 1
ATOM 3302 C CA . ASN A 1 422 ? 27.407 11.024 -9.936 1.00 92.00 422 ASN A CA 1
ATOM 3303 C C . ASN A 1 422 ? 26.473 12.176 -9.566 1.00 92.00 422 ASN A C 1
ATOM 3305 O O . ASN A 1 422 ? 26.653 13.272 -10.084 1.00 92.00 422 ASN A O 1
ATOM 3309 N N . ASP A 1 423 ? 25.490 11.907 -8.702 1.00 94.06 423 ASP A N 1
ATOM 3310 C CA . ASP A 1 423 ? 24.439 12.844 -8.307 1.00 94.06 423 ASP A CA 1
ATOM 3311 C C . ASP A 1 423 ? 23.629 13.380 -9.502 1.00 94.06 423 ASP A C 1
ATOM 3313 O O . ASP A 1 423 ? 23.043 14.458 -9.459 1.00 94.06 423 ASP A O 1
ATOM 3317 N N . PHE A 1 424 ? 23.616 12.629 -10.609 1.00 95.12 424 PHE A N 1
ATOM 3318 C CA . PHE A 1 424 ? 22.856 12.995 -11.795 1.00 95.12 424 PHE A CA 1
ATOM 3319 C C . PHE A 1 424 ? 21.362 12.832 -11.526 1.00 95.12 424 PHE A C 1
ATOM 3321 O O . PHE A 1 424 ? 20.930 11.804 -11.003 1.00 95.12 424 PHE A O 1
ATOM 3328 N N . GLN A 1 425 ? 20.586 13.840 -11.915 1.00 98.00 425 GLN A N 1
ATOM 3329 C CA . GLN A 1 425 ? 19.136 13.856 -11.784 1.00 98.00 425 GLN A CA 1
ATOM 3330 C C . GLN A 1 425 ? 18.504 14.267 -13.106 1.00 98.00 425 GLN A C 1
ATOM 3332 O O . GLN A 1 425 ? 19.008 15.165 -13.788 1.00 98.00 425 GLN A O 1
ATOM 3337 N N . THR A 1 426 ? 17.411 13.612 -13.477 1.00 97.75 426 THR A N 1
ATOM 3338 C CA . THR A 1 426 ? 16.675 13.944 -14.697 1.00 97.75 426 THR A CA 1
ATOM 3339 C C . THR A 1 426 ? 15.252 13.408 -14.649 1.00 97.75 426 THR A C 1
ATOM 3341 O O . THR A 1 426 ? 14.950 12.514 -13.863 1.00 97.75 426 THR A O 1
ATOM 3344 N N . ASP A 1 427 ? 14.395 13.943 -15.511 1.00 98.19 427 ASP A N 1
ATOM 3345 C CA . ASP A 1 427 ? 13.031 13.467 -15.705 1.00 98.19 427 ASP A CA 1
ATOM 3346 C C . ASP A 1 427 ? 12.944 12.751 -17.055 1.00 98.19 427 ASP A C 1
ATOM 3348 O O . ASP A 1 427 ? 13.286 13.315 -18.101 1.00 98.19 427 ASP A O 1
ATOM 3352 N N . TYR A 1 428 ? 12.461 11.513 -17.040 1.00 98.25 428 TYR A N 1
ATOM 3353 C CA . TYR A 1 428 ? 12.267 10.699 -18.230 1.00 98.25 428 TYR A CA 1
ATOM 3354 C C . TYR A 1 428 ? 10.803 10.346 -18.447 1.00 98.25 428 TYR A C 1
ATOM 3356 O O . TYR A 1 428 ? 10.055 10.039 -17.519 1.00 98.25 428 TYR A O 1
ATOM 3364 N N . VAL A 1 429 ? 10.420 10.331 -19.725 1.00 98.19 429 VAL A N 1
ATOM 3365 C CA . VAL A 1 429 ? 9.154 9.767 -20.188 1.00 98.19 429 VAL A CA 1
ATOM 3366 C C . VAL A 1 429 ? 9.465 8.485 -20.946 1.00 98.19 429 VAL A C 1
ATOM 3368 O O . VAL A 1 429 ? 9.919 8.521 -22.093 1.00 98.19 429 VAL A O 1
ATOM 3371 N N . TYR A 1 430 ? 9.244 7.348 -20.296 1.00 98.38 430 TYR A N 1
ATOM 3372 C CA . TYR A 1 430 ? 9.414 6.045 -20.918 1.00 98.38 430 TYR A CA 1
ATOM 3373 C C . TYR A 1 430 ? 8.188 5.706 -21.752 1.00 98.38 430 TYR A C 1
ATOM 3375 O O . TYR A 1 430 ? 7.057 5.895 -21.310 1.00 98.38 430 TYR A O 1
ATOM 3383 N N . ASN A 1 431 ? 8.416 5.143 -22.933 1.00 98.12 431 ASN A N 1
ATOM 3384 C CA . ASN A 1 431 ? 7.374 4.594 -23.790 1.00 98.12 431 ASN A CA 1
ATOM 3385 C C . ASN A 1 431 ? 7.361 3.073 -23.666 1.00 98.12 431 ASN A C 1
ATOM 3387 O O . ASN A 1 431 ? 8.410 2.454 -23.505 1.00 98.12 431 ASN A O 1
ATOM 3391 N N . PHE A 1 432 ? 6.182 2.468 -23.743 1.00 97.56 432 PHE A N 1
ATOM 3392 C CA . PHE A 1 432 ? 6.037 1.022 -23.667 1.00 97.56 432 PHE A CA 1
ATOM 3393 C C . PHE A 1 432 ? 6.200 0.367 -25.042 1.00 97.56 432 PHE A C 1
ATOM 3395 O O . PHE A 1 432 ? 5.574 0.777 -26.020 1.00 97.56 432 PHE A O 1
ATOM 3402 N N . TYR A 1 433 ? 7.023 -0.674 -25.098 1.00 97.12 433 TYR A N 1
ATOM 3403 C CA . TYR A 1 433 ? 7.112 -1.611 -26.208 1.00 97.12 433 TYR A CA 1
ATOM 3404 C C . TYR A 1 433 ? 6.552 -2.961 -25.755 1.00 97.12 433 TYR A C 1
ATOM 3406 O O . TYR A 1 433 ? 7.125 -3.632 -24.894 1.00 97.12 433 TYR A O 1
ATOM 3414 N N . GLU A 1 434 ? 5.420 -3.335 -26.340 1.00 94.56 434 GLU A N 1
ATOM 3415 C CA . GLU A 1 434 ? 4.722 -4.592 -26.088 1.00 94.56 434 GLU A CA 1
ATOM 3416 C C . GLU A 1 434 ? 5.427 -5.757 -26.787 1.00 94.56 434 GLU A C 1
ATOM 3418 O O . GLU A 1 434 ? 5.811 -5.652 -27.955 1.00 94.56 434 GLU A O 1
ATOM 3423 N N . HIS A 1 435 ? 5.578 -6.884 -26.092 1.00 89.81 435 HIS A N 1
ATOM 3424 C CA . HIS A 1 435 ? 6.141 -8.093 -26.678 1.00 89.81 435 HIS A CA 1
ATOM 3425 C C . HIS A 1 435 ? 5.370 -9.331 -26.214 1.00 89.81 435 HIS A C 1
ATOM 3427 O O . HIS A 1 435 ? 5.557 -9.848 -25.114 1.00 89.81 435 HIS A O 1
ATOM 3433 N N . TRP A 1 436 ? 4.500 -9.800 -27.107 1.00 76.31 436 TRP A N 1
ATOM 3434 C CA . TRP A 1 436 ? 3.520 -10.857 -26.864 1.00 76.31 436 TRP A CA 1
ATOM 3435 C C . TRP A 1 436 ? 4.123 -12.243 -26.586 1.00 76.31 436 TRP A C 1
ATOM 3437 O O . TRP A 1 436 ? 3.462 -13.069 -25.968 1.00 76.31 436 TRP A O 1
ATOM 3447 N N . ASP A 1 437 ? 5.378 -12.492 -26.971 1.00 75.44 437 ASP A N 1
ATOM 3448 C CA . ASP A 1 437 ? 6.010 -13.817 -26.854 1.00 75.44 437 ASP A CA 1
ATOM 3449 C C . ASP A 1 437 ? 6.612 -14.100 -25.459 1.00 75.44 437 ASP A C 1
ATOM 3451 O O . ASP A 1 437 ? 7.205 -15.154 -25.233 1.00 75.44 437 ASP A O 1
ATOM 3455 N N . LEU A 1 438 ? 6.478 -13.175 -24.500 1.00 61.22 438 LEU A N 1
ATOM 3456 C CA . LEU A 1 438 ? 7.074 -13.304 -23.159 1.00 61.22 438 LEU A CA 1
ATOM 3457 C C . LEU A 1 438 ? 6.233 -14.089 -22.145 1.00 61.22 438 LEU A C 1
ATOM 3459 O O . LEU A 1 438 ? 6.702 -14.305 -21.026 1.00 61.22 438 LEU A O 1
ATOM 3463 N N . TYR A 1 439 ? 5.027 -14.515 -22.516 1.00 55.03 439 TYR A N 1
ATOM 3464 C CA . TYR A 1 439 ? 4.148 -15.324 -21.675 1.00 55.03 439 TYR A CA 1
ATOM 3465 C C . TYR A 1 439 ? 3.760 -16.614 -22.422 1.00 55.03 439 TYR A C 1
ATOM 3467 O O . TYR A 1 439 ? 2.918 -16.542 -23.316 1.00 55.03 439 TYR A O 1
ATOM 3475 N N . PRO A 1 440 ? 4.390 -17.767 -22.114 1.00 47.19 440 PRO A N 1
ATOM 3476 C CA . PRO A 1 440 ? 3.945 -19.071 -22.606 1.00 47.19 440 PRO A CA 1
ATOM 3477 C C . PRO A 1 440 ? 2.623 -19.531 -21.981 1.00 47.19 440 PRO A C 1
ATOM 3479 O O . PRO A 1 440 ? 2.328 -19.126 -20.829 1.00 47.19 440 PRO A O 1
#